Protein 6B7P (pdb70)

Foldseek 3Di:
DFDDQDPVLLVLLQVLQVPFQQDFFDCDDDLADADPVCQPPHPHNADWQHPCQWDAFPHRTQGPLVLHSLLLQQLLSLLVLVLLLLCPDPDADQFQVRDGSVNDDPLLSNLLSSLSSLLQRQQRTRGDDDVRNLNSLLRSLVVQLVCCVPPPVVRDPPVSNVVSSCLSNVDVPDDCRNDNSSVSSSLSSLLLCQLPDDCCQQQQYVHHSLLVLCVRRNQVSSVLSSVLSLQSCVLQQGKRAWDFLVCVVVPPDDDVSSVVSCVRHNGDTDDIDHGDSVSNCQLRPGSVSVVVSSRVGDHPPSD/DFDDDDPVLLVLLQVLQVPFQQDFFDCEDPQADADPPDGDRHPHPDDFFHPCQWDAFPNRTQGPLLPHQLLLQQLLRLLLLVLLLQLPDPDADQFQVRDGSVNDDPLLSNLLSSLSSLLQRQQRTRDDDDVRVLNSLLSSLVVQLVCCVVPPCVSAPPVRNVVSSCLSNVDVPDDCRNDNSSVSSSLSSLLLCQLPDDPCQQQQDDDVDGHSLLVLCVRRNQVSSVLSNVLSLQSCVLQFGKRDWDFLVCVVPPPDDVVRSVVSCVRHNGDTGDIGHGDSVSNCQLRPDSVSVVVSSRPGDHDPSRD

Sequence (610 aa):
MPIILDSDVLEVAEYVYKTRLSQPYTEVGSEWEYNYKNPTATFAKGDGHNLQRYITIDGKQLHRPIHGLAHTMRTLMYSQLMYCSSKKQPSPHVCQDGRTIADLSELDLKKINIAQLFFVAGRESEASYGDAYHRYHLYGAKQFEEYARKHLTHLFSEEEIRLYSRCIEDRVGDSFDGTPEGYIIHLSHMMIDLMRCKSPVEVFLGVSGIVPTLIHLFGKQDGLDIMHYARGLFAATGEAVPYIDSSEWPHLGVDLSRVQRALSIVGDINVPGQEADSKKTAQAGFSVDGCYSALTSVPTPSWYMPIILDSDVLEVAEYVYKTRLSQPYTEVGSEWEYNYKNPTATFAKGDGHNLQRYITIDGKQLHRPIHGLAHTMRTLMYSQLMYCSSKKQPSPHVCQDGRTIADLSELDLKKINIAQLFFVAGRESEASYGDAYHRYHLYGAKQFEEYARKHLTHLFSEEEIRLYSRCIEDRVGDSFDGTPEGYIIHLSHMIDLMRCKSPVEVFLGHSGVSGIVPTLIHLFGKQDGLDIMHYARGLFAATGEAVPYIDSSEWPHLGVDLSRVQRALSIVGDINVPGQEADSKKTAQAGFSVDGCYSSALTSVPTPSWYE

Organism: Legionella pneumophila (NCBI:txid446)

InterPro domains:
  IPR021014 SidE, PDE domain [PF12252] (34-259)

Solvent-accessible surface area: 26730 Å² total; per-residue (Å²): 165,79,4,101,6,54,98,45,2,35,112,2,1,89,41,0,38,130,46,33,4,31,63,20,6,90,15,25,3,64,101,29,82,68,82,158,147,77,72,121,69,46,58,1,122,8,94,16,1,20,78,100,30,46,81,50,15,146,73,116,30,13,25,0,30,39,21,6,4,16,5,2,0,1,8,0,2,0,0,29,0,0,22,21,0,4,110,104,35,135,100,31,73,91,5,136,64,52,78,16,7,38,88,7,50,140,88,29,7,40,14,0,2,0,0,4,0,0,11,4,0,0,17,18,0,25,1,90,39,44,44,0,54,54,15,1,1,11,16,0,0,31,41,0,38,76,11,0,102,131,72,7,89,145,31,4,57,76,138,38,2,155,48,2,5,98,14,0,17,26,95,115,78,50,43,91,37,20,30,0,7,7,15,0,3,23,4,0,30,46,1,0,36,9,21,71,95,50,49,31,75,9,7,13,15,172,66,1,16,0,10,29,3,17,156,27,10,30,106,128,10,0,28,39,0,1,84,8,0,17,23,0,0,28,19,2,1,32,51,6,46,125,11,37,7,81,61,3,66,151,63,82,22,72,109,62,75,0,100,138,3,53,92,58,3,15,128,18,106,31,108,33,102,165,66,57,71,148,93,23,17,114,0,6,43,49,5,96,23,0,44,76,19,1,76,79,18,116,25,16,119,52,50,148,84,4,112,5,58,91,67,3,34,114,2,1,82,56,0,36,136,49,33,3,34,69,64,8,94,19,29,29,83,98,40,44,62,48,49,150,76,135,79,107,44,129,6,139,3,24,14,3,31,34,70,85,85,71,78,17,153,72,115,86,14,33,0,21,47,18,6,4,12,6,2,0,0,8,0,3,0,0,18,0,0,19,5,0,4,105,95,34,134,100,31,63,91,4,137,64,53,76,16,7,34,89,7,51,124,90,27,2,42,14,0,2,0,0,4,1,1,11,5,0,0,10,22,0,18,0,68,27,44,63,0,47,54,59,2,2,61,72,0,2,117,35,0,54,105,13,0,111,159,99,18,77,192,45,3,60,78,138,39,3,158,47,2,8,98,13,0,24,24,116,114,78,51,47,99,39,22,29,0,8,7,14,0,2,24,0,0,35,21,0,0,43,9,24,60,76,41,27,10,58,9,7,9,4,43,91,111,107,68,1,8,0,9,31,0,16,154,22,9,31,105,122,9,0,28,34,0,0,81,9,0,17,23,0,0,27,17,1,2,30,50,5,47,46,7,18,8,88,5,1,51,95,2,33,19,86,116,86,67,4,112,161,4,31,87,42,2,18,134,21,112,29,103,16,102,73,66,59,72,157,94,25,17,113,0,5,42,48,1,97,24,0,40,74,18,0,72,82,20,113,23,16,122,39,25,140

Secondary structure (DSSP, 8-state):
------HHHHHHHHHHIIIIITSPPSS-SGGG---TTSTTSSS-SSS-TTTT-EEEETTEEEESGGGSHHHHHHHHHHHHHHHHHHTT-SSPPP-TTS--GGG--HHHHHHHHHHHHTTTTT--S---SHHHHHHHHHHHHHHHHHHHHHH-TTT--HHHHHHHHHHHH--TT--TTSSHHHHHHHHHHHHHGGGTS-HIIIII----HHHHHHHHH-HHHHHHHHHHHHHHHHHTT--B--EEGGGGGGSS--HHHHHHHHHHH-S-EE--B---HHHHHHHHH-HHHHHHHHHTSPPPTT-/------HHHHHHHHHHIIIIITSPP-S-SGGG---SSS--S-S-SSS-TTSS-EEEETTEEEESTTSSHHHHHHHHHHHHHHHHHHHTSSSPPP-TTS--GGG--HHHHHHHHHHHHTTTTT-SSS--SHHHHHHHHHHHHHHHHHHHHHH-TTTS-HHHHHHHHHHHH--TT--TTSSHHHHHHHHHHHHHGGGTS-HIIIII-------HHHHHHHHHHHHHHHHHHHHHHHHHHHTT--B--EEGGGGGGSS--HHHHHHHHHHH-S-EE--B---HHHHHHHHH-HHHHHHHHHTSPPPTT--

Nearest PDB structures (foldseek):
  6b7p-assembly1_A  TM=1.003E+00  e=1.526E-54  Legionella pneumophila
  6b7o-assembly1_A  TM=9.926E-01  e=8.004E-51  Legionella pneumophila
  6b7m-assembly1_A  TM=9.924E-01  e=2.159E-50  Legionella pneumophila
  6b7p-assembly1_B  TM=9.985E-01  e=8.844E-50  Legionella pneumophila
  9emk-assembly3_E  TM=9.948E-01  e=9.061E-44  Legionella pneumophila subsp. pneumophila

Radius of gyration: 27.16 Å; Cα contacts (8 Å, |Δi|>4): 1025; chains: 2; bounding box: 49×86×66 Å

Structure (mmCIF, N/CA/C/O backbone):
data_6B7P
#
_entry.id   6B7P
#
_cell.length_a   154.349
_cell.length_b   154.349
_cell.length_c   89.568
_cell.angle_alpha   90.00
_cell.angle_beta   90.00
_cell.angle_gamma   120.00
#
_symmetry.space_group_name_H-M   'H 3'
#
loop_
_entity.id
_entity.type
_entity.pdbx_description
1 polymer SdeD
2 water water
#
loop_
_atom_site.group_PDB
_atom_site.id
_atom_site.type_symbol
_atom_site.label_atom_id
_atom_site.label_alt_id
_atom_site.label_comp_id
_atom_site.label_asym_id
_atom_site.label_entity_id
_atom_site.label_seq_id
_atom_site.pdbx_PDB_ins_code
_atom_site.Cartn_x
_atom_site.Cartn_y
_atom_site.Cartn_z
_atom_site.occupancy
_atom_site.B_iso_or_equiv
_atom_site.auth_seq_id
_atom_site.auth_comp_id
_atom_site.auth_asym_id
_atom_site.auth_atom_id
_atom_site.pdbx_PDB_model_num
ATOM 1 N N . MET A 1 2 ? 48.631 34.655 63.777 1.00 36.35 1 MET A N 1
ATOM 2 C CA . MET A 1 2 ? 48.712 34.234 65.188 1.00 32.44 1 MET A CA 1
ATOM 3 C C . MET A 1 2 ? 48.054 32.835 65.222 1.00 31.05 1 MET A C 1
ATOM 4 O O . MET A 1 2 ? 46.985 32.633 64.598 1.00 26.52 1 MET A O 1
ATOM 9 N N . PRO A 1 3 ? 48.659 31.910 65.904 1.00 24.14 2 PRO A N 1
ATOM 10 C CA . PRO A 1 3 ? 48.056 30.549 65.959 1.00 24.69 2 PRO A CA 1
ATOM 11 C C . PRO A 1 3 ? 46.845 30.471 66.826 1.00 21.93 2 PRO A C 1
ATOM 12 O O . PRO A 1 3 ? 46.635 31.236 67.761 1.00 22.34 2 PRO A O 1
ATOM 16 N N . ILE A 1 4 ? 45.958 29.517 66.445 1.00 20.54 3 ILE A N 1
ATOM 17 C CA . ILE A 1 4 ? 44.878 29.074 67.314 1.00 19.14 3 ILE A CA 1
ATOM 18 C C . ILE A 1 4 ? 45.423 28.016 68.190 1.00 21.00 3 ILE A C 1
ATOM 19 O O . ILE A 1 4 ? 45.890 26.933 67.677 1.00 24.03 3 ILE A O 1
ATOM 24 N N . ILE A 1 5 ? 45.408 28.249 69.503 1.00 19.59 4 ILE A N 1
ATOM 25 C CA . ILE A 1 5 ? 46.079 27.384 70.471 1.00 21.97 4 ILE A CA 1
ATOM 26 C C . IL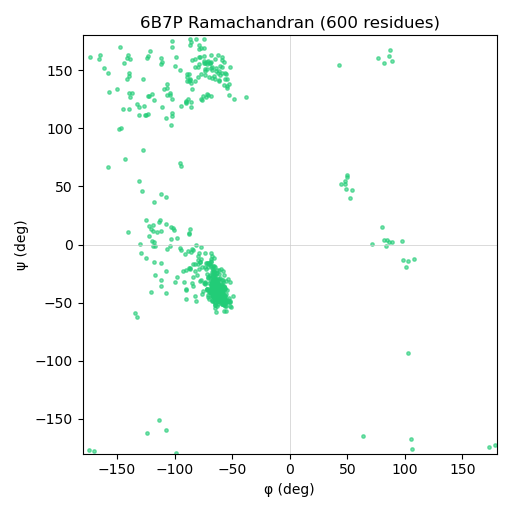E A 1 5 ? 45.018 26.527 71.194 1.00 21.68 4 ILE A C 1
ATOM 27 O O . ILE A 1 5 ? 43.952 27.028 71.678 1.00 21.93 4 ILE A O 1
ATOM 32 N N . LEU A 1 6 ? 45.247 25.225 71.251 1.00 19.77 5 LEU A N 1
ATOM 33 C CA . LEU A 1 6 ? 44.508 24.374 72.174 1.00 18.89 5 LEU A CA 1
ATOM 34 C C . LEU A 1 6 ? 45.284 24.175 73.476 1.00 20.03 5 LEU A C 1
ATOM 35 O O . LEU A 1 6 ? 46.410 23.678 73.437 1.00 22.71 5 LEU A O 1
ATOM 40 N N . ASP A 1 7 ? 44.657 24.608 74.548 1.00 23.31 6 ASP A N 1
ATOM 41 C CA . ASP A 1 7 ? 45.305 24.630 75.833 1.00 27.67 6 ASP A CA 1
ATOM 42 C C . ASP A 1 7 ? 45.641 23.234 76.334 1.00 21.77 6 ASP A C 1
ATOM 43 O O . ASP A 1 7 ? 45.029 22.210 75.942 1.00 19.39 6 ASP A O 1
ATOM 48 N N . SER A 1 8 ? 46.562 23.078 77.253 1.00 22.03 7 SER A N 1
ATOM 49 C CA . SER A 1 8 ? 46.942 21.805 77.796 1.00 20.75 7 SER A CA 1
ATOM 50 C C . SER A 1 8 ? 45.791 21.030 78.412 1.00 19.58 7 SER A C 1
ATOM 51 O O . SER A 1 8 ? 45.761 19.802 78.350 1.00 18.19 7 SER A O 1
ATOM 54 N N . ASP A 1 9 ? 44.858 21.727 79.037 1.00 17.13 8 ASP A N 1
ATOM 55 C CA . ASP A 1 9 ? 43.727 21.017 79.581 1.00 18.99 8 ASP A CA 1
ATOM 56 C C . ASP A 1 9 ? 42.725 20.536 78.518 1.00 17.38 8 ASP A C 1
ATOM 57 O O . ASP A 1 9 ? 42.144 19.499 78.679 1.00 16.94 8 ASP A O 1
ATOM 62 N N . VAL A 1 10 ? 42.598 21.303 77.428 1.00 18.14 9 VAL A N 1
ATOM 63 C CA . VAL A 1 10 ? 41.782 20.860 76.299 1.00 16.80 9 VAL A CA 1
ATOM 64 C C . VAL A 1 10 ? 42.379 19.560 75.733 1.00 17.50 9 VAL A C 1
ATOM 65 O O . VAL A 1 10 ? 41.703 18.553 75.435 1.00 16.40 9 VAL A O 1
ATOM 69 N N . LEU A 1 11 ? 43.700 19.539 75.600 1.00 16.05 10 LEU A N 1
ATOM 70 C CA . LEU A 1 11 ? 44.386 18.376 75.066 1.00 16.32 10 LEU A CA 1
ATOM 71 C C . LEU A 1 11 ? 44.265 17.185 75.953 1.00 15.54 10 LEU A C 1
ATOM 72 O O . LEU A 1 11 ? 44.171 16.036 75.568 1.00 16.05 10 LEU A O 1
ATOM 77 N N . GLU A 1 12 ? 44.318 17.387 77.298 1.00 14.27 11 GLU A N 1
ATOM 78 C CA . GLU A 1 12 ? 44.058 16.318 78.238 1.00 15.67 11 GLU A CA 1
ATOM 79 C C . GLU A 1 12 ? 42.723 15.618 78.034 1.00 15.28 11 GLU A C 1
ATOM 80 O O . GLU A 1 12 ? 42.552 14.385 78.013 1.00 16.54 11 GLU A O 1
ATOM 86 N N . VAL A 1 13 ? 41.670 16.455 77.915 1.00 14.76 12 VAL A N 1
ATOM 87 C CA . VAL A 1 13 ? 40.331 15.934 77.643 1.00 15.74 12 VAL A CA 1
ATOM 88 C C . VAL A 1 13 ? 40.339 15.242 76.243 1.00 14.34 12 VAL A C 1
ATOM 89 O O . VAL A 1 13 ? 39.745 14.141 76.176 1.00 15.42 12 VAL A O 1
ATOM 93 N N . ALA A 1 14 ? 40.995 15.790 75.276 1.00 14.17 13 ALA A N 1
ATOM 94 C CA . ALA A 1 14 ? 41.064 15.191 73.921 1.00 14.03 13 ALA A CA 1
ATOM 95 C C . ALA A 1 14 ? 41.606 13.737 74.066 1.00 16.74 13 ALA A C 1
ATOM 96 O O . ALA A 1 14 ? 41.136 12.805 73.409 1.00 15.98 13 ALA A O 1
ATOM 98 N N . GLU A 1 15 ? 42.684 13.596 74.798 1.00 15.81 14 GLU A N 1
ATOM 99 C CA . GLU A 1 15 ? 43.253 12.246 75.004 1.00 18.00 14 GLU A CA 1
ATOM 100 C C . GLU A 1 15 ? 42.252 11.320 75.583 1.00 16.45 14 GLU A C 1
ATOM 101 O O . GLU A 1 15 ? 42.197 10.102 75.189 1.00 17.76 14 GLU A O 1
ATOM 107 N N . TYR A 1 16 ? 41.493 11.731 76.579 1.00 15.33 15 TYR A N 1
ATOM 108 C CA . TYR A 1 16 ? 40.484 10.872 77.170 1.00 16.67 15 TYR A CA 1
ATOM 109 C C . TYR A 1 16 ? 39.383 10.503 76.177 1.00 16.75 15 TYR A C 1
ATOM 110 O O . TYR A 1 16 ? 38.998 9.375 76.118 1.00 17.16 15 TYR A O 1
ATOM 119 N N . VAL A 1 17 ? 38.887 11.480 75.421 1.00 15.49 16 VAL A N 1
ATOM 120 C CA . VAL A 1 17 ? 37.789 11.168 74.542 1.00 16.16 16 VAL A CA 1
ATOM 121 C C . VAL A 1 17 ? 38.338 10.235 73.447 1.00 15.72 16 VAL A C 1
ATOM 122 O O . VAL A 1 17 ? 37.548 9.396 72.969 1.00 15.45 16 VAL A O 1
ATOM 126 N N . TYR A 1 18 ? 39.553 10.446 73.003 1.00 15.59 17 TYR A N 1
ATOM 127 C CA . TYR A 1 18 ? 40.114 9.615 71.946 1.00 14.90 17 TYR A CA 1
ATOM 128 C C . TYR A 1 18 ? 40.200 8.188 72.502 1.00 16.61 17 TYR A C 1
ATOM 129 O O . TYR A 1 18 ? 39.772 7.181 71.846 1.00 17.65 17 TYR A O 1
ATOM 138 N N . LYS A 1 19 ? 40.844 8.021 73.674 1.00 16.51 18 LYS A N 1
ATOM 139 C CA . LYS A 1 19 ? 41.002 6.653 74.194 1.00 17.54 18 LYS A CA 1
ATOM 140 C C . LYS A 1 19 ? 39.683 5.981 74.422 1.00 18.96 18 LYS A C 1
ATOM 141 O O . LYS A 1 19 ? 39.555 4.768 74.054 1.00 21.13 18 LYS A O 1
ATOM 147 N N . THR A 1 20 ? 38.694 6.635 75.034 1.00 16.84 19 THR A N 1
ATOM 148 C CA . THR A 1 20 ? 37.479 5.988 75.475 1.00 16.85 19 THR A CA 1
ATOM 149 C C . THR A 1 20 ? 36.411 5.835 74.419 1.00 16.92 19 THR A C 1
ATOM 150 O O . THR A 1 20 ? 35.518 4.960 74.540 1.00 19.60 19 THR A O 1
ATOM 154 N N . ARG A 1 21 ? 36.400 6.746 73.419 1.00 16.01 20 ARG A N 1
ATOM 155 C CA . ARG A 1 21 ? 35.263 6.839 72.504 1.00 15.66 20 ARG A CA 1
ATOM 156 C C . ARG A 1 21 ? 35.768 6.900 71.062 1.00 15.49 20 ARG A C 1
ATOM 157 O O . ARG A 1 21 ? 35.408 6.040 70.236 1.00 15.91 20 ARG A O 1
ATOM 165 N N . LEU A 1 22 ? 36.528 7.916 70.666 1.00 14.19 21 LEU A N 1
ATOM 166 C CA . LEU A 1 22 ? 36.751 8.184 69.239 1.00 15.33 21 LEU A CA 1
ATOM 167 C C . LEU A 1 22 ? 37.616 7.111 68.548 1.00 17.89 21 LEU A C 1
ATOM 168 O O . LEU A 1 22 ? 37.510 6.913 67.351 1.00 19.52 21 LEU A O 1
ATOM 173 N N . SER A 1 23 ? 38.468 6.448 69.323 1.00 17.36 22 SER A N 1
ATOM 174 C CA . SER A 1 23 ? 39.280 5.308 68.823 1.00 17.29 22 SER A CA 1
ATOM 175 C C . SER A 1 23 ? 38.467 4.061 68.728 1.00 17.01 22 SER A C 1
ATOM 176 O O . SER A 1 23 ? 39.061 3.023 68.183 1.00 21.04 22 SER A O 1
ATOM 179 N N . GLN A 1 24 ? 37.313 3.945 69.301 1.00 17.26 23 GLN A N 1
ATOM 180 C CA . GLN A 1 24 ? 36.599 2.697 69.476 1.00 18.65 23 GLN A CA 1
ATOM 181 C C . GLN A 1 24 ? 35.725 2.407 68.312 1.00 16.69 23 GLN A C 1
ATOM 182 O O . GLN A 1 24 ? 35.133 3.237 67.629 1.00 16.38 23 GLN A O 1
ATOM 188 N N . PRO A 1 25 ? 35.578 1.095 67.990 1.00 16.37 24 PRO A N 1
ATOM 189 C CA . PRO A 1 25 ? 34.699 0.742 66.936 1.00 15.57 24 PRO A CA 1
ATOM 190 C C . PRO A 1 25 ? 33.251 1.075 67.207 1.00 16.48 24 PRO A C 1
ATOM 191 O O . PRO A 1 25 ? 32.751 1.059 68.321 1.00 17.42 24 PRO A O 1
ATOM 195 N N . TYR A 1 26 ? 32.552 1.372 66.140 1.00 15.57 25 TYR A N 1
ATOM 196 C CA . TYR A 1 26 ? 31.141 1.587 66.167 1.00 15.48 25 TYR A CA 1
ATOM 197 C C . TYR A 1 26 ? 30.462 0.245 66.539 1.00 17.05 25 TYR A C 1
ATOM 198 O O . TYR A 1 26 ? 30.934 -0.766 66.145 1.00 18.29 25 TYR A O 1
ATOM 207 N N . THR A 1 27 ? 29.371 0.296 67.286 1.00 16.40 26 THR A N 1
ATOM 208 C CA . THR A 1 27 ? 28.608 -0.921 67.719 1.00 15.72 26 THR A CA 1
ATOM 209 C C . THR A 1 27 ? 27.344 -1.109 67.069 1.00 17.83 26 THR A C 1
ATOM 210 O O . THR A 1 27 ? 26.896 -2.340 67.139 1.00 18.81 26 THR A O 1
ATOM 214 N N . GLU A 1 28 ? 26.617 -0.172 66.498 1.00 16.74 27 GLU A N 1
ATOM 215 C CA . GLU A 1 28 ? 25.347 -0.396 65.915 1.00 16.13 27 GLU A CA 1
ATOM 216 C C . GLU A 1 28 ? 25.606 -0.643 64.406 1.00 16.66 27 GLU A C 1
ATOM 217 O O . GLU A 1 28 ? 25.232 0.102 63.526 1.00 18.53 27 GLU A O 1
ATOM 223 N N . VAL A 1 29 ? 26.265 -1.811 64.232 1.00 18.11 28 VAL A N 1
ATOM 224 C CA . VAL A 1 29 ? 26.814 -2.287 62.890 1.00 18.39 28 VAL A CA 1
ATOM 225 C C . VAL A 1 29 ? 26.579 -3.791 62.825 1.00 16.64 28 VAL A C 1
ATOM 226 O O . VAL A 1 29 ? 26.385 -4.457 63.821 1.00 19.90 28 VAL A O 1
ATOM 230 N N . GLY A 1 30 ? 26.638 -4.204 61.590 1.00 20.60 29 GLY A N 1
ATOM 231 C CA . GLY A 1 30 ? 26.569 -5.664 61.252 1.00 20.70 29 GLY A CA 1
ATOM 232 C C . GLY A 1 30 ? 25.256 -6.036 60.682 1.00 22.67 29 GLY A C 1
ATOM 233 O O . GLY A 1 30 ? 24.446 -5.220 60.246 1.00 20.93 29 GLY A O 1
ATOM 234 N N . SER A 1 31 ? 25.037 -7.395 60.618 1.00 24.48 30 SER A N 1
ATOM 235 C CA . SER A 1 31 ? 23.844 -7.786 59.882 1.00 27.72 30 SER A CA 1
ATOM 236 C C . SER A 1 31 ? 22.507 -7.382 60.564 1.00 25.51 30 SER A C 1
ATOM 237 O O . SER A 1 31 ? 21.540 -7.205 59.846 1.00 30.02 30 SER A O 1
ATOM 240 N N . GLU A 1 32 ? 22.542 -7.189 61.872 1.00 26.54 31 GLU A N 1
ATOM 241 C CA . GLU A 1 32 ? 21.316 -6.758 62.566 1.00 28.14 31 GLU A CA 1
ATOM 242 C C . GLU A 1 32 ? 20.999 -5.278 62.386 1.00 25.06 31 GLU A C 1
ATOM 243 O O . GLU A 1 32 ? 20.051 -4.768 62.918 1.00 25.11 31 GLU A O 1
ATOM 249 N N . TRP A 1 33 ? 21.872 -4.575 61.690 1.00 22.82 32 TRP A N 1
ATOM 250 C CA . TRP A 1 33 ? 21.671 -3.171 61.406 1.00 20.18 32 TRP A CA 1
ATOM 251 C C . TRP A 1 33 ? 21.621 -2.829 59.940 1.00 22.32 32 TRP A C 1
ATOM 252 O O . TRP A 1 33 ? 21.637 -1.678 59.497 1.00 23.31 32 TRP A O 1
ATOM 263 N N . GLU A 1 34 ? 21.494 -3.827 59.015 1.00 25.07 33 GLU A N 1
ATOM 264 C CA . GLU A 1 34 ? 21.187 -3.520 57.646 1.00 26.41 33 GLU A CA 1
ATOM 265 C C . GLU A 1 34 ? 19.736 -3.041 57.524 1.00 26.13 33 GLU A C 1
ATOM 266 O O . GLU A 1 34 ? 18.878 -3.316 58.411 1.00 31.16 33 GLU A O 1
ATOM 272 N N . TYR A 1 35 ? 19.480 -2.328 56.452 1.00 27.29 34 TYR A N 1
ATOM 273 C CA . TYR A 1 35 ? 18.188 -1.712 56.248 1.00 31.04 34 TYR A CA 1
ATOM 274 C C . TYR A 1 35 ? 17.734 -1.823 54.778 1.00 34.87 34 TYR A C 1
ATOM 275 O O . TYR A 1 35 ? 18.464 -1.492 53.842 1.00 33.82 34 TYR A O 1
ATOM 284 N N . ASN A 1 36 ? 16.492 -2.291 54.634 1.00 41.10 35 ASN A N 1
ATOM 285 C CA . ASN A 1 36 ? 15.765 -2.422 53.333 1.00 43.02 35 ASN A CA 1
ATOM 286 C C . ASN A 1 36 ? 14.386 -1.787 53.557 1.00 39.39 35 ASN A C 1
ATOM 287 O O . ASN A 1 36 ? 13.593 -2.277 54.381 1.00 38.75 35 ASN A O 1
ATOM 292 N N . TYR A 1 37 ? 14.135 -0.652 52.913 1.00 44.04 36 TYR A N 1
ATOM 293 C CA . TYR A 1 37 ? 12.900 0.113 53.191 1.00 50.85 36 TYR A CA 1
ATOM 294 C C . TYR A 1 37 ? 11.631 -0.608 52.764 1.00 49.86 36 TYR A C 1
ATOM 295 O O . TYR A 1 37 ? 10.577 -0.284 53.264 1.00 53.20 36 TYR A O 1
ATOM 304 N N . LYS A 1 38 ? 11.772 -1.606 51.884 1.00 50.34 37 LYS A N 1
ATOM 305 C CA . LYS A 1 38 ? 10.672 -2.504 51.491 1.00 56.43 37 LYS A CA 1
ATOM 306 C C . LYS A 1 38 ? 10.289 -3.385 52.663 1.00 59.42 37 LYS A C 1
ATOM 307 O O . LYS A 1 38 ? 9.342 -4.150 52.604 1.00 60.77 37 LYS A O 1
ATOM 313 N N . ASN A 1 39 ? 11.051 -3.318 53.737 1.00 61.92 38 ASN A N 1
ATOM 314 C CA . ASN A 1 39 ? 10.880 -4.269 54.807 1.00 53.18 38 ASN A CA 1
ATOM 315 C C . ASN A 1 39 ? 11.472 -3.608 56.068 1.00 52.20 38 ASN A C 1
ATOM 316 O O . ASN A 1 39 ? 12.466 -4.107 56.608 1.00 49.64 38 ASN A O 1
ATOM 321 N N . PRO A 1 40 ? 10.828 -2.522 56.537 1.00 56.97 39 PRO A N 1
ATOM 322 C CA . PRO A 1 40 ? 11.441 -1.532 57.432 1.00 50.70 39 PRO A CA 1
ATOM 323 C C . PRO A 1 40 ? 11.802 -2.031 58.794 1.00 51.13 39 PRO A C 1
ATOM 324 O O . PRO A 1 40 ? 12.685 -1.437 59.445 1.00 45.34 39 PRO A O 1
ATOM 328 N N . THR A 1 41 ? 11.124 -3.076 59.257 1.00 39.61 40 THR A N 1
ATOM 329 C CA . THR A 1 41 ? 11.354 -3.610 60.596 1.00 45.13 40 THR A CA 1
ATOM 330 C C . THR A 1 41 ? 11.976 -5.000 60.596 1.00 37.85 40 THR A C 1
ATOM 331 O O . THR A 1 41 ? 11.974 -5.711 61.585 1.00 40.31 40 THR A O 1
ATOM 335 N N . ALA A 1 42 ? 12.624 -5.395 59.516 1.00 39.87 41 ALA A N 1
ATOM 336 C CA . ALA A 1 42 ? 13.295 -6.704 59.539 1.00 38.27 41 ALA A CA 1
ATOM 337 C C . ALA A 1 42 ? 14.448 -6.856 60.559 1.00 45.14 41 ALA A C 1
ATOM 338 O O . ALA A 1 42 ? 14.725 -7.957 61.043 1.00 34.66 41 ALA A O 1
ATOM 340 N N . THR A 1 43 ? 15.198 -5.752 60.800 1.00 38.67 42 THR A N 1
ATOM 341 C CA . THR A 1 43 ? 16.360 -5.810 61.685 1.00 35.08 42 THR A CA 1
ATOM 342 C C . THR A 1 43 ? 16.181 -4.772 62.793 1.00 32.37 42 THR A C 1
ATOM 343 O O . THR A 1 43 ? 15.145 -4.231 62.907 1.00 29.34 42 THR A O 1
ATOM 347 N N . PHE A 1 44 ? 17.272 -4.419 63.482 1.00 27.67 43 PHE A N 1
ATOM 348 C CA . PHE A 1 44 ? 17.211 -3.358 64.489 1.00 28.77 43 PHE A CA 1
ATOM 349 C C . PHE A 1 44 ? 17.258 -1.966 63.886 1.00 26.92 43 PHE A C 1
ATOM 350 O O . PHE A 1 44 ? 16.802 -0.995 64.534 1.00 27.39 43 PHE A O 1
ATOM 358 N N . ALA A 1 45 ? 17.684 -1.837 62.638 1.00 25.88 44 ALA A N 1
ATOM 359 C CA . ALA A 1 45 ? 17.903 -0.517 62.002 1.00 26.25 44 ALA A CA 1
ATOM 360 C C . ALA A 1 45 ? 16.527 0.044 61.719 1.00 27.06 44 ALA A C 1
ATOM 361 O O . ALA A 1 45 ? 15.584 -0.732 61.351 1.00 30.95 44 ALA A O 1
ATOM 363 N N . LYS A 1 46 ? 16.406 1.344 61.828 1.00 25.57 45 LYS A N 1
ATOM 364 C CA . LYS A 1 46 ? 15.211 2.103 61.364 1.00 28.14 45 LYS A CA 1
ATOM 365 C C . LYS A 1 46 ? 15.527 3.026 60.202 1.00 25.31 45 LYS A C 1
ATOM 366 O O . LYS A 1 46 ? 14.777 3.990 59.942 1.00 30.02 45 LYS A O 1
ATOM 372 N N . GLY A 1 47 ? 16.635 2.816 59.467 1.00 22.97 46 GLY A N 1
ATOM 373 C CA . GLY A 1 47 ? 17.074 3.631 58.394 1.00 24.19 46 GLY A CA 1
ATOM 374 C C . GLY A 1 47 ? 18.445 3.226 57.865 1.00 23.60 46 GLY A C 1
ATOM 375 O O . GLY A 1 47 ? 19.046 2.312 58.432 1.00 23.17 46 GLY A O 1
ATOM 376 N N . ASP A 1 48 ? 18.930 4.036 56.944 1.00 26.43 47 ASP A N 1
ATOM 377 C CA . ASP A 1 48 ? 20.142 3.756 56.215 1.00 28.38 47 ASP A CA 1
ATOM 378 C C . ASP A 1 48 ? 21.340 4.226 56.991 1.00 23.51 47 ASP A C 1
ATOM 379 O O . ASP A 1 48 ? 21.213 5.073 57.935 1.00 26.12 47 ASP A O 1
ATOM 384 N N . GLY A 1 49 ? 22.513 3.653 56.658 1.00 23.48 48 GLY A N 1
ATOM 385 C CA . GLY A 1 49 ? 23.765 4.184 57.049 1.00 23.17 48 GLY A CA 1
ATOM 386 C C . GLY A 1 49 ? 24.567 3.470 58.106 1.00 18.97 48 GLY A C 1
ATOM 387 O O . GLY A 1 49 ? 25.719 3.805 58.331 1.00 20.15 48 GLY A O 1
ATOM 388 N N . HIS A 1 50 ? 23.950 2.510 58.797 1.00 19.42 49 HIS A N 1
ATOM 389 C CA . HIS A 1 50 ? 24.628 1.841 59.883 1.00 17.95 49 HIS A CA 1
ATOM 390 C C . HIS A 1 50 ? 25.924 1.245 59.505 1.00 19.70 49 HIS A C 1
ATOM 391 O O . HIS A 1 50 ? 26.879 1.197 60.273 1.00 18.03 49 HIS A O 1
ATOM 398 N N . ASN A 1 51 ? 25.958 0.656 58.291 1.00 18.48 50 ASN A N 1
ATOM 399 C CA . ASN A 1 51 ? 27.186 -0.063 57.861 1.00 19.88 50 ASN A CA 1
ATOM 400 C C . ASN A 1 51 ? 28.087 0.662 56.905 1.00 19.60 50 ASN A C 1
ATOM 401 O O . ASN A 1 51 ? 29.055 0.059 56.383 1.00 21.86 50 ASN A O 1
ATOM 406 N N . LEU A 1 52 ? 27.862 1.972 56.759 1.00 20.13 51 LEU A N 1
ATOM 407 C CA . LEU A 1 52 ? 28.644 2.855 55.921 1.00 21.96 51 LEU A CA 1
ATOM 408 C C . LEU A 1 52 ? 29.891 3.387 56.642 1.00 19.55 51 LEU A C 1
ATOM 409 O O . LEU A 1 52 ? 29.809 3.784 57.822 1.00 18.69 51 LEU A O 1
ATOM 414 N N . GLN A 1 53 ? 31.050 3.355 55.976 1.00 21.13 52 GLN A N 1
ATOM 415 C CA . GLN A 1 53 ? 32.283 3.949 56.463 1.00 18.63 52 GLN A CA 1
ATOM 416 C C . GLN A 1 53 ? 32.542 3.638 57.966 1.00 17.81 52 GLN A C 1
ATOM 417 O O . GLN A 1 53 ? 32.861 4.503 58.783 1.00 19.86 52 GLN A O 1
ATOM 423 N N . ARG A 1 54 ? 32.471 2.341 58.285 1.00 18.55 53 ARG A N 1
ATOM 424 C CA . ARG A 1 54 ? 32.691 1.928 59.650 1.00 17.76 53 ARG A CA 1
ATOM 425 C C . ARG A 1 54 ? 34.062 2.135 60.063 1.00 16.52 53 ARG A C 1
ATOM 426 O O . ARG A 1 54 ? 34.375 2.500 61.222 1.00 17.71 53 ARG A O 1
ATOM 434 N N . TYR A 1 55 ? 34.998 1.945 59.156 1.00 16.34 54 TYR A N 1
ATOM 435 C CA . TYR A 1 55 ? 36.430 2.083 59.390 1.00 16.79 54 TYR A CA 1
ATOM 436 C C . TYR A 1 55 ? 37.137 2.155 58.050 1.00 16.54 54 TYR A C 1
ATOM 437 O O . TYR A 1 55 ? 36.565 1.800 57.077 1.00 19.32 54 TYR A O 1
ATOM 446 N N . ILE A 1 56 ? 38.375 2.625 58.045 1.00 17.40 55 ILE A N 1
ATOM 447 C CA . ILE A 1 56 ? 39.234 2.520 56.875 1.00 19.78 55 ILE A CA 1
ATOM 448 C C . ILE A 1 56 ? 40.507 1.892 57.379 1.00 20.96 55 ILE A C 1
ATOM 449 O O . ILE A 1 56 ? 41.022 2.174 58.414 1.00 22.46 55 ILE A O 1
ATOM 454 N N . THR A 1 57 ? 41.156 1.007 56.597 1.00 19.63 56 THR A N 1
ATOM 455 C CA . THR A 1 57 ? 42.393 0.426 56.980 1.00 22.12 56 THR A CA 1
ATOM 456 C C . THR A 1 57 ? 43.543 1.105 56.237 1.00 19.65 56 THR A C 1
ATOM 457 O O . THR A 1 57 ? 43.495 1.252 55.005 1.00 25.02 56 THR A O 1
ATOM 461 N N . ILE A 1 58 ? 44.488 1.579 57.015 1.00 20.44 57 ILE A N 1
ATOM 462 C CA . ILE A 1 58 ? 45.594 2.323 56.460 1.00 21.22 57 ILE A CA 1
ATOM 463 C C . ILE A 1 58 ? 46.860 1.703 56.917 1.00 23.77 57 ILE A C 1
ATOM 464 O O . ILE A 1 58 ? 47.128 1.607 58.127 1.00 24.77 57 ILE A O 1
ATOM 469 N N . ASP A 1 59 ? 47.664 1.235 55.912 1.00 27.44 58 ASP A N 1
ATOM 470 C CA . ASP A 1 59 ? 48.991 0.597 56.293 1.00 28.60 58 ASP A CA 1
ATOM 471 C C . ASP A 1 59 ? 48.797 -0.516 57.361 1.00 28.29 58 ASP A C 1
ATOM 472 O O . ASP A 1 59 ? 49.522 -0.637 58.341 1.00 31.96 58 ASP A O 1
ATOM 477 N N . GLY A 1 60 ? 47.726 -1.302 57.215 1.00 28.08 59 GLY A N 1
ATOM 478 C CA . GLY A 1 60 ? 47.455 -2.347 58.142 1.00 28.98 59 GLY A CA 1
ATOM 479 C C . GLY A 1 60 ? 46.739 -2.086 59.422 1.00 32.78 59 GLY A C 1
ATOM 480 O O . GLY A 1 60 ? 46.483 -2.971 60.196 1.00 34.44 59 GLY A O 1
ATOM 481 N N . LYS A 1 61 ? 46.378 -0.826 59.680 1.00 27.36 60 LYS A N 1
ATOM 482 C CA . LYS A 1 61 ? 45.774 -0.496 60.929 1.00 25.29 60 LYS A CA 1
ATOM 483 C C . LYS A 1 61 ? 44.352 0.088 60.682 1.00 20.36 60 LYS A C 1
ATOM 484 O O . LYS A 1 61 ? 44.240 0.915 59.758 1.00 24.85 60 LYS A O 1
ATOM 490 N N . GLN A 1 62 ? 43.363 -0.447 61.374 1.00 21.44 61 GLN A N 1
ATOM 491 C CA . GLN A 1 62 ? 41.965 0.006 61.208 1.00 21.39 61 GLN A CA 1
ATOM 492 C C . GLN A 1 62 ? 41.813 1.335 61.940 1.00 21.29 61 GLN A C 1
ATOM 493 O O . GLN A 1 62 ? 41.957 1.381 63.160 1.00 22.75 61 GLN A O 1
ATOM 499 N N . LEU A 1 63 ? 41.369 2.304 61.175 1.00 18.17 62 LEU A N 1
ATOM 500 C CA . LEU A 1 63 ? 41.018 3.645 61.706 1.00 18.26 62 LEU A CA 1
ATOM 501 C C . LEU A 1 63 ? 39.528 3.690 61.772 1.00 15.31 62 LEU A C 1
ATOM 502 O O . LEU A 1 63 ? 38.806 3.744 60.748 1.00 16.20 62 LEU A O 1
ATOM 507 N N . HIS A 1 64 ? 39.000 3.539 62.983 1.00 16.17 63 HIS A N 1
ATOM 508 C CA . HIS A 1 64 ? 37.582 3.439 63.212 1.00 15.88 63 HIS A CA 1
ATOM 509 C C . HIS A 1 64 ? 36.884 4.802 62.990 1.00 16.48 63 HIS A C 1
ATOM 510 O O . HIS A 1 64 ? 37.539 5.871 63.162 1.00 17.22 63 HIS A O 1
ATOM 517 N N . ARG A 1 65 ? 35.627 4.784 62.583 1.00 16.16 64 ARG A N 1
ATOM 518 C CA . ARG A 1 65 ? 34.748 5.986 62.503 1.00 15.60 64 ARG A CA 1
ATOM 519 C C . ARG A 1 65 ? 35.454 7.126 61.808 1.00 16.79 64 ARG A C 1
ATOM 520 O O . ARG A 1 65 ? 35.463 8.271 62.294 1.00 17.31 64 ARG A O 1
ATOM 528 N N . PRO A 1 66 ? 36.032 6.957 60.602 1.00 15.80 65 PRO A N 1
ATOM 529 C CA . PRO A 1 66 ? 36.844 7.997 59.979 1.00 17.01 65 PRO A CA 1
ATOM 530 C C . PRO A 1 66 ? 36.114 9.270 59.685 1.00 15.74 65 PRO A C 1
ATOM 531 O O . PRO A 1 66 ? 36.796 10.310 59.604 1.00 19.23 65 PRO A O 1
ATOM 535 N N . ILE A 1 67 ? 34.846 9.247 59.504 1.00 15.41 66 ILE A N 1
ATOM 536 C CA . ILE A 1 67 ? 34.037 10.440 59.166 1.00 17.78 66 ILE A CA 1
ATOM 537 C C . ILE A 1 67 ? 33.804 11.260 60.426 1.00 18.69 66 ILE A C 1
ATOM 538 O O . ILE A 1 67 ? 33.683 12.499 60.385 1.00 20.99 66 ILE A O 1
ATOM 543 N N . HIS A 1 68 ? 33.722 10.608 61.562 1.00 14.64 67 HIS A N 1
ATOM 544 C CA . HIS A 1 68 ? 33.373 11.222 62.889 1.00 14.75 67 HIS A CA 1
ATOM 545 C C . HIS A 1 68 ? 34.379 10.883 63.960 1.00 15.42 67 HIS A C 1
ATOM 546 O O . HIS A 1 68 ? 34.024 10.464 65.042 1.00 18.07 67 HIS A O 1
ATOM 553 N N . GLY A 1 69 ? 35.637 11.019 63.615 1.00 14.29 68 GLY A N 1
ATOM 554 C CA . GLY A 1 69 ? 36.740 10.639 64.464 1.00 14.58 68 GLY A CA 1
ATOM 555 C C . GLY A 1 69 ? 37.495 11.772 65.064 1.00 14.88 68 GLY A C 1
ATOM 556 O O . GLY A 1 69 ? 36.916 12.865 65.239 1.00 15.07 68 GLY A O 1
ATOM 557 N N . LEU A 1 70 ? 38.688 11.537 65.475 1.00 15.16 69 LEU A N 1
ATOM 558 C CA . LEU A 1 70 ? 39.499 12.542 66.128 1.00 13.91 69 LEU A CA 1
ATOM 559 C C . LEU A 1 70 ? 39.713 13.752 65.234 1.00 14.29 69 LEU A C 1
ATOM 560 O O . LEU A 1 70 ? 39.630 14.918 65.707 1.00 15.72 69 LEU A O 1
ATOM 565 N N . ALA A 1 71 ? 40.048 13.593 63.948 1.00 14.11 70 ALA A N 1
ATOM 566 C CA . ALA A 1 71 ? 40.365 14.783 63.109 1.00 14.12 70 ALA A CA 1
ATOM 567 C C . ALA A 1 71 ? 39.141 15.679 62.883 1.00 15.65 70 ALA A C 1
ATOM 568 O O . ALA A 1 71 ? 39.222 16.892 63.073 1.00 16.18 70 ALA A O 1
ATOM 570 N N . HIS A 1 72 ? 37.978 15.109 62.623 1.00 13.57 71 HIS A N 1
ATOM 571 C CA . HIS A 1 72 ? 36.701 15.856 62.490 1.00 14.77 71 HIS A CA 1
ATOM 572 C C . HIS A 1 72 ? 36.523 16.621 63.777 1.00 13.82 71 HIS A C 1
ATOM 573 O O . HIS A 1 72 ? 36.237 17.859 63.762 1.00 14.32 71 HIS A O 1
ATOM 580 N N . THR A 1 73 ? 36.650 15.961 64.948 1.00 13.00 72 THR A N 1
ATOM 581 C CA . THR A 1 73 ? 36.302 16.564 66.228 1.00 13.43 72 THR A CA 1
ATOM 582 C C . THR A 1 73 ? 37.263 17.702 66.446 1.00 13.79 72 THR A C 1
ATOM 583 O O . THR A 1 73 ? 36.849 18.828 66.814 1.00 13.79 72 THR A O 1
ATOM 587 N N . MET A 1 74 ? 38.581 17.484 66.348 1.00 14.45 73 MET A N 1
ATOM 588 C CA . MET A 1 74 ? 39.534 18.538 66.641 1.00 14.83 73 MET A CA 1
ATOM 589 C C . MET A 1 74 ? 39.452 19.677 65.703 1.00 14.32 73 MET A C 1
ATOM 590 O O . MET A 1 74 ? 39.635 20.840 66.103 1.00 14.61 73 MET A O 1
ATOM 595 N N . ARG A 1 75 ? 39.165 19.463 64.433 1.00 14.44 74 ARG A N 1
ATOM 596 C CA . ARG A 1 75 ? 38.958 20.621 63.555 1.00 15.01 74 ARG A CA 1
ATOM 597 C C . ARG A 1 75 ? 37.858 21.572 64.070 1.00 13.94 74 ARG A C 1
ATOM 598 O O . ARG A 1 75 ? 37.968 22.717 63.938 1.00 14.39 74 ARG A O 1
ATOM 606 N N . THR A 1 76 ? 36.802 21.037 64.622 1.00 13.23 75 THR A N 1
ATOM 607 C CA . THR A 1 76 ? 35.692 21.877 65.074 1.00 13.75 75 THR A CA 1
ATOM 608 C C . THR A 1 76 ? 36.163 22.788 66.188 1.00 14.39 75 THR A C 1
ATOM 609 O O . THR A 1 76 ? 35.601 23.929 66.325 1.00 13.96 75 THR A O 1
ATOM 613 N N . LEU A 1 77 ? 37.143 22.419 67.007 1.00 13.60 76 LEU A N 1
ATOM 614 C CA . LEU A 1 77 ? 37.577 23.303 68.025 1.00 14.62 76 LEU A CA 1
ATOM 615 C C . LEU A 1 77 ? 38.327 24.483 67.446 1.00 15.56 76 LEU A C 1
ATOM 616 O O . LEU A 1 77 ? 38.365 25.600 68.077 1.00 16.57 76 LEU A O 1
ATOM 621 N N . MET A 1 78 ? 38.986 24.334 66.324 1.00 14.88 77 MET A N 1
ATOM 622 C CA . MET A 1 78 ? 39.628 25.485 65.659 1.00 14.82 77 MET A CA 1
ATOM 623 C C . MET A 1 78 ? 38.621 26.429 65.182 1.00 16.88 77 MET A C 1
ATOM 624 O O . MET A 1 78 ? 38.782 27.639 65.281 1.00 17.14 77 MET A O 1
ATOM 629 N N . TYR A 1 79 ? 37.530 25.938 64.629 1.00 14.78 78 TYR A N 1
ATOM 630 C CA . TYR A 1 79 ? 36.553 26.825 64.051 1.00 15.31 78 TYR A CA 1
ATOM 631 C C . TYR A 1 79 ? 35.881 27.751 65.069 1.00 16.85 78 TYR A C 1
ATOM 632 O O . TYR A 1 79 ? 35.624 28.866 64.767 1.00 15.22 78 TYR A O 1
ATOM 641 N N . SER A 1 80 ? 35.573 27.214 66.242 1.00 14.52 79 SER A N 1
ATOM 642 C CA . SER A 1 80 ? 34.863 28.010 67.233 1.00 13.57 79 SER A CA 1
ATOM 643 C C . SER A 1 80 ? 35.809 29.129 67.669 1.00 16.93 79 SER A C 1
ATOM 644 O O . SER A 1 80 ? 35.295 30.225 67.818 1.00 15.56 79 SER A O 1
ATOM 647 N N . GLN A 1 81 ? 37.065 28.887 67.899 1.00 16.78 80 GLN A N 1
ATOM 648 C CA . GLN A 1 81 ? 37.967 29.966 68.292 1.00 17.26 80 GLN A CA 1
ATOM 649 C C . GLN A 1 81 ? 38.030 30.999 67.216 1.00 17.21 80 GLN A C 1
ATOM 650 O O . GLN A 1 81 ? 38.055 32.235 67.481 1.00 17.46 80 GLN A O 1
ATOM 656 N N . LEU A 1 82 ? 38.045 30.616 65.947 1.00 17.27 81 LEU A N 1
ATOM 657 C CA . LEU A 1 82 ? 38.121 31.540 64.840 1.00 15.88 81 LEU A CA 1
ATOM 658 C C . LEU A 1 82 ? 36.837 32.333 64.712 1.00 15.75 81 LEU A C 1
ATOM 659 O O . LEU A 1 82 ? 36.888 33.628 64.578 1.00 18.42 81 LEU A O 1
ATOM 664 N N . MET A 1 83 ? 35.650 31.768 64.882 1.00 16.04 82 MET A N 1
ATOM 665 C CA . MET A 1 83 ? 34.373 32.499 64.778 1.00 16.90 82 MET A CA 1
ATOM 666 C C . MET A 1 83 ? 34.232 33.443 65.970 1.00 18.55 82 MET A C 1
ATOM 667 O O . MET A 1 83 ? 33.594 34.494 65.822 1.00 20.46 82 MET A O 1
ATOM 672 N N . TYR A 1 84 ? 34.733 33.092 67.117 1.00 16.05 83 TYR A N 1
ATOM 673 C CA . TYR A 1 84 ? 34.661 33.971 68.272 1.00 16.74 83 TYR A CA 1
ATOM 674 C C . TYR A 1 84 ? 35.422 35.268 67.946 1.00 18.48 83 TYR A C 1
ATOM 675 O O . TYR A 1 84 ? 34.883 36.399 68.204 1.00 18.34 83 TYR A O 1
ATOM 684 N N . CYS A 1 85 ? 36.587 35.176 67.347 1.00 16.48 84 CYS A N 1
ATOM 685 C CA . CYS A 1 85 ? 37.374 36.372 66.953 1.00 16.60 84 CYS A CA 1
ATOM 686 C C . CYS A 1 85 ? 36.602 37.147 65.965 1.00 19.57 84 CYS A C 1
ATOM 687 O O . CYS A 1 85 ? 36.464 38.421 66.117 1.00 21.69 84 CYS A O 1
ATOM 690 N N . SER A 1 86 ? 36.004 36.572 64.936 1.00 18.98 85 SER A N 1
ATOM 691 C CA . SER A 1 86 ? 35.261 37.330 63.948 1.00 20.35 85 SER A CA 1
ATOM 692 C C . SER A 1 86 ? 34.027 37.974 64.506 1.00 20.84 85 SER A C 1
ATOM 693 O O . SER A 1 86 ? 33.674 39.142 64.114 1.00 21.99 85 SER A O 1
ATOM 696 N N . SER A 1 87 ? 33.320 37.302 65.435 1.00 19.79 86 SER A N 1
ATOM 697 C CA . SER A 1 87 ? 32.058 37.837 66.028 1.00 20.23 86 SER A CA 1
ATOM 698 C C . SER A 1 87 ? 32.314 39.199 66.680 1.00 20.54 86 SER A C 1
ATOM 699 O O . SER A 1 87 ? 31.459 40.115 66.578 1.00 22.11 86 SER A O 1
ATOM 702 N N . LYS A 1 88 ? 33.446 39.326 67.263 1.00 21.72 87 LYS A N 1
ATOM 703 C CA . LYS A 1 88 ? 33.789 40.589 68.018 1.00 24.96 87 LYS A CA 1
ATOM 704 C C . LYS A 1 88 ? 33.925 41.754 67.110 1.00 25.83 87 LYS A C 1
ATOM 705 O O . LYS A 1 88 ? 33.846 42.924 67.635 1.00 25.98 87 LYS A O 1
ATOM 711 N N . LYS A 1 89 ? 34.152 41.590 65.820 1.00 23.51 88 LYS A N 1
ATOM 712 C CA . LYS A 1 89 ? 34.215 42.683 64.854 1.00 27.34 88 LYS A CA 1
ATOM 713 C C . LYS A 1 89 ? 32.900 43.098 64.220 1.00 27.81 88 LYS A C 1
ATOM 714 O O . LYS A 1 89 ? 32.828 44.104 63.454 1.00 30.11 88 LYS A O 1
ATOM 720 N N . GLN A 1 90 ? 31.807 42.379 64.488 1.00 23.56 89 GLN A N 1
ATOM 721 C CA . GLN A 1 90 ? 30.604 42.621 63.808 1.00 23.59 89 GLN A CA 1
ATOM 722 C C . GLN A 1 90 ? 29.826 43.725 64.542 1.00 25.20 89 GLN A C 1
ATOM 723 O O . GLN A 1 90 ? 29.790 43.730 65.732 1.00 25.03 89 GLN A O 1
ATOM 729 N N . PRO A 1 91 ? 29.155 44.605 63.800 1.00 33.60 90 PRO A N 1
ATOM 730 C CA . PRO A 1 91 ? 28.331 45.619 64.474 1.00 33.61 90 PRO A CA 1
ATOM 731 C C . PRO A 1 91 ? 27.108 45.107 65.316 1.00 32.42 90 PRO A C 1
ATOM 732 O O . PRO A 1 91 ? 26.865 45.595 66.406 1.00 32.25 90 PRO A O 1
ATOM 736 N N . SER A 1 92 ? 26.478 44.006 64.892 1.00 29.70 91 SER A N 1
ATOM 737 C CA . SER A 1 92 ? 25.227 43.459 65.537 1.00 28.21 91 SER A CA 1
ATOM 738 C C . SER A 1 92 ? 25.323 41.899 65.483 1.00 22.82 91 SER A C 1
ATOM 739 O O . SER A 1 92 ? 24.659 41.262 64.630 1.00 27.55 91 SER A O 1
ATOM 742 N N . PRO A 1 93 ? 26.194 41.386 66.340 1.00 24.66 92 PRO A N 1
ATOM 743 C CA . PRO A 1 93 ? 26.233 39.905 66.371 1.00 23.35 92 PRO A CA 1
ATOM 744 C C . PRO A 1 93 ? 24.897 39.298 66.687 1.00 21.81 92 PRO A C 1
ATOM 745 O O . PRO A 1 93 ? 24.033 39.906 67.299 1.00 23.59 92 PRO A O 1
ATOM 749 N N . HIS A 1 94 ? 24.710 38.049 66.286 1.00 20.88 93 HIS A N 1
ATOM 750 C CA . HIS A 1 94 ? 23.380 37.425 66.399 1.00 18.67 93 HIS A CA 1
ATOM 751 C C . HIS A 1 94 ? 23.011 37.211 67.851 1.00 19.36 93 HIS A C 1
ATOM 752 O O . HIS A 1 94 ? 23.740 36.566 68.626 1.00 19.80 93 HIS A O 1
ATOM 759 N N . VAL A 1 95 ? 21.827 37.690 68.258 1.00 18.80 94 VAL A N 1
ATOM 760 C CA . VAL A 1 95 ? 21.333 37.505 69.610 1.00 16.34 94 VAL A CA 1
ATOM 761 C C . VAL A 1 95 ? 20.625 36.158 69.645 1.00 16.22 94 VAL A C 1
ATOM 762 O O . VAL A 1 95 ? 19.613 35.851 68.945 1.00 17.39 94 VAL A O 1
ATOM 766 N N . CYS A 1 96 ? 21.094 35.291 70.554 1.00 16.27 95 CYS A N 1
ATOM 767 C CA . CYS A 1 96 ? 20.543 33.984 70.760 1.00 17.58 95 CYS A CA 1
ATOM 768 C C . CYS A 1 96 ? 19.315 33.999 71.636 1.00 17.01 95 CYS A C 1
ATOM 769 O O . CYS A 1 96 ? 18.902 35.079 72.187 1.00 18.02 95 CYS A O 1
ATOM 772 N N . GLN A 1 97 ? 18.701 32.875 71.832 1.00 17.08 96 GLN A N 1
ATOM 773 C CA . GLN A 1 97 ? 17.385 32.850 72.506 1.00 17.50 96 GLN A CA 1
ATOM 774 C C . GLN A 1 97 ? 17.521 33.324 73.933 1.00 17.85 96 GLN A C 1
ATOM 775 O O . GLN A 1 97 ? 16.517 33.833 74.546 1.00 20.58 96 GLN A O 1
ATOM 781 N N . ASP A 1 98 ? 18.692 33.169 74.532 1.00 16.48 97 ASP A N 1
ATOM 782 C CA . ASP A 1 98 ? 18.897 33.615 75.895 1.00 16.85 97 ASP A CA 1
ATOM 783 C C . ASP A 1 98 ? 19.328 35.068 76.036 1.00 17.15 97 ASP A C 1
ATOM 784 O O . ASP A 1 98 ? 19.627 35.489 77.091 1.00 19.38 97 ASP A O 1
ATOM 789 N N . GLY A 1 99 ? 19.296 35.805 74.951 1.00 16.80 98 GLY A N 1
ATOM 790 C CA . GLY A 1 99 ? 19.638 37.228 74.945 1.00 17.89 98 GLY A CA 1
ATOM 791 C C . GLY A 1 99 ? 21.089 37.618 74.789 1.00 18.74 98 GLY A C 1
ATOM 792 O O . GLY A 1 99 ? 21.515 38.777 74.793 1.00 20.05 98 GLY A O 1
ATOM 793 N N . ARG A 1 100 ? 21.908 36.587 74.620 1.00 17.81 99 ARG A N 1
ATOM 794 C CA . ARG A 1 100 ? 23.365 36.703 74.582 1.00 17.05 99 ARG A CA 1
ATOM 795 C C . ARG A 1 100 ? 23.914 36.396 73.196 1.00 16.79 99 ARG A C 1
ATOM 796 O O . ARG A 1 100 ? 23.277 35.752 72.451 1.00 17.69 99 ARG A O 1
ATOM 804 N N . THR A 1 101 ? 25.093 36.926 72.895 1.00 16.73 100 THR A N 1
ATOM 805 C CA . THR A 1 101 ? 25.743 36.738 71.609 1.00 17.30 100 THR A CA 1
ATOM 806 C C . THR A 1 101 ? 27.109 36.099 71.780 1.00 16.29 100 THR A C 1
ATOM 807 O O . THR A 1 101 ? 27.641 35.969 72.861 1.00 16.92 100 THR A O 1
ATOM 811 N N . ILE A 1 102 ? 27.675 35.613 70.632 1.00 17.29 101 ILE A N 1
ATOM 812 C CA . ILE A 1 102 ? 29.034 35.044 70.701 1.00 16.50 101 ILE A CA 1
ATOM 813 C C . ILE A 1 102 ? 30.021 36.039 71.248 1.00 16.74 101 ILE A C 1
ATOM 814 O O . ILE A 1 102 ? 30.978 35.692 71.925 1.00 18.62 101 ILE A O 1
ATOM 819 N N . ALA A 1 103 ? 29.823 37.331 70.888 1.00 18.76 102 ALA A N 1
ATOM 820 C CA . ALA A 1 103 ? 30.748 38.386 71.324 1.00 21.06 102 ALA A CA 1
ATOM 821 C C . ALA A 1 103 ? 30.594 38.547 72.830 1.00 20.40 102 ALA A C 1
ATOM 822 O O . ALA A 1 103 ? 31.545 39.109 73.490 1.00 27.71 102 ALA A O 1
ATOM 824 N N . ASP A 1 104 ? 29.597 38.047 73.496 1.00 21.57 103 ASP A N 1
ATOM 825 C CA . ASP A 1 104 ? 29.395 38.074 74.941 1.00 23.53 103 ASP A CA 1
ATOM 826 C C . ASP A 1 104 ? 30.261 36.999 75.697 1.00 23.13 103 ASP A C 1
ATOM 827 O O . ASP A 1 104 ? 30.365 36.956 76.943 1.00 26.03 103 ASP A O 1
ATOM 832 N N . LEU A 1 105 ? 30.795 36.033 74.923 1.00 19.03 104 LEU A N 1
ATOM 833 C CA . LEU A 1 105 ? 31.602 34.977 75.514 1.00 19.09 104 LEU A CA 1
ATOM 834 C C . LEU A 1 105 ? 32.956 35.494 75.898 1.00 18.75 104 LEU A C 1
ATOM 835 O O . LEU A 1 105 ? 33.444 36.454 75.325 1.00 20.99 104 LEU A O 1
ATOM 840 N N . SER A 1 106 ? 33.583 34.805 76.852 1.00 18.52 105 SER A N 1
ATOM 841 C CA . SER A 1 106 ? 34.981 35.092 77.180 1.00 18.60 105 SER A CA 1
ATOM 842 C C . SER A 1 106 ? 35.914 34.079 76.587 1.00 22.00 105 SER A C 1
ATOM 843 O O . SER A 1 106 ? 35.468 32.964 76.153 1.00 19.08 105 SER A O 1
ATOM 846 N N . GLU A 1 107 ? 37.230 34.272 76.731 1.00 21.31 106 GLU A N 1
ATOM 847 C CA . GLU A 1 107 ? 38.212 33.254 76.317 1.00 19.85 106 GLU A CA 1
ATOM 848 C C . GLU A 1 107 ? 38.055 32.021 77.178 1.00 19.12 106 GLU A C 1
ATOM 849 O O . GLU A 1 107 ? 38.251 30.897 76.640 1.00 19.62 106 GLU A O 1
ATOM 855 N N . LEU A 1 108 ? 37.707 32.102 78.432 1.00 19.39 107 LEU A N 1
ATOM 856 C CA . LEU A 1 108 ? 37.547 30.996 79.306 1.00 19.15 107 LEU A CA 1
ATOM 857 C C . LEU A 1 108 ? 36.299 30.217 78.820 1.00 18.89 107 LEU A C 1
ATOM 858 O O . LEU A 1 108 ? 36.287 28.961 78.807 1.00 19.51 107 LEU A O 1
ATOM 863 N N . ASP A 1 109 ? 35.233 30.903 78.439 1.00 18.51 108 ASP A N 1
ATOM 864 C CA . ASP A 1 109 ? 34.057 30.184 77.863 1.00 17.88 108 ASP A CA 1
ATOM 865 C C . ASP A 1 109 ? 34.476 29.471 76.582 1.00 15.71 108 ASP A C 1
ATOM 866 O O . ASP A 1 109 ? 34.006 28.329 76.374 1.00 15.80 108 ASP A O 1
ATOM 871 N N . LEU A 1 110 ? 35.357 29.994 75.773 1.00 17.32 109 LEU A N 1
ATOM 872 C CA . LEU A 1 110 ? 35.807 29.268 74.555 1.00 15.35 109 LEU A CA 1
ATOM 873 C C . LEU A 1 110 ? 36.555 27.972 74.942 1.00 15.36 109 LEU A C 1
ATOM 874 O O . LEU A 1 110 ? 36.428 26.963 74.210 1.00 16.87 109 LEU A O 1
ATOM 879 N N . LYS A 1 111 ? 37.361 27.994 75.990 1.00 15.87 110 LYS A N 1
ATOM 880 C CA . LYS A 1 111 ? 37.995 26.786 76.468 1.00 15.66 110 LYS A CA 1
ATOM 881 C C . LYS A 1 111 ? 36.985 25.753 76.844 1.00 14.97 110 LYS A C 1
ATOM 882 O O . LYS A 1 111 ? 37.082 24.523 76.461 1.00 16.30 110 LYS A O 1
ATOM 888 N N . LYS A 1 112 ? 35.933 26.103 77.544 1.00 15.73 111 LYS A N 1
ATOM 889 C CA . LYS A 1 112 ? 34.878 25.221 78.020 1.00 15.84 111 LYS A CA 1
ATOM 890 C C . LYS A 1 112 ? 34.087 24.700 76.792 1.00 15.39 111 LYS A C 1
ATOM 891 O O . LYS A 1 112 ? 33.776 23.498 76.702 1.00 15.38 111 LYS A O 1
ATOM 897 N N . ILE A 1 113 ? 33.790 25.600 75.873 1.00 14.68 112 ILE A N 1
ATOM 898 C CA . ILE A 1 113 ? 33.164 25.234 74.602 1.00 13.35 112 ILE A CA 1
ATOM 899 C C . ILE A 1 113 ? 34.037 24.183 73.873 1.00 14.32 112 ILE A C 1
ATOM 900 O O . ILE A 1 113 ? 33.529 23.146 73.409 1.00 14.28 112 ILE A O 1
ATOM 905 N N . ASN A 1 114 ? 35.344 24.400 73.753 1.00 14.14 113 ASN A N 1
ATOM 906 C CA . ASN A 1 114 ? 36.249 23.425 73.090 1.00 12.91 113 ASN A CA 1
ATOM 907 C C . ASN A 1 114 ? 36.143 22.119 73.789 1.00 13.52 113 ASN A C 1
ATOM 908 O O . ASN A 1 114 ? 36.141 21.046 73.110 1.00 14.27 113 ASN A O 1
ATOM 913 N N . ILE A 1 115 ? 36.149 22.034 75.129 1.00 13.86 114 ILE A N 1
ATOM 914 C CA . ILE A 1 115 ? 36.052 20.765 75.822 1.00 12.89 114 ILE A CA 1
ATOM 915 C C . ILE A 1 115 ? 34.733 20.098 75.513 1.00 14.24 114 ILE A C 1
ATOM 916 O O . ILE A 1 115 ? 34.672 18.868 75.221 1.00 15.70 114 ILE A O 1
ATOM 921 N N . ALA A 1 116 ? 33.578 20.817 75.523 1.00 13.81 115 ALA A N 1
ATOM 922 C CA . ALA A 1 116 ? 32.342 20.194 75.157 1.00 14.19 115 ALA A CA 1
ATOM 923 C C . ALA A 1 116 ? 32.340 19.720 73.737 1.00 14.17 115 ALA A C 1
ATOM 924 O O . ALA A 1 116 ? 31.762 18.657 73.381 1.00 14.25 115 ALA A O 1
ATOM 926 N N . GLN A 1 117 ? 32.974 20.443 72.819 1.00 13.49 116 GLN A N 1
ATOM 927 C CA . GLN A 1 117 ? 33.025 20.077 71.407 1.00 12.84 116 GLN A CA 1
ATOM 928 C C . GLN A 1 117 ? 33.720 18.722 71.245 1.00 14.14 116 GLN A C 1
ATOM 929 O O . GLN A 1 117 ? 33.382 17.970 70.295 1.00 13.92 116 GLN A O 1
ATOM 935 N N . LEU A 1 118 ? 34.649 18.397 72.144 1.00 12.97 117 LEU A N 1
ATOM 936 C CA . LEU A 1 118 ? 35.292 17.126 71.973 1.00 13.21 117 LEU A CA 1
ATOM 937 C C . LEU A 1 118 ? 34.348 15.977 72.186 1.00 13.96 117 LEU A C 1
ATOM 938 O O . LEU A 1 118 ? 34.633 14.864 71.630 1.00 14.10 117 LEU A O 1
ATOM 943 N N . PHE A 1 119 ? 33.230 16.122 72.866 1.00 13.03 118 PHE A N 1
ATOM 944 C CA . PHE A 1 119 ? 32.223 15.080 73.050 1.00 13.64 118 PHE A CA 1
ATOM 945 C C . PHE A 1 119 ? 31.092 15.142 72.050 1.00 13.44 118 PHE A C 1
ATOM 946 O O . PHE A 1 119 ? 30.215 14.270 72.086 1.00 14.38 118 PHE A O 1
ATOM 954 N N . PHE A 1 120 ? 31.080 16.137 71.156 1.00 13.70 119 PHE A N 1
ATOM 955 C CA . PHE A 1 120 ? 29.842 16.361 70.386 1.00 14.47 119 PHE A CA 1
ATOM 956 C C . PHE A 1 120 ? 29.404 15.165 69.553 1.00 14.88 119 PHE A C 1
ATOM 957 O O . PHE A 1 120 ? 28.191 14.911 69.515 1.00 15.15 119 PHE A O 1
ATOM 965 N N . VAL A 1 121 ? 30.316 14.447 68.939 1.00 15.55 120 VAL A N 1
ATOM 966 C CA . VAL A 1 121 ? 29.977 13.213 68.201 1.00 14.69 120 VAL A CA 1
ATOM 967 C C . VAL A 1 121 ? 30.503 11.924 68.830 1.00 14.42 120 VAL A C 1
ATOM 968 O O . VAL A 1 121 ? 30.456 10.881 68.228 1.00 15.49 120 VAL A O 1
ATOM 972 N N . ALA A 1 122 ? 30.972 12.032 70.055 1.00 14.29 121 ALA A N 1
ATOM 973 C CA . ALA A 1 122 ? 31.601 10.934 70.736 1.00 16.48 121 ALA A CA 1
ATOM 974 C C . ALA A 1 122 ? 30.645 9.776 71.052 1.00 15.40 121 ALA A C 1
ATOM 975 O O . ALA A 1 122 ? 31.047 8.695 71.171 1.00 15.94 121 ALA A O 1
ATOM 977 N N . GLY A 1 123 ? 29.375 10.095 71.146 1.00 30.00 122 GLY A N 1
ATOM 978 C CA . GLY A 1 123 ? 28.367 9.100 71.419 1.00 30.00 122 GLY A CA 1
ATOM 979 C C . GLY A 1 123 ? 27.837 8.311 70.216 1.00 30.00 122 GLY A C 1
ATOM 980 O O . GLY A 1 123 ? 27.090 7.437 70.378 1.00 30.00 122 GLY A O 1
ATOM 981 N N . ARG A 1 124 ? 28.282 8.667 69.016 1.00 30.00 123 ARG A N 1
ATOM 982 C CA . ARG A 1 124 ? 27.848 7.975 67.807 1.00 30.00 123 ARG A CA 1
ATOM 983 C C . ARG A 1 124 ? 28.239 6.498 67.831 1.00 30.00 123 ARG A C 1
ATOM 984 O O . ARG A 1 124 ? 29.327 6.143 68.286 1.00 30.00 123 ARG A O 1
ATOM 992 N N . GLU A 1 125 ? 27.347 5.644 67.339 1.00 15.56 124 GLU A N 1
ATOM 993 C CA . GLU A 1 125 ? 27.600 4.224 67.289 1.00 16.17 124 GLU A CA 1
ATOM 994 C C . GLU 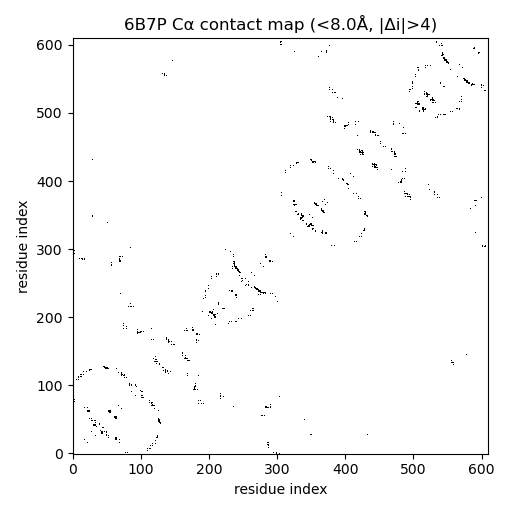A 1 125 ? 27.498 3.671 65.878 1.00 16.30 124 GLU A C 1
ATOM 995 O O . GLU A 1 125 ? 27.573 2.500 65.704 1.00 17.46 124 GLU A O 1
ATOM 1001 N N . SER A 1 126 ? 27.351 4.565 64.910 1.00 14.05 125 SER A N 1
ATOM 1002 C CA . SER A 1 126 ? 27.468 4.228 63.487 1.00 15.46 125 SER A CA 1
ATOM 1003 C C . SER A 1 126 ? 27.388 5.494 62.628 1.00 16.47 125 SER A C 1
ATOM 1004 O O . SER A 1 126 ? 27.180 6.572 63.263 1.00 16.88 125 SER A O 1
ATOM 1007 N N . GLU A 1 127 ? 27.418 5.370 61.319 1.00 16.70 126 GLU A N 1
ATOM 1008 C CA . GLU A 1 127 ? 27.166 6.495 60.414 1.00 19.09 126 GLU A CA 1
ATOM 1009 C C . GLU A 1 127 ? 25.650 6.663 60.139 1.00 19.90 126 GLU A C 1
ATOM 1010 O O . GLU A 1 127 ? 25.347 7.436 59.197 1.00 25.18 126 GLU A O 1
ATOM 1016 N N . ALA A 1 128 ? 24.782 6.040 60.867 1.00 18.25 127 ALA A N 1
ATOM 1017 C CA . ALA A 1 128 ? 23.336 6.183 60.625 1.00 20.77 127 ALA A CA 1
ATOM 1018 C C . ALA A 1 128 ? 22.970 7.670 60.648 1.00 24.95 127 ALA A C 1
ATOM 1019 O O . ALA A 1 128 ? 23.336 8.378 61.547 1.00 25.08 127 ALA A O 1
ATOM 1021 N N . SER A 1 129 ? 22.127 7.984 59.645 1.00 30.49 128 SER A N 1
ATOM 1022 C CA . SER A 1 129 ? 21.851 9.373 59.193 1.00 36.08 128 SER A CA 1
ATOM 1023 C C . SER A 1 129 ? 20.510 9.905 59.834 1.00 33.72 128 SER A C 1
ATOM 1024 O O . SER A 1 129 ? 20.335 11.091 60.213 1.00 45.34 128 SER A O 1
ATOM 1027 N N . TYR A 1 130 ? 19.619 9.000 60.133 1.00 22.31 129 TYR A N 1
ATOM 1028 C CA . TYR A 1 130 ? 18.273 9.352 60.476 1.00 21.16 129 TYR A CA 1
ATOM 1029 C C . TYR A 1 130 ? 18.047 9.846 61.887 1.00 22.64 129 TYR A C 1
ATOM 1030 O O . TYR A 1 130 ? 18.830 9.579 62.738 1.00 19.26 129 TYR A O 1
ATOM 1039 N N . GLY A 1 131 ? 16.927 10.530 62.098 1.00 20.08 130 GLY A N 1
ATOM 1040 C CA . GLY A 1 131 ? 16.735 11.259 63.339 1.00 22.50 130 GLY A CA 1
ATOM 1041 C C . GLY A 1 131 ? 16.845 10.472 64.610 1.00 21.88 130 GLY A C 1
ATOM 1042 O O . GLY A 1 131 ? 17.500 10.909 65.558 1.00 20.31 130 GLY A O 1
ATOM 1043 N N . ASP A 1 132 ? 16.203 9.343 64.654 1.00 20.42 131 ASP A N 1
ATOM 1044 C CA . ASP A 1 132 ? 16.189 8.548 65.810 1.00 20.98 131 ASP A CA 1
ATOM 1045 C C . ASP A 1 132 ? 17.614 8.179 66.253 1.00 18.91 131 ASP A C 1
ATOM 1046 O O . ASP A 1 132 ? 17.951 8.205 67.395 1.00 19.35 131 ASP A O 1
ATOM 1051 N N . ALA A 1 133 ? 18.413 7.810 65.286 1.00 18.28 132 ALA A N 1
ATOM 1052 C CA . ALA A 1 133 ? 19.827 7.425 65.574 1.00 16.76 132 ALA A CA 1
ATOM 1053 C C . ALA A 1 133 ? 20.627 8.683 65.981 1.00 16.68 132 ALA A C 1
ATOM 1054 O O . ALA A 1 133 ? 21.338 8.697 67.017 1.00 16.17 132 ALA A O 1
ATOM 1056 N N . TYR A 1 134 ? 20.499 9.768 65.253 1.00 16.16 133 TYR A N 1
ATOM 1057 C CA . TYR A 1 134 ? 21.172 11.050 65.578 1.00 16.55 133 TYR A CA 1
ATOM 1058 C C . TYR A 1 134 ? 20.901 11.404 67.020 1.00 16.51 133 TYR A C 1
ATOM 1059 O O . TYR A 1 134 ? 21.806 11.701 67.837 1.00 15.15 133 TYR A O 1
ATOM 1068 N N . HIS A 1 135 ? 19.657 11.442 67.409 1.00 15.64 134 HIS A N 1
ATOM 1069 C CA . HIS A 1 135 ? 19.274 11.898 68.730 1.00 16.59 134 HIS A CA 1
ATOM 1070 C C . HIS A 1 135 ? 19.744 10.958 69.842 1.00 16.17 134 HIS A C 1
ATOM 1071 O O . HIS A 1 135 ? 20.209 11.378 70.931 1.00 17.36 134 HIS A O 1
ATOM 1078 N N . ARG A 1 136 ? 19.678 9.635 69.633 1.00 15.23 135 ARG A N 1
ATOM 1079 C CA . ARG A 1 136 ? 20.247 8.690 70.571 1.00 16.16 135 ARG A CA 1
ATOM 1080 C C . ARG A 1 136 ? 21.748 8.917 70.728 1.00 15.90 135 ARG A C 1
ATOM 1081 O O . ARG A 1 136 ? 22.255 8.904 71.853 1.00 14.77 135 ARG A O 1
ATOM 1089 N N . TYR A 1 137 ? 22.457 9.089 69.635 1.00 14.34 136 TYR A N 1
ATOM 1090 C CA . TYR A 1 137 ? 23.910 9.286 69.667 1.00 14.48 136 TYR A CA 1
ATOM 1091 C C . TYR A 1 137 ? 24.315 10.571 70.406 1.00 15.69 136 TYR A C 1
ATOM 1092 O O . TYR A 1 137 ? 25.288 10.621 71.084 1.00 15.48 136 TYR A O 1
ATOM 1101 N N . HIS A 1 138 ? 23.524 11.605 70.226 1.00 14.40 137 HIS A N 1
ATOM 1102 C CA . HIS A 1 138 ? 23.803 12.903 70.935 1.00 13.63 137 HIS A CA 1
ATOM 1103 C C . HIS A 1 138 ? 23.447 12.787 72.418 1.00 15.79 137 HIS A C 1
ATOM 1104 O O . HIS A 1 138 ? 24.195 13.309 73.229 1.00 14.89 137 HIS A O 1
ATOM 1111 N N . LEU A 1 139 ? 22.413 12.032 72.802 1.00 14.22 138 LEU A N 1
ATOM 1112 C CA . LEU A 1 139 ? 22.122 11.777 74.174 1.00 15.56 138 LEU A CA 1
ATOM 1113 C C . LEU A 1 139 ? 23.267 10.978 74.761 1.00 16.28 138 LEU A C 1
ATOM 1114 O O . LEU A 1 139 ? 23.818 11.322 75.848 1.00 16.28 138 LEU A O 1
ATOM 1119 N N . TYR A 1 140 ? 23.740 9.963 74.079 1.00 15.29 139 TYR A N 1
ATOM 1120 C CA . TYR A 1 140 ? 24.852 9.222 74.600 1.00 15.71 139 TYR A CA 1
ATOM 1121 C C . TYR A 1 140 ? 26.109 10.085 74.805 1.00 15.05 139 TYR A C 1
ATOM 1122 O O . TYR A 1 140 ? 26.757 9.922 75.776 1.00 16.04 139 TYR A O 1
ATOM 1131 N N . GLY A 1 141 ? 26.443 10.960 73.863 1.00 14.64 140 GLY A N 1
ATOM 1132 C CA . GLY A 1 141 ? 27.648 11.807 74.015 1.00 14.48 140 GLY A CA 1
ATOM 1133 C C . GLY A 1 141 ? 27.438 12.775 75.163 1.00 15.57 140 GLY A C 1
ATOM 1134 O O . GLY A 1 141 ? 28.433 13.126 75.820 1.00 15.66 140 GLY A O 1
ATOM 1135 N N . ALA A 1 142 ? 26.268 13.324 75.314 1.00 15.27 141 ALA A N 1
ATOM 1136 C CA . ALA A 1 142 ? 25.973 14.283 76.423 1.00 14.84 141 ALA A CA 1
ATOM 1137 C C . ALA A 1 142 ? 26.196 13.587 77.752 1.00 16.21 141 ALA A C 1
ATOM 1138 O O . ALA A 1 142 ? 26.804 14.178 78.683 1.00 15.86 141 ALA A O 1
ATOM 1140 N N . LYS A 1 143 ? 25.807 12.318 77.888 1.00 15.38 142 LYS A N 1
ATOM 1141 C CA . LYS A 1 143 ? 25.995 11.601 79.142 1.00 17.38 142 LYS A CA 1
ATOM 1142 C C . LYS A 1 143 ? 27.417 11.160 79.322 1.00 16.01 142 LYS A C 1
ATOM 1143 O O . LYS A 1 143 ? 27.938 11.188 80.492 1.00 17.58 142 LYS A O 1
ATOM 1149 N N . GLN A 1 144 ? 28.142 10.880 78.280 1.00 15.50 143 GLN A N 1
ATOM 1150 C CA . GLN A 1 144 ? 29.589 10.625 78.358 1.00 14.79 143 GLN A CA 1
ATOM 1151 C C . GLN A 1 144 ? 30.330 11.874 78.811 1.00 16.77 143 GLN A C 1
ATOM 1152 O O . GLN A 1 144 ? 31.218 11.799 79.729 1.00 16.42 143 GLN A O 1
ATOM 1158 N N . PHE A 1 145 ? 29.945 13.058 78.329 1.00 15.37 144 PHE A N 1
ATOM 1159 C CA . PHE A 1 145 ? 30.505 14.291 78.843 1.00 15.40 144 PHE A CA 1
ATOM 1160 C C . PHE A 1 145 ? 30.109 14.506 80.306 1.00 14.86 144 PHE A C 1
ATOM 1161 O O . PHE A 1 145 ? 31.066 14.869 81.081 1.00 15.99 144 PHE A O 1
ATOM 1169 N N . GLU A 1 146 ? 28.890 14.329 80.723 1.00 15.28 145 GLU A N 1
ATOM 1170 C CA . GLU A 1 146 ? 28.503 14.609 82.116 1.00 17.00 145 GLU A CA 1
ATOM 1171 C C . GLU A 1 146 ? 29.272 13.680 83.020 1.00 18.45 145 GLU A C 1
ATOM 1172 O O . GLU A 1 146 ? 29.746 14.161 84.102 1.00 17.35 145 GLU A O 1
ATOM 1178 N N . GLU A 1 147 ? 29.354 12.407 82.724 1.00 16.47 146 GLU A N 1
ATOM 1179 C CA . GLU A 1 147 ? 30.048 11.499 83.608 1.00 17.25 146 GLU A CA 1
ATOM 1180 C C . GLU A 1 147 ? 31.518 11.909 83.787 1.00 17.42 146 GLU A C 1
ATOM 1181 O O . GLU A 1 147 ? 32.021 11.936 84.878 1.00 19.55 146 GLU A O 1
ATOM 1187 N N . TYR A 1 148 ? 32.162 12.193 82.685 1.00 15.18 147 TYR A N 1
ATOM 1188 C CA . TYR A 1 148 ? 33.555 12.586 82.716 1.00 14.76 147 TYR A CA 1
ATOM 1189 C C . TYR A 1 148 ? 33.676 13.889 83.514 1.00 17.66 147 TYR A C 1
ATOM 1190 O O . TYR A 1 148 ? 34.553 14.036 84.421 1.00 16.33 147 TYR A O 1
ATOM 1199 N N . ALA A 1 149 ? 32.856 14.858 83.224 1.00 15.79 148 ALA A N 1
ATOM 1200 C CA . ALA A 1 149 ? 32.983 16.269 83.780 1.00 15.16 148 ALA A CA 1
ATOM 1201 C C . ALA A 1 149 ? 32.766 16.198 85.277 1.00 16.50 148 ALA A C 1
ATOM 1202 O O . ALA A 1 149 ? 33.539 16.895 86.018 1.00 16.38 148 ALA A O 1
ATOM 1204 N N . ARG A 1 150 ? 31.842 15.408 85.769 1.00 17.59 149 ARG A N 1
ATOM 1205 C CA . ARG A 1 150 ? 31.577 15.435 87.213 1.00 18.45 149 ARG A CA 1
ATOM 1206 C C . ARG A 1 150 ? 32.721 14.796 87.969 1.00 19.04 149 ARG A C 1
ATOM 1207 O O . ARG A 1 150 ? 32.851 15.114 89.187 1.00 21.98 149 ARG A O 1
ATOM 1215 N N . LYS A 1 151 ? 33.463 13.908 87.338 1.00 16.81 150 LYS A N 1
ATOM 1216 C CA . LYS A 1 151 ? 34.604 13.217 87.987 1.00 18.33 150 LYS A CA 1
ATOM 1217 C C . LYS A 1 151 ? 35.870 14.006 87.792 1.00 20.81 150 LYS A C 1
ATOM 1218 O O . LYS A 1 151 ? 36.722 14.058 88.760 1.00 23.21 150 LYS A O 1
ATOM 1224 N N . HIS A 1 152 ? 36.117 14.616 86.619 1.00 15.69 151 HIS A N 1
ATOM 1225 C CA . HIS A 1 152 ? 37.431 15.123 86.291 1.00 15.12 151 HIS A CA 1
ATOM 1226 C C . HIS A 1 152 ? 37.536 16.629 86.072 1.00 17.09 151 HIS A C 1
ATOM 1227 O O . HIS A 1 152 ? 38.652 17.205 85.991 1.00 18.76 151 HIS A O 1
ATOM 1234 N N . LEU A 1 153 ? 36.398 17.352 85.886 1.00 16.59 152 LEU A N 1
ATOM 1235 C CA . LEU A 1 153 ? 36.403 18.713 85.447 1.00 15.63 152 LEU A CA 1
ATOM 1236 C C . LEU A 1 153 ? 35.771 19.724 86.444 1.00 14.69 152 LEU A C 1
ATOM 1237 O O . LEU A 1 153 ? 35.550 20.868 86.022 1.00 16.28 152 LEU A O 1
ATOM 1242 N N . THR A 1 154 ? 35.516 19.286 87.664 1.00 15.97 153 THR A N 1
ATOM 1243 C CA . THR A 1 154 ? 34.800 20.215 88.562 1.00 18.28 153 TH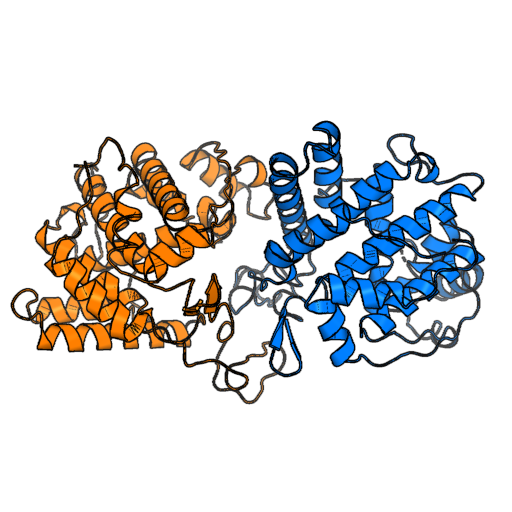R A CA 1
ATOM 1244 C C . THR A 1 154 ? 35.657 21.367 89.006 1.00 17.40 153 THR A C 1
ATOM 1245 O O . THR A 1 154 ? 35.150 22.426 89.418 1.00 20.97 153 THR A O 1
ATOM 1249 N N . HIS A 1 155 ? 36.973 21.283 88.853 1.00 17.14 154 HIS A N 1
ATOM 1250 C CA . HIS A 1 155 ? 37.802 22.484 89.005 1.00 20.25 154 HIS A CA 1
ATOM 1251 C C . HIS A 1 155 ? 37.694 23.566 88.006 1.00 20.46 154 HIS A C 1
ATOM 1252 O O . HIS A 1 155 ? 38.147 24.759 88.144 1.00 22.62 154 HIS A O 1
ATOM 1259 N N . LEU A 1 156 ? 37.012 23.247 86.880 1.00 16.85 155 LEU A N 1
ATOM 1260 C CA . LEU A 1 156 ? 36.907 24.115 85.746 1.00 18.21 155 LEU A CA 1
ATOM 1261 C C . LEU A 1 156 ? 35.418 24.455 85.430 1.00 18.50 155 LEU A C 1
ATOM 1262 O O . LEU A 1 156 ? 35.127 25.631 85.115 1.00 22.02 155 LEU A O 1
ATOM 1267 N N . PHE A 1 157 ? 34.536 23.485 85.531 1.00 16.96 156 PHE A N 1
ATOM 1268 C CA . PHE A 1 157 ? 33.141 23.677 85.205 1.00 17.09 156 PHE A CA 1
ATOM 1269 C C . PHE A 1 157 ? 32.306 23.650 86.471 1.00 18.67 156 PHE A C 1
ATOM 1270 O O . PHE A 1 157 ? 32.426 22.766 87.248 1.00 19.80 156 PHE A O 1
ATOM 1278 N N . SER A 1 158 ? 31.410 24.608 86.598 1.00 16.77 157 SER A N 1
ATOM 1279 C CA . SER A 1 158 ? 30.410 24.526 87.592 1.00 18.17 157 SER A CA 1
ATOM 1280 C C . SER A 1 158 ? 29.282 23.597 87.284 1.00 18.58 157 SER A C 1
ATOM 1281 O O . SER A 1 158 ? 29.200 23.153 86.141 1.00 18.04 157 SER A O 1
ATOM 1284 N N . GLU A 1 159 ? 28.418 23.275 88.210 1.00 19.30 158 GLU A N 1
ATOM 1285 C CA . GLU A 1 159 ? 27.304 22.388 87.918 1.00 20.73 158 GLU A CA 1
ATOM 1286 C C . GLU A 1 159 ? 26.398 22.958 86.829 1.00 18.27 158 GLU A C 1
ATOM 1287 O O . GLU A 1 159 ? 25.954 22.254 86.018 1.00 19.84 158 GLU A O 1
ATOM 1293 N N . GLU A 1 160 ? 26.174 24.255 86.852 1.00 18.11 159 GLU A N 1
ATOM 1294 C CA . GLU A 1 160 ? 25.310 24.907 85.832 1.00 20.30 159 GLU A CA 1
ATOM 1295 C C . GLU A 1 160 ? 25.973 24.746 84.488 1.00 18.66 159 GLU A C 1
ATOM 1296 O O . GLU A 1 160 ? 25.278 24.496 83.445 1.00 17.65 159 GLU A O 1
ATOM 1302 N N . GLU A 1 161 ? 27.269 24.947 84.407 1.00 18.29 160 GLU A N 1
ATOM 1303 C CA . GLU A 1 161 ? 27.998 24.767 83.179 1.00 17.66 160 GLU A CA 1
ATOM 1304 C C . GLU A 1 161 ? 27.964 23.311 82.729 1.00 15.45 160 GLU A C 1
ATOM 1305 O O . GLU A 1 161 ? 27.808 23.065 81.503 1.00 15.63 160 GLU A O 1
ATOM 1311 N N . ILE A 1 162 ? 28.100 22.354 83.610 1.00 16.65 161 ILE A N 1
ATOM 1312 C CA . ILE A 1 162 ? 28.034 20.956 83.141 1.00 14.73 161 ILE A CA 1
ATOM 1313 C C . ILE A 1 162 ? 26.648 20.729 82.492 1.00 16.45 161 ILE A C 1
ATOM 1314 O O . ILE A 1 162 ? 26.528 20.075 81.437 1.00 15.90 161 ILE A O 1
ATOM 1319 N N . ARG A 1 163 ? 25.612 21.263 83.128 1.00 16.46 162 ARG A N 1
ATOM 1320 C CA . ARG A 1 163 ? 24.221 21.081 82.615 1.00 15.49 162 ARG A CA 1
ATOM 1321 C C . ARG A 1 163 ? 24.101 21.766 81.223 1.00 16.06 162 ARG A C 1
ATOM 1322 O O . ARG A 1 163 ? 23.486 21.234 80.286 1.00 16.64 162 ARG A O 1
ATOM 1330 N N . LEU A 1 164 ? 24.582 22.994 81.088 1.00 14.87 163 LEU A N 1
ATOM 1331 C CA . LEU A 1 164 ? 24.538 23.721 79.823 1.00 14.36 163 LEU A CA 1
ATOM 1332 C C . LEU A 1 164 ? 25.204 22.916 78.709 1.00 14.58 163 LEU A C 1
ATOM 1333 O O . LEU A 1 164 ? 24.671 22.720 77.622 1.00 15.44 163 LEU A O 1
ATOM 1338 N N . TYR A 1 165 ? 26.491 22.564 78.948 1.00 15.00 164 TYR A N 1
ATOM 1339 C CA . TYR A 1 165 ? 27.275 21.944 77.866 1.00 14.09 164 TYR A CA 1
ATOM 1340 C C . TYR A 1 165 ? 26.736 20.529 77.558 1.00 15.16 164 TYR A C 1
ATOM 1341 O O . TYR A 1 165 ? 26.763 20.160 76.406 1.00 15.74 164 TYR A O 1
ATOM 1350 N N . SER A 1 166 ? 26.272 19.804 78.546 1.00 16.38 165 SER A N 1
ATOM 1351 C CA . SER A 1 166 ? 25.608 18.555 78.308 1.00 15.42 165 SER A CA 1
ATOM 1352 C C . SER A 1 166 ? 24.428 18.755 77.377 1.00 17.66 165 SER A C 1
ATOM 1353 O O . SER A 1 166 ? 24.224 18.047 76.436 1.00 17.63 165 SER A O 1
ATOM 1356 N N . ARG A 1 167 ? 23.619 19.756 77.639 1.00 17.09 166 ARG A N 1
ATOM 1357 C CA . ARG A 1 167 ? 22.459 20.013 76.790 1.00 15.67 166 ARG A CA 1
ATOM 1358 C C . ARG A 1 167 ? 22.830 20.473 75.368 1.00 15.24 166 ARG A C 1
ATOM 1359 O O . ARG A 1 167 ? 22.185 20.157 74.441 1.00 17.44 166 ARG A O 1
ATOM 1367 N N . CYS A 1 168 ? 23.906 21.208 75.260 1.00 14.46 167 CYS A N 1
ATOM 1368 C CA . CYS A 1 168 ? 24.454 21.585 73.948 1.00 14.57 167 CYS A CA 1
ATOM 1369 C C . CYS A 1 168 ? 24.783 20.310 73.148 1.00 15.70 167 CYS A C 1
ATOM 1370 O O . CYS A 1 168 ? 24.505 20.256 71.935 1.00 17.22 167 CYS A O 1
ATOM 1373 N N . ILE A 1 169 ? 25.434 19.347 73.767 1.00 14.84 168 ILE A N 1
ATOM 1374 C CA . ILE A 1 169 ? 25.794 18.127 73.040 1.00 16.05 168 ILE A CA 1
ATOM 1375 C C . ILE A 1 169 ? 24.515 17.305 72.780 1.00 15.32 168 ILE A C 1
ATOM 1376 O O . ILE A 1 169 ? 24.406 16.756 71.684 1.00 16.52 168 ILE A O 1
ATOM 1381 N N . GLU A 1 170 ? 23.595 17.270 73.730 1.00 14.29 169 GLU A N 1
ATOM 1382 C CA . GLU A 1 170 ? 22.393 16.377 73.576 1.00 14.90 169 GLU A CA 1
ATOM 1383 C C . GLU A 1 170 ? 21.579 16.779 72.375 1.00 16.01 169 GLU A C 1
ATOM 1384 O O . GLU A 1 170 ? 21.094 15.906 71.644 1.00 18.05 169 GLU A O 1
ATOM 1390 N N . ASP A 1 171 ? 21.409 18.077 72.089 1.00 16.14 170 ASP A N 1
ATOM 1391 C CA . ASP A 1 171 ? 20.652 18.511 70.896 1.00 16.76 170 ASP A CA 1
ATOM 1392 C C . ASP A 1 171 ? 19.299 17.753 70.869 1.00 18.87 170 ASP A C 1
ATOM 1393 O O . ASP A 1 171 ? 18.955 17.100 69.896 1.00 18.33 170 ASP A O 1
ATOM 1398 N N . ARG A 1 172 ? 18.554 17.936 71.934 1.00 18.30 171 ARG A N 1
ATOM 1399 C CA . ARG A 1 172 ? 17.252 17.328 72.110 1.00 18.84 171 ARG A CA 1
ATOM 1400 C C . ARG A 1 172 ? 16.279 17.761 71.028 1.00 19.44 171 ARG A C 1
ATOM 1401 O O . ARG A 1 172 ? 16.312 18.841 70.563 1.00 18.00 171 ARG A O 1
ATOM 1409 N N . VAL A 1 173 ? 15.395 16.859 70.651 1.00 20.28 172 VAL A N 1
ATOM 1410 C CA . VAL A 1 173 ? 14.306 17.219 69.763 1.00 21.53 172 VAL A CA 1
ATOM 1411 C C . VAL A 1 173 ? 13.589 18.432 70.359 1.00 20.63 172 VAL A C 1
ATOM 1412 O O . VAL A 1 173 ? 13.220 18.423 71.486 1.00 22.69 172 VAL A O 1
ATOM 1416 N N . GLY A 1 174 ? 13.420 19.449 69.551 1.00 21.94 173 GLY A N 1
ATOM 1417 C CA . GLY A 1 174 ? 12.789 20.659 70.010 1.00 22.46 173 GLY A CA 1
ATOM 1418 C C . GLY A 1 174 ? 13.721 21.816 70.345 1.00 26.10 173 GLY A C 1
ATOM 1419 O O . GLY A 1 174 ? 13.320 22.936 70.401 1.00 24.36 173 GLY A O 1
ATOM 1420 N N . ASP A 1 175 ? 14.980 21.507 70.573 1.00 21.43 174 ASP A N 1
ATOM 1421 C CA . ASP A 1 175 ? 15.931 22.535 70.946 1.00 19.07 174 ASP A CA 1
ATOM 1422 C C . ASP A 1 175 ? 16.151 23.477 69.797 1.00 21.27 174 ASP A C 1
ATOM 1423 O O . ASP A 1 175 ? 16.071 23.093 68.683 1.00 24.17 174 ASP A O 1
ATOM 1428 N N . SER A 1 176 ? 16.453 24.725 70.119 1.00 30.00 175 SER A N 1
ATOM 1429 C CA . SER A 1 176 ? 16.789 25.785 69.170 1.00 30.00 175 SER A CA 1
ATOM 1430 C C . SER A 1 176 ? 18.256 25.751 68.736 1.00 30.00 175 SER A C 1
ATOM 1431 O O . SER A 1 176 ? 19.078 25.561 69.547 1.00 30.00 175 SER A O 1
ATOM 1434 N N . PHE A 1 177 ? 18.528 26.008 67.463 1.00 20.83 176 PHE A N 1
ATOM 1435 C CA . PHE A 1 177 ? 19.858 26.044 66.935 1.00 20.68 176 PHE A CA 1
ATOM 1436 C C . PHE A 1 177 ? 20.668 27.140 67.643 1.00 19.84 176 PHE A C 1
ATOM 1437 O O . PHE A 1 177 ? 21.804 26.992 67.928 1.00 20.47 176 PHE A O 1
ATOM 1445 N N . ASP A 1 178 ? 19.993 28.231 67.934 1.00 19.29 177 ASP A N 1
ATOM 1446 C CA . ASP A 1 178 ? 20.617 29.383 68.561 1.00 18.60 177 ASP A CA 1
ATOM 1447 C C . ASP A 1 178 ? 20.113 29.606 69.991 1.00 18.41 177 ASP A C 1
ATOM 1448 O O . ASP A 1 178 ? 19.862 30.694 70.353 1.00 19.76 177 ASP A O 1
ATOM 1453 N N . GLY A 1 179 ? 19.983 28.555 70.770 1.00 17.26 178 GLY A N 1
ATOM 1454 C CA . GLY A 1 179 ? 19.418 28.709 72.081 1.00 18.46 178 GLY A CA 1
ATOM 1455 C C . GLY A 1 179 ? 20.330 29.547 72.977 1.00 18.40 178 GLY A C 1
ATOM 1456 O O . GLY A 1 179 ? 19.851 30.311 73.810 1.00 18.18 178 GLY A O 1
ATOM 1457 N N . THR A 1 180 ? 21.644 29.377 72.873 1.00 15.95 179 THR A N 1
ATOM 1458 C CA . THR A 1 180 ? 22.660 30.038 73.627 1.00 16.09 179 THR A CA 1
ATOM 1459 C C . THR A 1 180 ? 23.833 30.259 72.678 1.00 16.20 179 THR A C 1
ATOM 1460 O O . THR A 1 180 ? 23.974 29.508 71.689 1.00 16.18 179 THR A O 1
ATOM 1464 N N . PRO A 1 181 ? 24.715 31.245 72.931 1.00 15.45 180 PRO A N 1
ATOM 1465 C CA . PRO A 1 181 ? 25.869 31.395 72.080 1.00 14.92 180 PRO A CA 1
ATOM 1466 C C . PRO A 1 181 ? 26.837 30.181 72.094 1.00 14.72 180 PRO A C 1
ATOM 1467 O O . PRO A 1 181 ? 27.445 29.873 71.075 1.00 16.11 180 PRO A O 1
ATOM 1471 N N . GLU A 1 182 ? 26.885 29.594 73.264 1.00 15.18 181 GLU A N 1
ATOM 1472 C CA . GLU A 1 182 ? 27.655 28.316 73.381 1.00 16.14 181 GLU A CA 1
ATOM 1473 C C . GLU A 1 182 ? 27.178 27.282 72.445 1.00 16.66 181 GLU A C 1
ATOM 1474 O O . GLU A 1 182 ? 27.920 26.663 71.631 1.00 16.86 181 GLU A O 1
ATOM 1480 N N . GLY A 1 183 ? 25.846 27.016 72.444 1.00 15.29 182 GLY A N 1
ATOM 1481 C CA . GLY A 1 183 ? 25.411 25.975 71.612 1.00 15.35 182 GLY A CA 1
ATOM 1482 C C . GLY A 1 183 ? 25.408 26.383 70.149 1.00 14.84 182 GLY A C 1
ATOM 1483 O O . GLY A 1 183 ? 25.669 25.608 69.249 1.00 15.83 182 GLY A O 1
ATOM 1484 N N . TYR A 1 184 ? 25.126 27.644 69.824 1.00 15.08 183 TYR A N 1
ATOM 1485 C CA . TYR A 1 184 ? 25.171 28.155 68.482 1.00 15.86 183 TYR A CA 1
ATOM 1486 C C . TYR A 1 184 ? 26.536 27.932 67.841 1.00 15.31 183 TYR A C 1
ATOM 1487 O O . TYR A 1 184 ? 26.629 27.468 66.738 1.00 15.51 183 TYR A O 1
ATOM 1496 N N . ILE A 1 185 ? 27.580 28.306 68.579 1.00 14.94 184 ILE A N 1
ATOM 1497 C CA . ILE A 1 185 ? 28.908 28.191 68.029 1.00 15.54 184 ILE A CA 1
ATOM 1498 C C . ILE A 1 185 ? 29.363 26.741 67.869 1.00 15.47 184 ILE A C 1
ATOM 1499 O O . ILE A 1 185 ? 30.045 26.391 66.916 1.00 14.22 184 ILE A O 1
ATOM 1504 N N . ILE A 1 186 ? 28.821 25.899 68.744 1.00 13.87 185 ILE A N 1
ATOM 1505 C CA . ILE A 1 186 ? 29.055 24.438 68.584 1.00 14.30 185 ILE A CA 1
ATOM 1506 C C . ILE A 1 186 ? 28.435 23.915 67.314 1.00 13.48 185 ILE A C 1
ATOM 1507 O O . ILE A 1 186 ? 29.048 23.170 66.520 1.00 14.53 185 ILE A O 1
ATOM 1512 N N . HIS A 1 187 ? 27.196 24.338 67.095 1.00 13.22 186 HIS A N 1
ATOM 1513 C CA . HIS A 1 187 ? 26.504 23.885 65.901 1.00 13.79 186 HIS A CA 1
ATOM 1514 C C . HIS A 1 187 ? 27.125 24.439 64.634 1.00 14.06 186 HIS A C 1
ATOM 1515 O O . HIS A 1 187 ? 27.326 23.782 63.618 1.00 15.64 186 HIS A O 1
ATOM 1522 N N . LEU A 1 188 ? 27.532 25.752 64.644 1.00 13.88 187 LEU A N 1
ATOM 1523 C CA . LEU A 1 188 ? 28.134 26.353 63.501 1.00 13.73 187 LEU A CA 1
ATOM 1524 C C . LEU A 1 188 ? 29.461 25.672 63.139 1.00 13.81 187 LEU A C 1
ATOM 1525 O O . LEU A 1 188 ? 29.816 25.509 61.969 1.00 14.91 187 LEU A O 1
ATOM 1530 N N . SER A 1 189 ? 30.238 25.282 64.165 1.00 13.55 188 SER A N 1
ATOM 1531 C CA . SER A 1 189 ? 31.504 24.669 63.938 1.00 13.28 188 SER A CA 1
ATOM 1532 C C . SER A 1 189 ? 31.305 23.286 63.305 1.00 14.17 188 SER A C 1
ATOM 1533 O O . SER A 1 189 ? 32.051 22.901 62.387 1.00 14.78 188 SER A O 1
ATOM 1536 N N . HIS A 1 190 ? 30.317 22.553 63.773 1.00 13.93 189 HIS A N 1
ATOM 1537 C CA . HIS A 1 190 ? 30.005 21.247 63.162 1.00 15.22 189 HIS A CA 1
ATOM 1538 C C . HIS A 1 190 ? 29.574 21.486 61.705 1.00 15.57 189 HIS A C 1
ATOM 1539 O O . HIS A 1 190 ? 30.013 20.702 60.847 1.00 17.57 189 HIS A O 1
ATOM 1546 N N A MET A 1 191 ? 28.813 22.497 61.439 0.50 16.51 190 MET A N 1
ATOM 1547 N N B MET A 1 191 ? 28.713 22.494 61.496 0.50 15.37 190 MET A N 1
ATOM 1548 C CA A MET A 1 191 ? 28.410 22.647 60.044 0.50 18.41 190 MET A CA 1
ATOM 1549 C CA B MET A 1 191 ? 28.259 22.886 60.118 0.50 17.16 190 MET A CA 1
ATOM 1550 C C A MET A 1 191 ? 29.517 23.027 59.120 0.50 16.90 190 MET A C 1
ATOM 1551 C C B MET A 1 191 ? 29.434 23.084 59.162 0.50 16.09 190 MET A C 1
ATOM 1552 O O A MET A 1 191 ? 29.514 22.600 57.963 0.50 17.30 190 MET A O 1
ATOM 1553 O O B MET A 1 191 ? 29.377 22.600 58.022 0.50 16.90 190 MET A O 1
ATOM 1562 N N . ILE A 1 192 ? 30.447 23.831 59.590 1.00 15.02 191 ILE A N 1
ATOM 1563 C CA . ILE A 1 192 ? 31.612 24.142 58.779 1.00 15.73 191 ILE A CA 1
ATOM 1564 C C . ILE A 1 192 ? 32.239 22.837 58.298 1.00 15.71 191 ILE A C 1
ATOM 1565 O O . ILE A 1 192 ? 32.658 22.670 57.086 1.00 16.58 191 ILE A O 1
ATOM 1570 N N . ASP A 1 193 ? 32.428 21.888 59.197 1.00 14.92 192 ASP A N 1
ATOM 1571 C CA . ASP A 1 193 ? 33.170 20.693 58.834 1.00 14.75 192 ASP A CA 1
ATOM 1572 C C . ASP A 1 193 ? 32.431 19.844 57.807 1.00 18.17 192 ASP A C 1
ATOM 1573 O O . ASP A 1 193 ? 33.045 19.090 57.122 1.00 20.30 192 ASP A O 1
ATOM 1578 N N . LEU A 1 194 ? 31.127 20.004 57.739 1.00 18.80 193 LEU A N 1
ATOM 1579 C CA . LEU A 1 194 ? 30.276 19.317 56.720 1.00 22.34 193 LEU A CA 1
ATOM 1580 C C . LEU A 1 194 ? 30.674 19.617 55.342 1.00 23.15 193 LEU A C 1
ATOM 1581 O O . LEU A 1 194 ? 30.269 18.880 54.385 1.00 25.48 193 LEU A O 1
ATOM 1586 N N . MET A 1 195 ? 31.356 20.710 55.079 1.00 20.01 194 MET A N 1
ATOM 1587 C CA . MET A 1 195 ? 31.802 21.063 53.728 1.00 21.86 194 MET A CA 1
ATOM 1588 C C . MET A 1 195 ? 32.581 19.975 53.072 1.00 25.60 194 MET A C 1
ATOM 1589 O O . MET A 1 195 ? 32.725 19.917 51.821 1.00 31.15 194 MET A O 1
ATOM 1594 N N . ARG A 1 196 ? 33.241 19.204 53.833 1.00 24.32 195 ARG A N 1
ATOM 1595 C CA . ARG A 1 196 ? 34.102 18.226 53.184 1.00 27.74 195 ARG A CA 1
ATOM 1596 C C . ARG A 1 196 ? 33.303 17.111 52.528 1.00 33.03 195 ARG A C 1
ATOM 1597 O O . ARG A 1 196 ? 33.904 16.391 51.736 1.00 31.78 195 ARG A O 1
ATOM 1605 N N . CYS A 1 197 ? 32.026 16.941 52.861 1.00 25.99 196 CYS A N 1
ATOM 1606 C CA . CYS A 1 197 ? 31.230 15.757 52.422 1.00 31.40 196 CYS A CA 1
ATOM 1607 C C . CYS A 1 197 ? 29.882 16.073 51.786 1.00 35.24 196 CYS A C 1
ATOM 1608 O O . CYS A 1 197 ? 29.127 15.135 51.419 1.00 37.57 196 CYS A O 1
ATOM 1611 N N . LYS A 1 198 ? 29.527 17.351 51.660 1.00 28.30 197 LYS A N 1
ATOM 1612 C CA . LYS A 1 198 ? 28.216 17.684 51.225 1.00 25.64 197 LYS A CA 1
ATOM 1613 C C . LYS A 1 198 ? 28.300 18.310 49.854 1.00 25.72 197 LYS A C 1
ATOM 1614 O O . LYS A 1 198 ? 29.309 18.744 49.435 1.00 29.74 197 LYS A O 1
ATOM 1620 N N . SER A 1 199 ? 27.174 18.303 49.148 1.00 25.93 198 SER A N 1
ATOM 1621 C CA . SER A 1 199 ? 27.129 18.773 47.768 1.00 27.08 198 SER A CA 1
ATOM 1622 C C . SER A 1 199 ? 27.200 20.292 47.670 1.00 28.88 198 SER A C 1
ATOM 1623 O O . SER A 1 199 ? 26.974 20.996 48.662 1.00 25.79 198 SER A O 1
ATOM 1626 N N . PRO A 1 200 ? 27.520 20.851 46.537 1.00 26.90 199 PRO A N 1
ATOM 1627 C CA . PRO A 1 200 ? 27.524 22.302 46.445 1.00 25.85 199 PRO A CA 1
ATOM 1628 C C . PRO A 1 200 ? 26.137 22.861 46.668 1.00 24.51 199 PRO A C 1
ATOM 1629 O O . PRO A 1 200 ? 25.967 23.968 47.017 1.00 25.67 199 PRO A O 1
ATOM 1633 N N . VAL A 1 201 ? 25.138 22.042 46.452 1.00 24.92 200 VAL A N 1
ATOM 1634 C CA . VAL A 1 201 ? 23.775 22.460 46.755 1.00 27.60 200 VAL A CA 1
ATOM 1635 C C . VAL A 1 201 ? 23.669 22.872 48.217 1.00 26.54 200 VAL A C 1
ATOM 1636 O O . VAL A 1 201 ? 23.286 24.000 48.528 1.00 29.40 200 VAL A O 1
ATOM 1640 N N . GLU A 1 202 ? 24.016 21.953 49.113 1.00 24.96 201 GLU A N 1
ATOM 1641 C CA . GLU A 1 202 ? 24.015 22.246 50.539 1.00 27.49 201 GLU A CA 1
ATOM 1642 C C . GLU A 1 202 ? 25.031 23.285 50.981 1.00 24.65 201 GLU A C 1
ATOM 1643 O O . GLU A 1 202 ? 24.765 24.050 51.848 1.00 27.80 201 GLU A O 1
ATOM 1649 N N . VAL A 1 203 ? 26.187 23.309 50.379 1.00 20.85 202 VAL A N 1
ATOM 1650 C CA . VAL A 1 203 ? 27.247 24.204 50.817 1.00 21.70 202 VAL A CA 1
ATOM 1651 C C . VAL A 1 203 ? 26.982 25.658 50.374 1.00 22.09 202 VAL A C 1
ATOM 1652 O O . VAL A 1 203 ? 27.313 26.638 51.119 1.00 22.26 202 VAL A O 1
ATOM 1656 N N . PHE A 1 204 ? 26.525 25.823 49.130 1.00 22.12 203 PHE A N 1
ATOM 1657 C CA . PHE A 1 204 ? 26.421 27.189 48.551 1.00 21.65 203 PHE A CA 1
ATOM 1658 C C . PHE A 1 204 ? 24.999 27.666 48.327 1.00 22.98 203 PHE A C 1
ATOM 1659 O O . PHE A 1 204 ? 24.752 28.901 48.389 1.00 25.20 203 PHE A O 1
ATOM 1667 N N . LEU A 1 205 ? 24.112 26.767 47.951 1.00 22.24 204 LEU A N 1
ATOM 1668 C CA . LEU A 1 205 ? 22.799 27.150 47.321 1.00 23.93 204 LEU A CA 1
ATOM 1669 C C . LEU A 1 205 ? 21.683 27.120 48.327 1.00 28.76 204 LEU A C 1
ATOM 1670 O O . LEU A 1 205 ? 20.748 27.879 48.213 1.00 32.77 204 LEU A O 1
ATOM 1675 N N . GLY A 1 206 ? 21.774 26.223 49.283 1.00 30.41 205 GLY A N 1
ATOM 1676 C CA . GLY A 1 206 ? 20.749 26.048 50.275 1.00 35.51 205 GLY A CA 1
ATOM 1677 C C . GLY A 1 206 ? 19.456 25.587 49.666 1.00 46.77 205 GLY A C 1
ATOM 1678 O O . GLY A 1 206 ? 19.458 24.959 48.640 1.00 36.24 205 GLY A O 1
ATOM 1679 N N . VAL A 1 211 ? 16.203 26.666 53.858 1.00 75.97 210 VAL A N 1
ATOM 1680 C CA . VAL A 1 211 ? 17.465 26.811 54.573 1.00 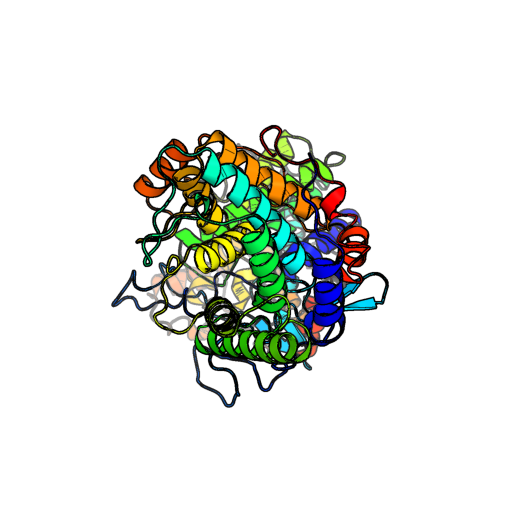76.62 210 VAL A CA 1
ATOM 1681 C C . VAL A 1 211 ? 18.530 27.570 53.795 1.00 64.26 210 VAL A C 1
ATOM 1682 O O . VAL A 1 211 ? 18.575 27.596 52.595 1.00 59.94 210 VAL A O 1
ATOM 1686 N N . SER A 1 212 ? 19.419 28.153 54.542 1.00 51.95 211 SER A N 1
ATOM 1687 C CA . SER A 1 212 ? 20.595 28.835 53.987 1.00 48.32 211 SER A CA 1
ATOM 1688 C C . SER A 1 212 ? 21.816 27.868 53.808 1.00 41.94 211 SER A C 1
ATOM 1689 O O . SER A 1 212 ? 22.061 27.016 54.625 1.00 47.48 211 SER A O 1
ATOM 1692 N N . GLY A 1 213 ? 22.554 28.017 52.737 1.00 33.90 212 GLY A N 1
ATOM 1693 C CA . GLY A 1 213 ? 23.785 27.200 52.541 1.00 35.57 212 GLY A CA 1
ATOM 1694 C C . GLY A 1 213 ? 24.778 27.503 53.636 1.00 29.41 212 GLY A C 1
ATOM 1695 O O . GLY A 1 213 ? 24.828 28.603 54.283 1.00 25.07 212 GLY A O 1
ATOM 1696 N N . ILE A 1 214 ? 25.711 26.614 53.763 1.00 26.39 213 ILE A N 1
ATOM 1697 C CA . ILE A 1 214 ? 26.667 26.763 54.809 1.00 21.73 213 ILE A CA 1
ATOM 1698 C C . ILE A 1 214 ? 27.571 28.075 54.673 1.00 19.63 213 ILE A C 1
ATOM 1699 O O . ILE A 1 214 ? 27.789 28.909 55.572 1.00 20.98 213 ILE A O 1
ATOM 1704 N N . VAL A 1 215 ? 28.060 28.270 53.459 1.00 22.85 214 VAL A N 1
ATOM 1705 C CA . VAL A 1 215 ? 28.928 29.383 53.170 1.00 20.28 214 VAL A CA 1
ATOM 1706 C C . VAL A 1 215 ? 28.118 30.684 53.208 1.00 21.76 214 VAL A C 1
ATOM 1707 O O . VAL A 1 215 ? 28.558 31.644 53.854 1.00 19.63 214 VAL A O 1
ATOM 1711 N N . PRO A 1 216 ? 26.930 30.732 52.595 1.00 20.82 215 PRO A N 1
ATOM 1712 C CA . PRO A 1 216 ? 26.143 31.961 52.816 1.00 22.77 215 PRO A CA 1
ATOM 1713 C C . PRO A 1 216 ? 25.802 32.292 54.269 1.00 23.48 215 PRO A C 1
ATOM 1714 O O . PRO A 1 216 ? 25.820 33.455 54.635 1.00 23.07 215 PRO A O 1
ATOM 1718 N N . THR A 1 217 ? 25.580 31.300 55.119 1.00 22.22 216 THR A N 1
ATOM 1719 C CA . THR A 1 217 ? 25.422 31.548 56.534 1.00 21.65 216 THR A CA 1
ATOM 1720 C C . THR A 1 217 ? 26.621 32.215 57.139 1.00 21.95 216 THR A C 1
ATOM 1721 O O . THR A 1 217 ? 26.516 33.187 57.901 1.00 22.53 216 THR A O 1
ATOM 1725 N N . LEU A 1 218 ? 27.851 31.720 56.853 1.00 20.44 217 LEU A N 1
ATOM 1726 C CA . LEU A 1 218 ? 29.099 32.312 57.330 1.00 19.68 217 LEU A CA 1
ATOM 1727 C C . LEU A 1 218 ? 29.209 33.792 56.883 1.00 20.50 217 LEU A C 1
ATOM 1728 O O . LEU A 1 218 ? 29.673 34.646 57.598 1.00 21.46 217 LEU A O 1
ATOM 1733 N N . ILE A 1 219 ? 28.849 33.987 55.613 1.00 20.28 218 ILE A N 1
ATOM 1734 C CA . ILE A 1 219 ? 28.969 35.373 55.058 1.00 21.59 218 ILE A CA 1
ATOM 1735 C C . ILE A 1 219 ? 27.904 36.283 55.729 1.00 20.62 218 ILE A C 1
ATOM 1736 O O . ILE A 1 219 ? 28.272 37.493 55.990 1.00 21.89 218 ILE A O 1
ATOM 1741 N N . HIS A 1 220 ? 26.698 35.773 55.959 1.00 20.16 219 HIS A N 1
ATOM 1742 C CA . HIS A 1 220 ? 25.624 36.583 56.666 1.00 21.67 219 HIS A CA 1
ATOM 1743 C C . HIS A 1 220 ? 26.124 36.981 58.058 1.00 25.37 219 HIS A C 1
ATOM 1744 O O . HIS A 1 220 ? 26.059 38.135 58.489 1.00 27.11 219 HIS A O 1
ATOM 1751 N N . LEU A 1 221 ? 26.807 36.059 58.770 1.00 21.25 220 LEU A N 1
ATOM 1752 C CA . LEU A 1 221 ? 27.220 36.325 60.142 1.00 21.16 220 LEU A CA 1
ATOM 1753 C C . LEU A 1 221 ? 28.490 37.071 60.263 1.00 23.57 220 LEU A C 1
ATOM 1754 O O . LEU A 1 221 ? 28.605 37.918 61.227 1.00 23.51 220 LEU A O 1
ATOM 1759 N N . PHE A 1 222 ? 29.492 36.856 59.400 1.00 20.84 221 PHE A N 1
ATOM 1760 C CA . PHE A 1 222 ? 30.791 37.356 59.598 1.00 20.65 221 PHE A CA 1
ATOM 1761 C C . PHE A 1 222 ? 31.321 38.327 58.526 1.00 18.89 221 PHE A C 1
ATOM 1762 O O . PHE A 1 222 ? 32.393 38.838 58.631 1.00 22.32 221 PHE A O 1
ATOM 1770 N N . GLY A 1 223 ? 30.441 38.522 57.542 1.00 21.61 222 GLY A N 1
ATOM 1771 C CA . GLY A 1 223 ? 30.824 39.338 56.370 1.00 22.21 222 GLY A CA 1
ATOM 1772 C C . GLY A 1 223 ? 31.460 38.484 55.314 1.00 23.40 222 GLY A C 1
ATOM 1773 O O . GLY A 1 223 ? 31.999 37.349 55.580 1.00 22.18 222 GLY A O 1
ATOM 1774 N N . LYS A 1 224 ? 31.450 38.953 54.083 1.00 23.62 223 LYS A N 1
ATOM 1775 C CA . LYS A 1 224 ? 31.973 38.138 53.016 1.00 21.99 223 LYS A CA 1
ATOM 1776 C C . LYS A 1 224 ? 33.437 37.871 53.173 1.00 21.33 223 LYS A C 1
ATOM 1777 O O . LYS A 1 224 ? 33.867 36.658 52.957 1.00 23.01 223 LYS A O 1
ATOM 1783 N N . GLN A 1 225 ? 34.294 38.769 53.584 1.00 22.28 224 GLN A N 1
ATOM 1784 C CA . GLN A 1 225 ? 35.712 38.519 53.688 1.00 26.26 224 GLN A CA 1
ATOM 1785 C C . GLN A 1 225 ? 35.993 37.450 54.742 1.00 23.98 224 GLN A C 1
ATOM 1786 O O . GLN A 1 225 ? 36.716 36.438 54.447 1.00 22.42 224 GLN A O 1
ATOM 1792 N N . ASP A 1 226 ? 35.497 37.660 55.950 1.00 23.30 225 ASP A N 1
ATOM 1793 C CA . ASP A 1 226 ? 35.783 36.710 57.038 1.00 21.55 225 ASP A CA 1
ATOM 1794 C C . ASP A 1 226 ? 35.116 35.385 56.713 1.00 20.17 225 ASP A C 1
ATOM 1795 O O . ASP A 1 226 ? 35.731 34.324 57.034 1.00 20.66 225 ASP A O 1
ATOM 1800 N N . GLY A 1 227 ? 33.909 35.414 56.217 1.00 21.98 226 GLY A N 1
ATOM 1801 C CA . GLY A 1 227 ? 33.196 34.148 55.886 1.00 19.95 226 GLY A CA 1
ATOM 1802 C C . GLY A 1 227 ? 33.987 33.310 54.910 1.00 20.76 226 GLY A C 1
ATOM 1803 O O . GLY A 1 227 ? 34.188 32.072 55.113 1.00 20.22 226 GLY A O 1
ATOM 1804 N N . LEU A 1 228 ? 34.399 33.890 53.798 1.00 19.93 227 LEU A N 1
ATOM 1805 C CA . LEU A 1 228 ? 35.217 33.136 52.850 1.00 19.13 227 LEU A CA 1
ATOM 1806 C C . LEU A 1 228 ? 36.541 32.779 53.443 1.00 18.26 227 LEU A C 1
ATOM 1807 O O . LEU A 1 228 ? 37.108 31.680 53.088 1.00 19.73 227 LEU A O 1
ATOM 1812 N N . ASP A 1 229 ? 37.122 33.541 54.332 1.00 18.91 228 ASP A N 1
ATOM 1813 C CA . ASP A 1 229 ? 38.420 33.191 54.933 1.00 19.13 228 ASP A CA 1
ATOM 1814 C C . ASP A 1 229 ? 38.203 31.912 55.857 1.00 18.57 228 ASP A C 1
ATOM 1815 O O . ASP A 1 229 ? 39.084 31.063 55.912 1.00 19.24 228 ASP A O 1
ATOM 1820 N N . ILE A 1 230 ? 37.080 31.897 56.598 1.00 17.69 229 ILE A N 1
ATOM 1821 C CA . ILE A 1 230 ? 36.789 30.748 57.434 1.00 16.81 229 ILE A CA 1
ATOM 1822 C C . ILE A 1 230 ? 36.625 29.521 56.536 1.00 17.82 229 ILE A C 1
ATOM 1823 O O . ILE A 1 230 ? 37.154 28.423 56.871 1.00 17.62 229 ILE A O 1
ATOM 1828 N N . MET A 1 231 ? 35.920 29.635 55.415 1.00 16.53 230 MET A N 1
ATOM 1829 C CA . MET A 1 231 ? 35.753 28.510 54.462 1.00 17.61 230 MET A CA 1
ATOM 1830 C C . MET A 1 231 ? 37.129 28.041 54.012 1.00 18.04 230 MET A C 1
ATOM 1831 O O . MET A 1 231 ? 37.458 26.807 53.986 1.00 18.59 230 MET A O 1
ATOM 1836 N N . HIS A 1 232 ? 38.001 28.946 53.567 1.00 17.72 231 HIS A N 1
ATOM 1837 C CA . HIS A 1 232 ? 39.316 28.564 53.104 1.00 18.46 231 HIS A CA 1
ATOM 1838 C C . HIS A 1 232 ? 40.183 27.903 54.167 1.00 18.22 231 HIS A C 1
ATOM 1839 O O . HIS A 1 232 ? 40.958 27.007 53.905 1.00 19.51 231 HIS A O 1
ATOM 1846 N N . TYR A 1 233 ? 40.076 28.405 55.424 1.00 16.44 232 TYR A N 1
ATOM 1847 C CA . TYR A 1 233 ? 40.870 27.868 56.512 1.00 17.17 232 TYR A CA 1
ATOM 1848 C C . TYR A 1 233 ? 40.388 26.398 56.734 1.00 17.24 232 TYR A C 1
ATOM 1849 O O . TYR A 1 233 ? 41.227 25.510 56.968 1.00 17.40 232 TYR A O 1
ATOM 1858 N N . ALA A 1 234 ? 39.111 26.163 56.775 1.00 15.84 233 ALA A N 1
ATOM 1859 C CA . ALA A 1 234 ? 38.556 24.834 56.934 1.00 14.81 233 ALA A CA 1
ATOM 1860 C C . ALA A 1 234 ? 39.130 23.932 55.877 1.00 17.22 233 ALA A C 1
ATOM 1861 O O . ALA A 1 234 ? 39.522 22.797 56.123 1.00 17.01 233 ALA A O 1
ATOM 1863 N N . ARG A 1 235 ? 39.117 24.401 54.650 1.00 16.89 234 ARG A N 1
ATOM 1864 C CA . ARG A 1 235 ? 39.601 23.599 53.539 1.00 17.23 234 ARG A CA 1
ATOM 1865 C C . ARG A 1 235 ? 41.090 23.290 53.687 1.00 17.62 234 ARG A C 1
ATOM 1866 O O . ARG A 1 235 ? 41.534 22.245 53.307 1.00 19.51 234 ARG A O 1
ATOM 1874 N N . GLY A 1 236 ? 41.830 24.230 54.226 1.00 17.12 235 GLY A N 1
ATOM 1875 C CA . GLY A 1 236 ? 43.236 24.001 54.663 1.00 17.66 235 GLY A CA 1
ATOM 1876 C C . GLY A 1 236 ? 43.353 22.895 55.719 1.00 19.37 235 GLY A C 1
ATOM 1877 O O . GLY A 1 236 ? 44.260 22.062 55.639 1.00 19.37 235 GLY A O 1
ATOM 1878 N N . LEU A 1 237 ? 42.488 22.935 56.706 1.00 17.30 236 LEU A N 1
ATOM 1879 C CA . LEU A 1 237 ? 42.553 21.875 57.706 1.00 17.11 236 LEU A CA 1
ATOM 1880 C C . LEU A 1 237 ? 42.136 20.537 57.129 1.00 18.46 236 LEU A C 1
ATOM 1881 O O . LEU A 1 237 ? 42.728 19.568 57.572 1.00 18.29 236 LEU A O 1
ATOM 1886 N N . PHE A 1 238 ? 41.197 20.454 56.200 1.00 17.00 237 PHE A N 1
ATOM 1887 C CA . PHE A 1 238 ? 40.864 19.191 55.517 1.00 17.12 237 PHE A CA 1
ATOM 1888 C C . PHE A 1 238 ? 42.162 18.677 54.888 1.00 19.24 237 PHE A C 1
ATOM 1889 O O . PHE A 1 238 ? 42.487 17.460 55.056 1.00 20.08 237 PHE A O 1
ATOM 1897 N N . ALA A 1 239 ? 42.856 19.512 54.098 1.00 17.22 238 ALA A N 1
ATOM 1898 C CA . ALA A 1 239 ? 44.083 18.996 53.416 1.00 20.26 238 ALA A CA 1
ATOM 1899 C C . ALA A 1 239 ? 45.124 18.575 54.417 1.00 19.46 238 ALA A C 1
ATOM 1900 O O . ALA A 1 239 ? 45.765 17.513 54.268 1.00 21.89 238 ALA A O 1
ATOM 1902 N N . ALA A 1 240 ? 45.323 19.297 55.524 1.00 17.83 239 ALA A N 1
ATOM 1903 C CA . ALA A 1 240 ? 46.371 18.997 56.451 1.00 18.96 239 ALA A CA 1
ATOM 1904 C C . ALA A 1 240 ? 46.079 17.696 57.163 1.00 19.19 239 ALA A C 1
ATOM 1905 O O . ALA A 1 240 ? 47.049 17.018 57.613 1.00 21.08 239 ALA A O 1
ATOM 1907 N N . THR A 1 241 ? 44.838 17.316 57.290 1.00 18.14 240 THR A N 1
ATOM 1908 C CA . THR A 1 241 ? 44.442 16.143 58.011 1.00 18.62 240 THR A CA 1
ATOM 1909 C C . THR A 1 241 ? 44.225 14.993 57.025 1.00 18.56 240 THR A C 1
ATOM 1910 O O . THR A 1 241 ? 43.630 13.958 57.367 1.00 19.64 240 THR A O 1
ATOM 1914 N N . GLY A 1 242 ? 44.522 15.185 55.757 1.00 18.45 241 GLY A N 1
ATOM 1915 C CA . GLY A 1 242 ? 44.423 14.086 54.793 1.00 20.32 241 GLY A CA 1
ATOM 1916 C C . GLY A 1 242 ? 43.134 13.868 54.127 1.00 20.98 241 GLY A C 1
ATOM 1917 O O . GLY A 1 242 ? 42.964 12.938 53.364 1.00 21.76 241 GLY A O 1
ATOM 1918 N N . GLU A 1 243 ? 42.105 14.686 54.362 1.00 19.28 242 GLU A N 1
ATOM 1919 C CA . GLU A 1 243 ? 40.825 14.529 53.807 1.00 19.60 242 GLU A CA 1
ATOM 1920 C C . GLU A 1 243 ? 40.817 15.000 52.329 1.00 21.14 242 GLU A C 1
ATOM 1921 O O . GLU A 1 243 ? 41.481 16.000 52.020 1.00 22.73 242 GLU A O 1
ATOM 1927 N N . ALA A 1 244 ? 40.021 14.341 51.540 1.00 23.56 243 ALA A N 1
ATOM 1928 C CA . ALA A 1 244 ? 39.697 14.851 50.176 1.00 22.44 243 ALA A CA 1
ATOM 1929 C C . ALA A 1 244 ? 39.094 16.271 50.327 1.00 23.55 243 ALA A C 1
ATOM 1930 O O . ALA A 1 244 ? 38.271 16.515 51.267 1.00 25.60 243 ALA A O 1
ATOM 1932 N N . VAL A 1 245 ? 39.520 17.189 49.459 1.00 23.28 244 VAL A N 1
ATOM 1933 C CA . VAL A 1 245 ? 39.041 18.640 49.483 1.00 20.76 244 VAL A CA 1
ATOM 1934 C C . VAL A 1 245 ? 38.212 18.779 48.249 1.00 25.11 244 VAL A C 1
ATOM 1935 O O . VAL A 1 245 ? 38.714 18.534 47.111 1.00 23.65 244 VAL A O 1
ATOM 1939 N N . PRO A 1 246 ? 36.930 19.087 48.354 1.00 24.30 245 PRO A N 1
ATOM 1940 C CA . PRO A 1 246 ? 36.104 19.128 47.165 1.00 26.64 245 PRO A CA 1
ATOM 1941 C C . PRO A 1 246 ? 36.483 20.313 46.312 1.00 23.06 245 PRO A C 1
ATOM 1942 O O . PRO A 1 246 ? 36.810 21.397 46.790 1.00 22.37 245 PRO A O 1
ATOM 1946 N N . TYR A 1 247 ? 36.422 20.138 44.982 1.00 21.53 246 TYR A N 1
ATOM 1947 C CA . TYR A 1 247 ? 36.521 21.328 44.179 1.00 21.69 246 TYR A CA 1
ATOM 1948 C C . TYR A 1 247 ? 35.315 22.225 44.335 1.00 20.94 246 TYR A C 1
ATOM 1949 O O . TYR A 1 247 ? 34.239 21.762 44.667 1.00 22.95 246 TYR A O 1
ATOM 1958 N N . ILE A 1 248 ? 35.507 23.490 44.034 1.00 19.06 247 ILE A N 1
ATOM 1959 C CA . ILE A 1 248 ? 34.397 24.467 43.972 1.00 19.55 247 ILE A CA 1
ATOM 1960 C C . ILE A 1 248 ? 34.469 25.051 42.493 1.00 19.11 247 ILE A C 1
ATOM 1961 O O . ILE A 1 248 ? 35.565 25.468 42.108 1.00 21.56 247 ILE A O 1
ATOM 1966 N N . ASP A 1 249 ? 33.342 25.006 41.829 1.00 21.98 248 ASP A N 1
ATOM 1967 C CA . ASP A 1 249 ? 33.238 25.655 40.432 1.00 20.49 248 ASP A CA 1
ATOM 1968 C C . ASP A 1 249 ? 31.807 26.192 40.279 1.00 18.08 248 ASP A C 1
ATOM 1969 O O . ASP A 1 249 ? 30.914 25.463 39.949 1.00 20.58 248 ASP A O 1
ATOM 1974 N N . SER A 1 250 ? 31.685 27.499 40.483 1.00 20.69 249 SER A N 1
ATOM 1975 C CA . SER A 1 250 ? 30.409 28.082 40.352 1.00 20.11 249 SER A CA 1
ATOM 1976 C C . SER A 1 250 ? 29.791 28.050 38.950 1.00 19.70 249 SER A C 1
ATOM 1977 O O . SER A 1 250 ? 28.593 28.305 38.811 1.00 23.34 249 SER A O 1
ATOM 1980 N N . SER A 1 251 ? 30.673 27.846 37.969 1.00 23.02 250 SER A N 1
ATOM 1981 C CA . SER A 1 251 ? 30.143 27.685 36.608 1.00 22.62 250 SER A CA 1
ATOM 1982 C C . SER A 1 251 ? 29.260 26.514 36.504 1.00 21.57 250 SER A C 1
ATOM 1983 O O . SER A 1 251 ? 28.374 26.397 35.583 1.00 24.31 250 SER A O 1
ATOM 1986 N N . GLU A 1 252 ? 29.375 25.498 37.419 1.00 21.15 251 GLU A N 1
ATOM 1987 C CA . GLU A 1 252 ? 28.506 24.365 37.408 1.00 22.53 251 GLU A CA 1
ATOM 1988 C C . GLU A 1 252 ? 27.135 24.577 38.100 1.00 24.21 251 GLU A C 1
ATOM 1989 O O . GLU A 1 252 ? 26.252 23.733 37.903 1.00 25.80 251 GLU A O 1
ATOM 1995 N N . TRP A 1 253 ? 27.044 25.627 38.905 1.00 23.26 252 TRP A N 1
ATOM 1996 C CA . TRP A 1 253 ? 25.830 25.806 39.770 1.00 21.40 252 TRP A CA 1
ATOM 1997 C C . TRP A 1 253 ? 24.543 25.857 39.014 1.00 27.47 252 TRP A C 1
ATOM 1998 O O . TRP A 1 253 ? 23.563 25.325 39.498 1.00 27.75 252 TRP A O 1
ATOM 2009 N N . PRO A 1 254 ? 24.512 26.502 37.814 1.00 28.62 253 PRO A N 1
ATOM 2010 C CA . PRO A 1 254 ? 23.262 26.448 37.019 1.00 29.33 253 PRO A CA 1
ATOM 2011 C C . PRO A 1 254 ? 22.883 25.109 36.471 1.00 33.73 253 PRO A C 1
ATOM 2012 O O . PRO A 1 254 ? 21.761 25.003 35.933 1.00 38.21 253 PRO A O 1
ATOM 2016 N N . HIS A 1 255 ? 23.763 24.113 36.555 1.00 33.37 254 HIS A N 1
ATOM 2017 C CA . HIS A 1 255 ? 23.572 22.807 35.966 1.00 31.07 254 HIS A CA 1
ATOM 2018 C C . HIS A 1 255 ? 23.276 21.719 36.965 1.00 38.30 254 HIS A C 1
ATOM 2019 O O . HIS A 1 255 ? 23.403 20.526 36.647 1.00 44.06 254 HIS A O 1
ATOM 2026 N N . LEU A 1 256 ? 22.864 22.091 38.165 1.00 32.67 255 LEU A N 1
ATOM 2027 C CA . LEU A 1 256 ? 22.665 21.107 39.182 1.00 32.96 255 LEU A CA 1
ATOM 2028 C C . LEU A 1 256 ? 21.197 20.751 39.450 1.00 39.14 255 LEU A C 1
ATOM 2029 O O . LEU A 1 256 ? 20.941 20.063 40.447 1.00 43.29 255 LEU A O 1
ATOM 2034 N N . GLY A 1 257 ? 20.281 21.291 38.675 1.00 41.79 256 GLY A N 1
ATOM 2035 C CA . GLY A 1 257 ? 18.845 21.034 38.867 1.00 44.18 256 GLY A CA 1
ATOM 2036 C C . GLY A 1 257 ? 18.193 21.846 39.969 1.00 44.46 256 GLY A C 1
ATOM 2037 O O . GLY A 1 257 ? 17.089 21.529 40.434 1.00 46.86 256 GLY A O 1
ATOM 2038 N N . VAL A 1 258 ? 18.864 22.894 40.417 1.00 39.58 257 VAL A N 1
ATOM 2039 C CA . VAL A 1 258 ? 18.313 23.821 41.371 1.00 36.75 257 VAL A CA 1
ATOM 2040 C C . VAL A 1 258 ? 17.736 24.965 40.561 1.00 38.65 257 VAL A C 1
ATOM 2041 O O . VAL A 1 258 ? 18.257 25.306 39.498 1.00 42.94 257 VAL A O 1
ATOM 2045 N N . ASP A 1 259 ? 16.698 25.589 41.076 1.00 38.30 258 ASP A N 1
ATOM 2046 C CA . ASP A 1 259 ? 16.089 26.662 40.317 1.00 41.55 258 ASP A CA 1
ATOM 2047 C C . ASP A 1 259 ? 17.025 27.846 40.268 1.00 39.61 258 ASP A C 1
ATOM 2048 O O . ASP A 1 259 ? 17.850 28.113 41.178 1.00 33.90 258 ASP A O 1
ATOM 2053 N N . LEU A 1 260 ? 16.797 28.621 39.251 1.00 35.62 259 LEU A N 1
ATOM 2054 C CA . LEU A 1 260 ? 17.723 29.684 38.882 1.00 36.20 259 LEU A CA 1
ATOM 2055 C C . LEU A 1 260 ? 17.777 30.806 39.881 1.00 31.21 259 LEU A C 1
ATOM 2056 O O . LEU A 1 260 ? 18.835 31.436 40.178 1.00 28.38 259 LEU A O 1
ATOM 2061 N N . SER A 1 261 ? 16.637 31.142 40.455 1.00 33.49 260 SER A N 1
ATOM 2062 C CA . SER A 1 261 ? 16.598 32.173 41.416 1.00 32.09 260 SER A CA 1
ATOM 2063 C C . SER A 1 261 ? 17.523 31.866 42.648 1.00 26.81 260 SER A C 1
ATOM 2064 O O . SER A 1 261 ? 18.111 32.793 43.205 1.00 28.50 260 SER A O 1
ATOM 2067 N N . ARG A 1 262 ? 17.589 30.578 43.033 1.00 32.18 261 ARG A N 1
ATOM 2068 C CA . ARG A 1 262 ? 18.489 30.176 44.147 1.00 36.68 261 ARG A CA 1
ATOM 2069 C C . ARG A 1 262 ? 19.964 30.299 43.768 1.00 27.68 261 ARG A C 1
ATOM 2070 O O . ARG A 1 262 ? 20.835 30.769 44.524 1.00 29.00 261 ARG A O 1
ATOM 2078 N N . VAL A 1 263 ? 20.211 29.916 42.539 1.00 25.69 262 VAL A N 1
ATOM 2079 C CA . VAL A 1 263 ? 21.606 30.068 41.973 1.00 25.58 262 VAL A CA 1
ATOM 2080 C C . VAL A 1 263 ? 22.014 31.542 41.939 1.00 25.79 262 VAL A C 1
ATOM 2081 O O . VAL A 1 263 ? 23.102 32.011 42.303 1.00 24.85 262 VAL A O 1
ATOM 2085 N N . GLN A 1 264 ? 21.107 32.442 41.418 1.00 24.38 263 GLN A N 1
ATOM 2086 C CA . GLN A 1 264 ? 21.398 33.815 41.441 1.00 23.99 263 GLN A CA 1
ATOM 2087 C C . GLN A 1 264 ? 21.670 34.427 42.786 1.00 20.83 263 GLN A C 1
ATOM 2088 O O . GLN A 1 264 ? 22.521 35.289 42.950 1.00 23.61 263 GLN A O 1
ATOM 2094 N N . ARG A 1 265 ? 20.886 34.012 43.762 1.00 26.12 264 ARG A N 1
ATOM 2095 C CA . ARG A 1 265 ? 21.031 34.488 45.113 1.00 26.87 264 ARG A CA 1
ATOM 2096 C C . ARG A 1 265 ? 22.414 34.066 45.600 1.00 24.93 264 ARG A C 1
ATOM 2097 O O . ARG A 1 265 ? 23.133 34.847 46.108 1.00 25.47 264 ARG A O 1
ATOM 2105 N N . ALA A 1 266 ? 22.774 32.809 45.364 1.00 26.83 265 ALA A N 1
ATOM 2106 C CA . ALA A 1 266 ? 24.058 32.338 45.866 1.00 23.61 265 ALA A CA 1
ATOM 2107 C C . ALA A 1 266 ? 25.249 33.087 45.243 1.00 22.10 265 ALA A C 1
ATOM 2108 O O . ALA A 1 266 ? 26.210 33.527 45.852 1.00 23.80 265 ALA A O 1
ATOM 2110 N N . LEU A 1 267 ? 25.162 33.325 43.928 1.00 22.67 266 LEU A N 1
ATOM 2111 C CA . LEU A 1 267 ? 26.165 34.105 43.294 1.00 23.42 266 LEU A CA 1
ATOM 2112 C C . LEU A 1 267 ? 26.268 35.562 43.711 1.00 23.24 266 LEU A C 1
ATOM 2113 O O . LEU A 1 267 ? 27.346 36.139 43.801 1.00 27.05 266 LEU A O 1
ATOM 2118 N N . SER A 1 268 ? 25.113 36.150 44.064 1.00 23.69 267 SER A N 1
ATOM 2119 C CA . SER A 1 268 ? 25.069 37.465 44.627 1.00 25.76 267 SER A CA 1
ATOM 2120 C C . SER A 1 268 ? 25.684 37.583 45.995 1.00 27.41 267 SER A C 1
ATOM 2121 O O . SER A 1 268 ? 26.221 38.586 46.332 1.00 31.69 267 SER A O 1
ATOM 2124 N N . ILE A 1 269 ? 25.661 36.485 46.765 1.00 24.77 268 ILE A N 1
ATOM 2125 C CA . ILE A 1 269 ? 26.221 36.472 48.162 1.00 22.14 268 ILE A CA 1
ATOM 2126 C C . ILE A 1 269 ? 27.709 36.072 48.176 1.00 20.30 268 ILE A C 1
ATOM 2127 O O . ILE A 1 269 ? 28.574 36.725 48.741 1.00 22.43 268 ILE A O 1
ATOM 2132 N N . VAL A 1 270 ? 27.996 34.997 47.433 1.00 22.17 269 VAL A N 1
ATOM 2133 C CA . VAL A 1 270 ? 29.339 34.388 47.464 1.00 22.77 269 VAL A CA 1
ATOM 2134 C C . VAL A 1 270 ? 30.244 34.921 46.436 1.00 22.63 269 VAL A C 1
ATOM 2135 O O . VAL A 1 270 ? 31.479 34.956 46.605 1.00 24.53 269 VAL A O 1
ATOM 2139 N N . GLY A 1 271 ? 29.655 35.297 45.288 1.00 24.64 270 GLY A N 1
ATOM 2140 C CA . GLY A 1 271 ? 30.480 35.630 44.144 1.00 24.49 270 GLY A CA 1
ATOM 2141 C C . GLY A 1 271 ? 30.835 34.423 43.302 1.00 25.81 270 GLY A C 1
ATOM 2142 O O . GLY A 1 271 ? 30.685 33.294 43.716 1.00 27.21 270 GLY A O 1
ATOM 2143 N N . ASP A 1 272 ? 31.366 34.695 42.107 1.00 25.84 271 ASP A N 1
ATOM 2144 C CA . ASP A 1 272 ? 31.927 33.608 41.334 1.00 28.30 271 ASP A CA 1
ATOM 2145 C C . ASP A 1 272 ? 33.064 33.029 42.096 1.00 27.28 271 ASP A C 1
ATOM 2146 O O . ASP A 1 272 ? 33.860 33.729 42.814 1.00 28.30 271 ASP A O 1
ATOM 2151 N N . ILE A 1 273 ? 33.253 31.712 41.928 1.00 26.53 272 ILE A N 1
ATOM 2152 C CA . ILE A 1 273 ? 34.261 31.061 42.754 1.00 25.14 272 ILE A CA 1
ATOM 2153 C C . ILE A 1 273 ? 34.744 29.763 42.065 1.00 23.03 272 ILE A C 1
ATOM 2154 O O . ILE A 1 273 ? 33.936 28.950 41.633 1.00 24.26 272 ILE A O 1
ATOM 2159 N N . ASN A 1 274 ? 36.083 29.658 42.006 1.00 23.94 273 ASN A N 1
ATOM 2160 C CA . ASN A 1 274 ? 36.781 28.471 41.473 1.00 23.74 273 ASN A CA 1
ATOM 2161 C C . ASN A 1 274 ? 37.970 28.129 42.283 1.00 24.42 273 ASN A C 1
ATOM 2162 O O . ASN A 1 274 ? 38.911 28.922 42.439 1.00 26.18 273 ASN A O 1
ATOM 2167 N N . VAL A 1 275 ? 37.929 26.961 42.883 1.00 22.45 274 VAL A N 1
ATOM 2168 C CA . VAL A 1 275 ? 38.974 26.450 43.761 1.00 25.11 274 VAL A CA 1
ATOM 2169 C C . VAL A 1 275 ? 39.158 25.020 43.448 1.00 25.51 274 VAL A C 1
ATOM 2170 O O . VAL A 1 275 ? 38.229 24.251 43.428 1.00 24.42 274 VAL A O 1
ATOM 2174 N N . PRO A 1 276 ? 40.402 24.565 43.161 1.00 25.80 275 PRO A N 1
ATOM 2175 C CA . PRO A 1 276 ? 40.555 23.192 42.887 1.00 26.00 275 PRO A CA 1
ATOM 2176 C C . PRO A 1 276 ? 40.412 22.260 44.110 1.00 25.66 275 PRO A C 1
ATOM 2177 O O . PRO A 1 276 ? 40.470 22.760 45.206 1.00 25.51 275 PRO A O 1
ATOM 2181 N N . GLY A 1 277 ? 40.049 21.043 43.783 1.00 26.56 276 GLY A N 1
ATOM 2182 C CA . GLY A 1 277 ? 40.004 19.918 44.739 1.00 28.90 276 GLY A CA 1
ATOM 2183 C C . GLY A 1 277 ? 41.375 19.350 45.001 1.00 31.35 276 GLY A C 1
ATOM 2184 O O . GLY A 1 277 ? 42.358 19.654 44.333 1.00 30.92 276 GLY A O 1
ATOM 2185 N N . GLN A 1 278 ? 41.418 18.456 45.990 1.00 27.26 277 GLN A N 1
ATOM 2186 C CA . GLN A 1 278 ? 42.617 17.655 46.318 1.00 32.18 277 GLN A CA 1
ATOM 2187 C C . GLN A 1 278 ? 42.099 16.260 46.638 1.00 30.74 277 GLN A C 1
ATOM 2188 O O . GLN A 1 278 ? 41.003 16.069 47.227 1.00 26.30 277 GLN A O 1
ATOM 2194 N N . GLU A 1 279 ? 42.886 15.230 46.269 1.00 27.12 278 GLU A N 1
ATOM 2195 C CA . GLU A 1 279 ? 42.585 13.872 46.666 1.00 29.00 278 GLU A CA 1
ATOM 2196 C C . GLU A 1 279 ? 42.946 13.673 48.193 1.00 21.42 278 GLU A C 1
ATOM 2197 O O . GLU A 1 279 ? 43.799 14.328 48.706 1.00 25.71 278 GLU A O 1
ATOM 2203 N N . ALA A 1 280 ? 42.324 12.680 48.762 1.00 26.17 279 ALA A N 1
ATOM 2204 C CA . ALA A 1 280 ? 42.735 12.215 50.141 1.00 24.46 279 ALA A CA 1
ATOM 2205 C C . ALA A 1 280 ? 44.167 11.735 50.166 1.00 25.88 279 ALA A C 1
ATOM 2206 O O . ALA A 1 280 ? 44.701 11.301 49.119 1.00 29.83 279 ALA A O 1
ATOM 2208 N N . ASP A 1 281 ? 44.792 11.823 51.316 1.00 22.67 280 ASP A N 1
ATOM 2209 C CA . ASP A 1 281 ? 46.143 11.362 51.560 1.00 24.18 280 ASP A CA 1
ATOM 2210 C C . ASP A 1 281 ? 46.070 10.401 52.735 1.00 26.88 280 ASP A C 1
ATOM 2211 O O . ASP A 1 281 ? 45.771 10.793 53.816 1.00 23.37 280 ASP A O 1
ATOM 2216 N N . SER A 1 282 ? 46.308 9.129 52.487 1.00 25.38 281 SER A N 1
ATOM 2217 C CA . SER A 1 282 ? 46.217 8.131 53.536 1.00 25.37 281 SER A CA 1
ATOM 2218 C C . SER A 1 282 ? 47.190 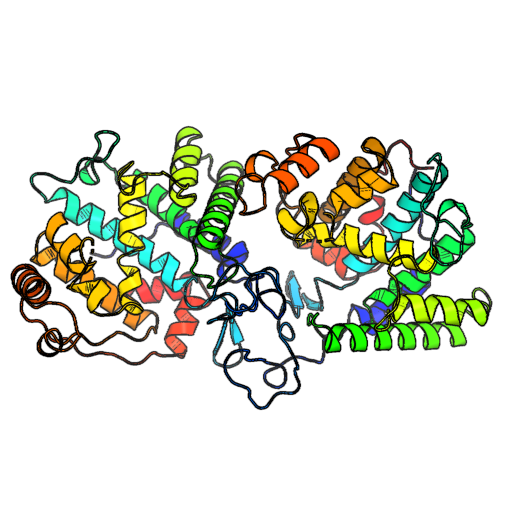8.390 54.681 1.00 22.95 281 SER A C 1
ATOM 2219 O O . SER A 1 282 ? 46.822 8.238 55.850 1.00 22.10 281 SER A O 1
ATOM 2222 N N . LYS A 1 283 ? 48.437 8.739 54.459 1.00 23.12 282 LYS A N 1
ATOM 2223 C CA . LYS A 1 283 ? 49.364 8.919 55.508 1.00 26.41 282 LYS A CA 1
ATOM 2224 C C . LYS A 1 283 ? 48.916 10.075 56.446 1.00 23.29 282 LYS A C 1
ATOM 2225 O O . LYS A 1 283 ? 49.045 9.953 57.668 1.00 24.15 282 LYS A O 1
ATOM 2231 N N . LYS A 1 284 ? 48.529 11.220 55.831 1.00 23.64 283 LYS A N 1
ATOM 2232 C CA . LYS A 1 284 ? 48.065 12.317 56.677 1.00 22.97 283 LYS A CA 1
ATOM 2233 C C . LYS A 1 284 ? 46.728 11.961 57.402 1.00 18.86 283 LYS A C 1
ATOM 2234 O O . LYS A 1 284 ? 46.556 12.394 58.553 1.00 20.11 283 LYS A O 1
ATOM 2240 N N . THR A 1 285 ? 45.887 11.150 56.806 1.00 19.45 284 THR A N 1
ATOM 2241 C CA . THR A 1 285 ? 44.664 10.708 57.464 1.00 17.51 284 THR A CA 1
ATOM 2242 C C . THR A 1 285 ? 44.970 9.931 58.714 1.00 18.66 284 THR A C 1
ATOM 2243 O O . THR A 1 285 ? 44.373 10.087 59.796 1.00 19.07 284 THR A O 1
ATOM 2247 N N . ALA A 1 286 ? 45.971 9.006 58.616 1.00 17.30 285 ALA A N 1
ATOM 2248 C CA . ALA A 1 286 ? 46.346 8.250 59.771 1.00 19.34 285 ALA A CA 1
ATOM 2249 C C . ALA A 1 286 ? 47.023 9.059 60.817 1.00 21.77 285 ALA A C 1
ATOM 2250 O O . ALA A 1 286 ? 46.788 8.894 61.996 1.00 21.56 285 ALA A O 1
ATOM 2252 N N . GLN A 1 287 ? 47.896 9.944 60.415 1.00 20.65 286 GLN A N 1
ATOM 2253 C CA . GLN A 1 287 ? 48.596 10.739 61.393 1.00 22.89 286 GLN A CA 1
ATOM 2254 C C . GLN A 1 287 ? 47.626 11.587 62.239 1.00 21.48 286 GLN A C 1
ATOM 2255 O O . GLN A 1 287 ? 47.777 11.695 63.410 1.00 23.54 286 GLN A O 1
ATOM 2261 N N . ALA A 1 288 ? 46.632 12.158 61.587 1.00 20.01 287 ALA A N 1
ATOM 2262 C CA . ALA A 1 288 ? 45.649 12.970 62.257 1.00 19.53 287 ALA A CA 1
ATOM 2263 C C . ALA A 1 288 ? 44.593 12.167 62.985 1.00 20.91 287 ALA A C 1
ATOM 2264 O O . ALA A 1 288 ? 43.963 12.679 63.839 1.00 21.46 287 ALA A O 1
ATOM 2266 N N . GLY A 1 289 ? 44.421 10.910 62.605 1.00 16.87 288 GLY A N 1
ATOM 2267 C CA . GLY A 1 289 ? 43.402 10.094 63.179 1.00 16.48 288 GLY A CA 1
ATOM 2268 C C . GLY A 1 289 ? 43.805 9.251 64.359 1.00 16.47 288 GLY A C 1
ATOM 2269 O O . GLY A 1 289 ? 42.965 8.911 65.109 1.00 17.95 288 GLY A O 1
ATOM 2270 N N . PHE A 1 290 ? 45.095 8.956 64.509 1.00 17.56 289 PHE A N 1
ATOM 2271 C CA . PHE A 1 290 ? 45.522 8.010 65.512 1.00 18.38 289 PHE A CA 1
ATOM 2272 C C . PHE A 1 290 ? 46.157 8.596 66.770 1.00 18.77 289 PHE A C 1
ATOM 2273 O O . PHE A 1 290 ? 46.418 7.846 67.691 1.00 20.06 289 PHE A O 1
ATOM 2281 N N . SER A 1 291 ? 46.312 9.932 66.885 1.00 18.49 290 SER A N 1
ATOM 2282 C CA . SER A 1 291 ? 46.742 10.509 68.127 1.00 19.11 290 SER A CA 1
ATOM 2283 C C . SER A 1 291 ? 46.399 12.004 68.175 1.00 19.68 290 SER A C 1
ATOM 2284 O O . SER A 1 291 ? 46.410 12.664 67.160 1.00 18.86 290 SER A O 1
ATOM 2287 N N . VAL A 1 292 ? 46.210 12.445 69.411 1.00 17.27 291 VAL A N 1
ATOM 2288 C CA . VAL A 1 292 ? 45.962 13.843 69.648 1.00 16.80 291 VAL A CA 1
ATOM 2289 C C . VAL A 1 292 ? 47.109 14.693 69.219 1.00 19.23 291 VAL A C 1
ATOM 2290 O O . VAL A 1 292 ? 46.976 15.715 68.569 1.00 19.14 291 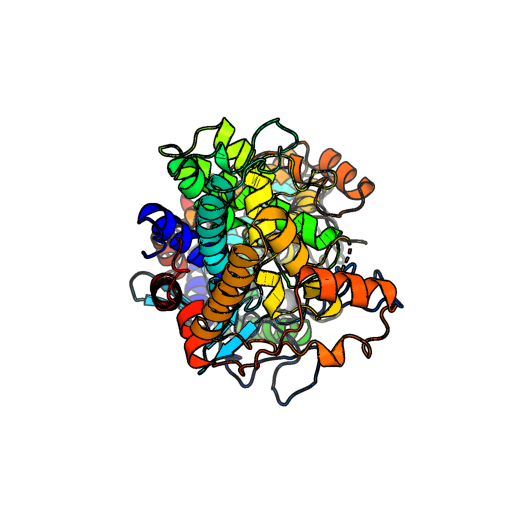VAL A O 1
ATOM 2294 N N . ASP A 1 293 ? 48.342 14.281 69.586 1.00 20.70 292 ASP A N 1
ATOM 2295 C CA . ASP A 1 293 ? 49.451 15.085 69.176 1.00 22.18 292 ASP A CA 1
ATOM 2296 C C . ASP A 1 293 ? 49.636 15.174 67.723 1.00 20.15 292 ASP A C 1
ATOM 2297 O O . ASP A 1 293 ? 49.994 16.178 67.146 1.00 20.37 292 ASP A O 1
ATOM 2302 N N . GLY A 1 294 ? 49.449 14.057 66.998 1.00 21.26 293 GLY A N 1
ATOM 2303 C CA . GLY A 1 294 ? 49.542 14.055 65.560 1.00 20.67 293 GLY A CA 1
ATOM 2304 C C . GLY A 1 294 ? 48.535 14.959 64.873 1.00 20.90 293 GLY A C 1
ATOM 2305 O O . GLY A 1 294 ? 48.819 15.645 63.963 1.00 20.89 293 GLY A O 1
ATOM 2306 N N . CYS A 1 295 ? 47.327 14.860 65.439 1.00 17.87 294 CYS A N 1
ATOM 2307 C CA . CYS A 1 295 ? 46.235 15.751 64.885 1.00 18.86 294 CYS A CA 1
ATOM 2308 C C . CYS A 1 295 ? 46.515 17.212 65.155 1.00 18.17 294 CYS A C 1
ATOM 2309 O O . CYS A 1 295 ? 46.473 18.012 64.217 1.00 18.84 294 CYS A O 1
ATOM 2312 N N . TYR A 1 296 ? 46.849 17.521 66.378 1.00 18.07 295 TYR A N 1
ATOM 2313 C CA . TYR A 1 296 ? 47.151 18.927 66.715 1.00 18.74 295 TYR A CA 1
ATOM 2314 C C . TYR A 1 296 ? 48.299 19.495 65.909 1.00 20.30 295 TYR A C 1
ATOM 2315 O O . TYR A 1 296 ? 48.222 20.633 65.415 1.00 20.51 295 TYR A O 1
ATOM 2324 N N . SER A 1 297 ? 49.351 18.705 65.696 1.00 19.81 296 SER A N 1
ATOM 2325 C CA . SER A 1 297 ? 50.454 19.182 64.815 1.00 22.48 296 SER A CA 1
ATOM 2326 C C . SER A 1 297 ? 49.994 19.509 63.425 1.00 21.02 296 SER A C 1
ATOM 2327 O O . SER A 1 297 ? 50.372 20.561 62.834 1.00 23.06 296 SER A O 1
ATOM 2330 N N . ALA A 1 298 ? 49.165 18.645 62.856 1.00 19.96 297 ALA A N 1
ATOM 2331 C CA . ALA A 1 298 ? 48.620 18.866 61.527 1.00 21.91 297 ALA A CA 1
ATOM 2332 C C . ALA A 1 298 ? 47.764 20.155 61.496 1.00 22.09 297 ALA A C 1
ATOM 2333 O O . ALA A 1 298 ? 47.935 20.969 60.606 1.00 21.09 297 ALA A O 1
ATOM 2335 N N . LEU A 1 299 ? 46.909 20.342 62.496 1.00 19.55 298 LEU A N 1
ATOM 2336 C CA . LEU A 1 299 ? 46.039 21.538 62.535 1.00 19.62 298 LEU A CA 1
ATOM 2337 C C . LEU A 1 299 ? 46.882 22.822 62.653 1.00 20.50 298 LEU A C 1
ATOM 2338 O O . LEU A 1 299 ? 46.590 23.795 61.975 1.00 20.40 298 LEU A O 1
ATOM 2343 N N . THR A 1 300 ? 47.945 22.739 63.477 1.00 19.37 299 THR A N 1
ATOM 2344 C CA . THR A 1 300 ? 48.840 23.926 63.667 1.00 21.25 299 THR A CA 1
ATOM 2345 C C . THR A 1 300 ? 49.579 24.305 62.450 1.00 23.18 299 THR A C 1
ATOM 2346 O O . THR A 1 300 ? 49.870 25.536 62.249 1.00 25.16 299 THR A O 1
ATOM 2350 N N . SER A 1 301 ? 49.782 23.382 61.508 1.00 22.56 300 SER A N 1
ATOM 2351 C CA . SER A 1 301 ? 50.536 23.671 60.305 1.00 23.46 300 SER A CA 1
ATOM 2352 C C . SER A 1 301 ? 49.817 24.603 59.336 1.00 27.09 300 SER A C 1
ATOM 2353 O O . SER A 1 301 ? 50.399 25.151 58.403 1.00 27.38 300 SER A O 1
ATOM 2356 N N . VAL A 1 302 ? 48.508 24.779 59.518 1.00 21.52 301 VAL A N 1
ATOM 2357 C CA . VAL A 1 302 ? 47.716 25.598 58.641 1.00 22.16 301 VAL A CA 1
ATOM 2358 C C . VAL A 1 302 ? 47.672 27.055 59.114 1.00 22.05 301 VAL A C 1
ATOM 2359 O O . VAL A 1 302 ? 47.300 27.334 60.209 1.00 20.60 301 VAL A O 1
ATOM 2363 N N . PRO A 1 303 ? 48.112 27.993 58.263 1.00 23.77 302 PRO A N 1
ATOM 2364 C CA . PRO A 1 303 ? 48.075 29.350 58.711 1.00 25.19 302 PRO A CA 1
ATOM 2365 C C . PRO A 1 303 ? 46.652 29.828 58.930 1.00 21.53 302 PRO A C 1
ATOM 2366 O O . PRO A 1 303 ? 45.737 29.545 58.190 1.00 21.66 302 PRO A O 1
ATOM 2370 N N . THR A 1 304 ? 46.514 30.629 59.990 1.00 24.21 303 THR A N 1
ATOM 2371 C CA . THR A 1 304 ? 45.225 31.182 60.350 1.00 22.01 303 THR A CA 1
ATOM 2372 C C . THR A 1 304 ? 44.968 32.439 59.473 1.00 25.05 303 THR A C 1
ATOM 2373 O O . THR A 1 304 ? 45.928 32.964 58.870 1.00 24.88 303 THR A O 1
ATOM 2377 N N . PRO A 1 305 ? 43.723 32.878 59.318 1.00 23.07 304 PRO A N 1
ATOM 2378 C CA . PRO A 1 305 ? 43.456 34.123 58.597 1.00 24.37 304 PRO A CA 1
ATOM 2379 C C . PRO A 1 305 ? 44.233 35.275 59.225 1.00 23.60 304 PRO A C 1
ATOM 2380 O O . PRO A 1 305 ? 44.523 35.300 60.420 1.00 23.98 304 PRO A O 1
ATOM 2384 N N . SER A 1 306 ? 44.631 36.216 58.340 1.00 26.76 305 SER A N 1
ATOM 2385 C CA . SER A 1 306 ? 45.430 37.393 58.762 1.00 28.56 305 SER A CA 1
ATOM 2386 C C . SER A 1 306 ? 44.820 38.136 59.904 1.00 26.92 305 SER A C 1
ATOM 2387 O O . SER A 1 306 ? 45.545 38.730 60.697 1.00 29.33 305 SER A O 1
ATOM 2390 N N . TRP A 1 307 ? 43.495 38.163 59.987 1.00 23.37 306 TRP A N 1
ATOM 2391 C CA . TRP A 1 307 ? 42.775 38.913 61.011 1.00 22.94 306 TRP A CA 1
ATOM 2392 C C . TRP A 1 307 ? 42.606 38.145 62.333 1.00 25.28 306 TRP A C 1
ATOM 2393 O O . TRP A 1 307 ? 42.078 38.708 63.358 1.00 24.42 306 TRP A O 1
ATOM 2404 N N . TYR A 1 308 ? 43.028 36.878 62.425 1.00 24.68 307 TYR A N 1
ATOM 2405 C CA . TYR A 1 308 ? 42.847 36.184 63.682 1.00 22.13 307 TYR A CA 1
ATOM 2406 C C . TYR A 1 308 ? 43.702 36.698 64.870 1.00 24.50 307 TYR A C 1
ATOM 2407 O O . TYR A 1 308 ? 44.926 36.842 64.550 1.00 26.29 307 TYR A O 1
ATOM 2416 N N . MET B 1 2 ? 27.786 -15.281 102.326 1.00 37.29 1 MET B N 1
ATOM 2417 C CA . MET B 1 2 ? 28.438 -16.576 102.098 1.00 35.38 1 MET B CA 1
ATOM 2418 C C . MET B 1 2 ? 29.130 -16.633 100.751 1.00 36.02 1 MET B C 1
ATOM 2419 O O . MET B 1 2 ? 28.589 -16.219 99.792 1.00 29.73 1 MET B O 1
ATOM 2424 N N . PRO B 1 3 ? 30.326 -17.150 100.694 1.00 33.78 2 PRO B N 1
ATOM 2425 C CA . PRO B 1 3 ? 31.019 -17.034 99.392 1.00 31.97 2 PRO B CA 1
ATOM 2426 C C . PRO B 1 3 ? 30.598 -18.140 98.386 1.00 27.54 2 PRO B C 1
ATOM 2427 O O . PRO B 1 3 ? 30.046 -19.159 98.733 1.00 29.31 2 PRO B O 1
ATOM 2431 N N . ILE B 1 4 ? 30.711 -17.785 97.096 1.00 24.79 3 ILE B N 1
ATOM 2432 C CA . ILE B 1 4 ? 30.499 -18.788 96.021 1.00 24.34 3 ILE B CA 1
ATOM 2433 C C . ILE B 1 4 ? 31.873 -19.387 95.781 1.00 23.67 3 ILE B C 1
ATOM 2434 O O . ILE B 1 4 ? 32.824 -18.681 95.403 1.00 26.29 3 ILE B O 1
ATOM 2439 N N . ILE B 1 5 ? 31.993 -20.707 95.921 1.00 22.60 4 ILE B N 1
ATOM 2440 C CA . ILE B 1 5 ? 33.242 -21.326 95.885 1.00 21.78 4 ILE B CA 1
ATOM 2441 C C . ILE B 1 5 ? 33.469 -22.100 94.552 1.00 19.44 4 ILE B C 1
ATOM 2442 O O . ILE B 1 5 ? 32.579 -22.859 94.223 1.00 24.48 4 ILE B O 1
ATOM 2447 N N . LEU B 1 6 ? 34.618 -21.932 93.974 1.00 19.20 5 LEU B N 1
ATOM 2448 C CA . LEU B 1 6 ? 35.129 -22.782 92.856 1.00 21.11 5 LEU B CA 1
ATOM 2449 C C . LEU B 1 6 ? 36.234 -23.671 93.403 1.00 22.65 5 LEU B C 1
ATOM 2450 O O . LEU B 1 6 ? 37.311 -23.176 93.815 1.00 22.52 5 LEU B O 1
ATOM 2455 N N . ASP B 1 7 ? 35.938 -24.952 93.505 1.00 20.51 6 ASP B N 1
ATOM 2456 C CA . ASP B 1 7 ? 36.863 -25.890 94.103 1.00 22.60 6 ASP B CA 1
ATOM 2457 C C . ASP B 1 7 ? 38.079 -26.280 93.280 1.00 22.38 6 ASP B C 1
ATOM 2458 O O . ASP B 1 7 ? 38.249 -25.834 92.190 1.00 20.85 6 ASP B O 1
ATOM 2463 N N . SER B 1 8 ? 38.945 -27.086 93.856 1.00 19.67 7 SER B N 1
ATOM 2464 C CA . SER B 1 8 ? 40.192 -27.359 93.211 1.00 21.82 7 SER B CA 1
ATOM 2465 C C . SER B 1 8 ? 40.019 -28.063 91.867 1.00 20.91 7 SER B C 1
ATOM 2466 O O . SER B 1 8 ? 40.862 -27.780 90.953 1.00 22.51 7 SER B O 1
ATOM 2469 N N . ASP B 1 9 ? 38.995 -28.868 91.721 1.00 21.53 8 ASP B N 1
ATOM 2470 C CA . ASP B 1 9 ? 38.742 -29.535 90.460 1.00 21.88 8 ASP B CA 1
ATOM 2471 C C . ASP B 1 9 ? 38.372 -28.502 89.384 1.00 21.56 8 ASP B C 1
ATOM 2472 O O . ASP B 1 9 ? 38.856 -28.560 88.300 1.00 24.15 8 ASP B O 1
ATOM 2477 N N . VAL B 1 10 ? 37.519 -27.566 89.738 1.00 19.84 9 VAL B N 1
ATOM 2478 C CA . VAL B 1 10 ? 37.080 -26.544 88.772 1.00 19.34 9 VAL B CA 1
ATOM 2479 C C . VAL B 1 10 ? 38.254 -25.697 88.387 1.00 18.92 9 VAL B C 1
ATOM 2480 O O . VAL B 1 10 ? 38.494 -25.353 87.195 1.00 19.41 9 VAL B O 1
ATOM 2484 N N . LEU B 1 11 ? 39.066 -25.231 89.361 1.00 19.12 10 LEU B N 1
ATOM 2485 C CA . LEU B 1 11 ? 40.163 -24.381 89.043 1.00 20.81 10 LEU B CA 1
ATOM 2486 C C . LEU B 1 11 ? 41.270 -25.095 88.205 1.00 18.25 10 LEU B C 1
ATOM 2487 O O . LEU B 1 11 ? 41.972 -24.464 87.422 1.00 20.43 10 LEU B O 1
ATOM 2492 N N . GLU B 1 12 ? 41.435 -26.408 88.380 1.00 18.37 11 GLU B N 1
ATOM 2493 C CA . GLU B 1 12 ? 42.331 -27.185 87.581 1.00 19.52 11 GLU B CA 1
ATOM 2494 C C . GLU B 1 12 ? 41.941 -27.132 86.037 1.00 18.09 11 GLU B C 1
ATOM 2495 O O . GLU B 1 12 ? 42.765 -26.890 85.179 1.00 20.03 11 GLU B O 1
ATOM 2501 N N . VAL B 1 13 ? 40.643 -27.257 85.853 1.00 17.68 12 VAL B N 1
ATOM 2502 C CA . VAL B 1 13 ? 40.149 -27.163 84.423 1.00 17.98 12 VAL B CA 1
ATOM 2503 C C . VAL B 1 13 ? 40.364 -25.744 83.951 1.00 18.14 12 VAL B C 1
ATOM 2504 O O . VAL B 1 13 ? 40.738 -25.476 82.808 1.00 17.73 12 VAL B O 1
ATOM 2508 N N . ALA B 1 14 ? 40.102 -24.763 84.838 1.00 16.88 13 ALA B N 1
ATOM 2509 C CA . ALA B 1 14 ? 40.303 -23.358 84.434 1.00 17.81 13 ALA B CA 1
ATOM 2510 C C . ALA B 1 14 ? 41.705 -23.105 83.941 1.00 18.18 13 ALA B C 1
ATOM 2511 O O . ALA B 1 14 ? 41.988 -22.394 82.965 1.00 18.07 13 ALA B O 1
ATOM 2513 N N . GLU B 1 15 ? 42.694 -23.684 84.680 1.00 19.00 14 GLU B N 1
ATOM 2514 C CA . GLU B 1 15 ? 44.080 -23.537 84.265 1.00 20.98 14 GLU B CA 1
ATOM 2515 C C . GLU B 1 15 ? 44.376 -24.089 82.859 1.00 17.36 14 GLU B C 1
ATOM 2516 O O . GLU B 1 15 ? 45.109 -23.510 82.068 1.00 18.93 14 GLU B O 1
ATOM 2522 N N . TYR B 1 16 ? 43.786 -25.280 82.611 1.00 19.22 15 TYR B N 1
ATOM 2523 C CA . TYR B 1 16 ? 43.896 -25.915 81.287 1.00 17.63 15 TYR B CA 1
ATOM 2524 C C . TYR B 1 16 ? 43.308 -25.046 80.173 1.00 16.88 15 TYR B C 1
ATOM 2525 O O . TYR B 1 16 ? 43.938 -24.810 79.171 1.00 17.70 15 TYR B O 1
ATOM 2534 N N . VAL B 1 17 ? 42.110 -24.521 80.415 1.00 17.27 16 VAL B N 1
ATOM 2535 C CA . VAL B 1 17 ? 41.450 -23.733 79.390 1.00 18.34 16 VAL B CA 1
ATOM 2536 C C . VAL B 1 17 ? 42.230 -22.434 79.154 1.00 17.74 16 VAL B C 1
ATOM 2537 O O . VAL B 1 17 ? 42.428 -21.907 78.024 1.00 17.20 16 VAL B O 1
ATOM 2541 N N . TYR B 1 18 ? 42.737 -21.858 80.270 1.00 16.77 17 TYR B N 1
ATOM 2542 C CA . TYR B 1 18 ? 43.449 -20.619 80.122 1.00 17.20 17 TYR B CA 1
ATOM 2543 C C . TYR B 1 18 ? 44.711 -20.894 79.288 1.00 17.75 17 TYR B C 1
ATOM 2544 O O . TYR B 1 18 ? 45.079 -20.178 78.328 1.00 19.17 17 TYR B O 1
ATOM 2553 N N . LYS B 1 19 ? 45.485 -21.913 79.684 1.00 19.04 18 LYS B N 1
ATOM 2554 C CA . LYS B 1 19 ? 46.754 -22.206 79.021 1.00 21.17 18 LYS B CA 1
ATOM 2555 C C . LYS B 1 19 ? 46.561 -22.526 77.531 1.00 21.90 18 LYS B C 1
ATOM 2556 O O . LYS B 1 19 ? 47.293 -21.981 76.673 1.00 22.00 18 LYS B O 1
ATOM 2562 N N . THR B 1 20 ? 45.567 -23.390 77.218 1.00 19.13 19 THR B N 1
ATOM 2563 C CA . THR B 1 20 ? 45.464 -23.861 75.871 1.00 19.39 19 THR B CA 1
ATOM 2564 C C . THR B 1 20 ? 44.644 -22.982 74.880 1.00 18.01 19 THR B C 1
ATOM 2565 O O . THR B 1 20 ? 44.830 -23.037 73.652 1.00 19.36 19 THR B O 1
ATOM 2569 N N . ARG B 1 21 ? 43.773 -22.130 75.451 1.00 17.57 20 ARG B N 1
ATOM 2570 C CA . ARG B 1 21 ? 42.799 -21.404 74.629 1.00 17.20 20 ARG B CA 1
ATOM 2571 C C . ARG B 1 21 ? 42.699 -19.912 74.982 1.00 15.04 20 ARG B C 1
ATOM 2572 O O . ARG B 1 21 ? 42.950 -19.036 74.182 1.00 17.76 20 ARG B O 1
ATOM 2580 N N . LEU B 1 22 ? 42.356 -19.627 76.250 1.00 16.45 21 LEU B N 1
ATOM 2581 C CA . LEU B 1 22 ? 41.986 -18.225 76.545 1.00 16.80 21 LEU B CA 1
ATOM 2582 C C . LEU B 1 22 ? 43.141 -17.248 76.562 1.00 20.06 21 LEU B C 1
ATOM 2583 O O . LEU B 1 22 ? 42.931 -16.028 76.352 1.00 21.92 21 LEU B O 1
ATOM 2588 N N . SER B 1 23 ? 44.313 -17.770 76.748 1.00 18.26 22 SER B N 1
ATOM 2589 C CA . SER B 1 23 ? 45.518 -16.924 76.644 1.00 20.60 22 SER B CA 1
ATOM 2590 C C . SER B 1 23 ? 45.988 -16.806 75.273 1.00 21.25 22 SER B C 1
ATOM 2591 O O . SER B 1 23 ? 46.994 -16.042 75.012 1.00 24.62 22 SER B O 1
ATOM 2594 N N . GLN B 1 24 ? 45.449 -17.514 74.296 1.00 19.13 23 GLN B N 1
ATOM 2595 C CA . GLN B 1 24 ? 46.018 -17.563 72.967 1.00 19.74 23 GLN B CA 1
ATOM 2596 C C . GLN B 1 24 ? 45.526 -16.454 72.079 1.00 20.58 23 GLN B C 1
ATOM 2597 O O . GLN B 1 24 ? 44.365 -16.077 72.121 1.00 20.37 23 GLN B O 1
ATOM 2603 N N . PRO B 1 25 ? 46.349 -15.939 71.148 1.00 17.15 24 PRO B N 1
ATOM 2604 C CA . PRO B 1 25 ? 45.889 -14.990 70.191 1.00 17.38 24 PRO B CA 1
ATOM 2605 C C . PRO B 1 25 ? 44.738 -15.552 69.331 1.00 17.06 24 PRO B C 1
ATOM 2606 O O . PRO B 1 25 ? 44.737 -16.715 68.957 1.00 18.39 24 PRO B O 1
ATOM 2610 N N . TYR B 1 26 ? 43.847 -14.650 68.939 1.00 16.89 25 TYR B N 1
ATOM 2611 C CA . TYR B 1 26 ? 42.857 -14.960 67.915 1.00 17.69 25 TYR B CA 1
ATOM 2612 C C . TYR B 1 26 ? 43.580 -15.148 66.574 1.00 18.07 25 TYR B C 1
ATOM 2613 O O . TYR B 1 26 ? 44.558 -14.473 66.305 1.00 19.91 25 TYR B O 1
ATOM 2622 N N . THR B 1 27 ? 43.086 -16.087 65.786 1.00 15.81 26 THR B N 1
ATOM 2623 C CA . THR B 1 27 ? 43.702 -16.426 64.503 1.00 15.22 26 THR B CA 1
ATOM 2624 C C . THR B 1 27 ? 42.898 -16.062 63.279 1.00 16.04 26 THR B C 1
ATOM 2625 O O . THR B 1 27 ? 43.543 -16.010 62.161 1.00 19.10 26 THR B O 1
ATOM 2629 N N . GLU B 1 28 ? 41.610 -15.771 63.370 1.00 15.62 27 GLU B N 1
ATOM 2630 C CA . GLU B 1 28 ? 40.836 -15.405 62.194 1.00 15.06 27 GLU B CA 1
ATOM 2631 C C . GLU B 1 28 ? 40.800 -13.893 62.101 1.00 15.87 27 GLU B C 1
ATOM 2632 O O . GLU B 1 28 ? 39.822 -13.266 62.252 1.00 15.67 27 GLU B O 1
ATOM 2638 N N . VAL B 1 29 ? 41.960 -13.370 61.789 1.00 16.73 28 VAL B N 1
ATOM 2639 C CA . VAL B 1 29 ? 42.257 -11.926 61.881 1.00 16.79 28 VAL B CA 1
ATOM 2640 C C . VAL B 1 29 ? 43.107 -11.539 60.667 1.00 19.04 28 VAL B C 1
ATOM 2641 O O . VAL B 1 29 ? 43.701 -12.426 60.013 1.00 19.50 28 VAL B O 1
ATOM 2645 N N . GLY B 1 30 ? 43.176 -10.255 60.411 1.00 18.04 29 GLY B N 1
ATOM 2646 C CA . GLY B 1 30 ? 43.988 -9.710 59.352 1.00 18.91 29 GLY B CA 1
ATOM 2647 C C . GLY B 1 30 ? 43.204 -9.249 58.175 1.00 17.78 29 GLY B C 1
ATOM 2648 O O . GLY B 1 30 ? 42.039 -9.295 58.184 1.00 17.75 29 GLY B O 1
ATOM 2649 N N . SER B 1 31 ? 43.896 -8.817 57.136 1.00 19.79 30 SER B N 1
ATOM 2650 C CA . SER B 1 31 ? 43.234 -8.303 55.972 1.00 19.77 30 SER B CA 1
ATOM 2651 C C . SER B 1 31 ? 42.412 -9.341 55.246 1.00 20.60 30 SER B C 1
ATOM 2652 O O . SER B 1 31 ? 41.425 -9.016 54.673 1.00 23.83 30 SER B O 1
ATOM 2655 N N . GLU B 1 32 ? 42.821 -10.596 55.349 1.00 19.22 31 GLU B N 1
ATOM 2656 C CA . GLU B 1 32 ? 42.102 -11.698 54.760 1.00 20.52 31 GLU B CA 1
ATOM 2657 C C . GLU B 1 32 ? 40.718 -11.942 55.372 1.00 18.87 31 GLU B C 1
ATOM 2658 O O . GLU B 1 32 ? 39.958 -12.674 54.840 1.00 19.27 31 GLU B O 1
ATOM 2664 N N . TRP B 1 33 ? 40.437 -11.303 56.492 1.00 16.80 32 TRP B N 1
ATOM 2665 C CA . TRP B 1 33 ? 39.165 -11.483 57.240 1.00 16.76 32 TRP B CA 1
ATOM 2666 C C . TRP B 1 33 ? 38.313 -10.193 57.374 1.00 16.80 32 TRP B C 1
ATOM 2667 O O . TRP B 1 33 ? 37.391 -10.169 58.152 1.00 18.32 32 TRP B O 1
ATOM 2678 N N . GLU B 1 34 ? 38.599 -9.191 56.562 1.00 19.45 33 GLU B N 1
ATOM 2679 C CA . GLU B 1 34 ? 37.774 -7.978 56.477 1.00 17.40 33 GLU B CA 1
ATOM 2680 C C . GLU B 1 34 ? 36.524 -8.208 55.635 1.00 19.75 33 GLU B C 1
ATOM 2681 O O . GLU B 1 34 ? 36.495 -9.057 54.816 1.00 24.26 33 GLU B O 1
ATOM 2687 N N . TYR B 1 35 ? 35.492 -7.436 55.860 1.00 17.41 34 TYR B N 1
ATOM 2688 C CA . TYR B 1 35 ? 34.231 -7.613 55.200 1.00 17.25 34 TYR B CA 1
ATOM 2689 C C . TYR B 1 35 ? 33.637 -6.272 54.813 1.00 22.78 34 TYR B C 1
ATOM 2690 O O . TYR B 1 35 ? 33.818 -5.343 55.486 1.00 24.79 34 TYR B O 1
ATOM 2699 N N . ASN B 1 36 ? 32.907 -6.246 53.716 1.00 29.08 35 ASN B N 1
ATOM 2700 C CA . ASN B 1 36 ? 32.305 -5.048 53.136 1.00 35.04 35 ASN B CA 1
ATOM 2701 C C . ASN B 1 36 ? 30.850 -5.376 52.802 1.00 26.67 35 ASN B C 1
ATOM 2702 O O . ASN B 1 36 ? 30.620 -6.256 52.093 1.00 32.20 35 ASN B O 1
ATOM 2707 N N . TYR B 1 37 ? 29.896 -4.660 53.352 1.00 26.37 36 TYR B N 1
ATOM 2708 C CA . TYR B 1 37 ? 28.444 -4.923 53.156 1.00 28.37 36 TYR B CA 1
ATOM 2709 C C . TYR B 1 37 ? 27.927 -4.356 51.816 1.00 37.89 36 TYR B C 1
ATOM 2710 O O . TYR B 1 37 ? 26.961 -4.900 51.325 1.00 39.00 36 TYR B O 1
ATOM 2719 N N . LYS B 1 38 ? 28.589 -3.314 51.297 1.00 37.14 37 LYS B N 1
ATOM 2720 C CA . LYS B 1 38 ? 28.153 -2.569 50.086 1.00 52.61 37 LYS B CA 1
ATOM 2721 C C . LYS B 1 38 ? 28.591 -3.303 48.821 1.00 55.44 37 LYS B C 1
ATOM 2722 O O . LYS B 1 38 ? 27.801 -3.443 47.867 1.00 52.63 37 LYS B O 1
ATOM 2728 N N . ASN B 1 39 ? 29.842 -3.776 48.818 1.00 58.69 38 ASN B N 1
ATOM 2729 C CA . ASN B 1 39 ? 30.453 -4.457 47.642 1.00 68.20 38 ASN B CA 1
ATOM 2730 C C . ASN B 1 39 ? 31.113 -5.766 48.079 1.00 60.71 38 ASN B C 1
ATOM 2731 O O . ASN B 1 39 ? 32.054 -5.713 48.857 1.00 60.65 38 ASN B O 1
ATOM 2736 N N . PRO B 1 40 ? 30.663 -6.934 47.558 1.00 64.86 39 PRO B N 1
ATOM 2737 C CA . PRO B 1 40 ? 31.467 -8.139 47.857 1.00 59.08 39 PRO B CA 1
ATOM 2738 C C . PRO B 1 40 ? 32.954 -7.946 47.504 1.00 57.24 39 PRO B C 1
ATOM 2739 O O . PRO B 1 40 ? 33.297 -7.168 46.632 1.00 45.17 39 PRO B O 1
ATOM 2743 N N . THR B 1 41 ? 33.831 -8.660 48.187 1.00 51.70 40 THR B N 1
ATOM 2744 C CA . THR B 1 41 ? 35.238 -8.571 47.926 1.00 42.35 40 THR B CA 1
ATOM 2745 C C . THR B 1 41 ? 35.789 -9.940 48.218 1.00 36.52 40 THR B C 1
ATOM 2746 O O . THR B 1 41 ? 35.110 -10.785 48.857 1.00 38.29 40 THR B O 1
ATOM 2750 N N . ALA B 1 42 ? 37.042 -10.108 47.832 1.00 26.94 41 ALA B N 1
ATOM 2751 C CA . ALA B 1 42 ? 37.780 -11.364 48.207 1.00 24.82 41 ALA B CA 1
ATOM 2752 C C . ALA B 1 42 ? 38.028 -11.257 49.734 1.00 23.81 41 ALA B C 1
ATOM 2753 O O . ALA B 1 42 ? 38.690 -10.335 50.218 1.00 25.71 41 ALA B O 1
ATOM 2755 N N . THR B 1 43 ? 37.659 -12.317 50.474 1.00 17.78 42 THR B N 1
ATOM 2756 C CA . THR B 1 43 ? 37.865 -12.424 51.898 1.00 16.88 42 THR B CA 1
ATOM 2757 C C . THR B 1 43 ? 37.434 -13.855 52.296 1.00 16.37 42 THR B C 1
ATOM 2758 O O . THR B 1 43 ? 36.585 -14.473 51.656 1.00 17.07 42 THR B O 1
ATOM 2762 N N . PHE B 1 44 ? 37.914 -14.226 53.462 1.00 16.38 43 PHE B N 1
ATOM 2763 C CA . PHE B 1 44 ? 37.452 -15.406 54.151 1.00 15.65 43 PHE B CA 1
ATOM 2764 C C . PHE B 1 44 ? 36.221 -15.156 55.018 1.00 16.03 43 PHE B C 1
ATOM 2765 O O . PHE B 1 44 ? 35.528 -16.069 55.324 1.00 19.10 43 PHE B O 1
ATOM 2773 N N . ALA B 1 45 ? 35.976 -13.906 55.367 1.00 16.08 44 ALA B N 1
ATOM 2774 C CA . ALA B 1 45 ? 34.902 -13.587 56.273 1.00 17.20 44 ALA B CA 1
ATOM 2775 C C . ALA B 1 45 ? 33.560 -13.708 55.620 1.00 18.61 44 ALA B C 1
ATOM 2776 O O . ALA B 1 45 ? 33.428 -13.573 54.373 1.00 22.04 44 ALA B O 1
ATOM 2778 N N . LYS B 1 46 ? 32.507 -13.916 56.431 1.00 17.81 45 LYS B N 1
ATOM 2779 C CA . LYS B 1 46 ? 31.142 -13.870 55.925 1.00 18.21 45 LYS B CA 1
ATOM 2780 C C . LYS B 1 46 ? 30.330 -12.796 56.719 1.00 18.14 45 LYS B C 1
ATOM 2781 O O . LYS B 1 46 ? 29.086 -12.778 56.696 1.00 21.11 45 LYS B O 1
ATOM 2787 N N . GLY B 1 47 ? 31.032 -11.942 57.406 1.00 17.10 46 GLY B N 1
ATOM 2788 C CA . GLY B 1 47 ? 30.432 -10.895 58.134 1.00 18.13 46 GLY B CA 1
ATOM 2789 C C . GLY B 1 47 ? 31.503 -10.102 58.869 1.00 17.26 46 GLY B C 1
ATOM 2790 O O . GLY B 1 47 ? 32.718 -10.305 58.649 1.00 17.25 46 GLY B O 1
ATOM 2791 N N . ASP B 1 48 ? 31.131 -9.156 59.730 1.00 18.38 47 ASP B N 1
ATOM 2792 C CA . ASP B 1 48 ? 32.021 -8.269 60.400 1.00 19.33 47 ASP B CA 1
ATOM 2793 C C . ASP B 1 48 ? 32.605 -8.785 61.685 1.00 17.32 47 ASP B C 1
ATOM 2794 O O . ASP B 1 48 ? 32.344 -9.904 62.142 1.00 19.38 47 ASP B O 1
ATOM 2799 N N . GLY B 1 49 ? 33.484 -8.017 62.288 1.00 15.53 48 GLY B N 1
ATOM 2800 C CA . GLY B 1 49 ? 33.947 -8.275 63.618 1.00 15.63 48 GLY B CA 1
ATOM 2801 C C . GLY B 1 49 ? 35.340 -8.910 63.847 1.00 16.66 48 GLY B C 1
ATOM 2802 O O . GLY B 1 49 ? 35.877 -8.990 64.926 1.00 17.32 48 GLY B O 1
ATOM 2803 N N . HIS B 1 50 ? 35.899 -9.454 62.731 1.00 15.63 49 HIS B N 1
ATOM 2804 C CA . HIS B 1 50 ? 37.062 -10.259 62.888 1.00 15.73 49 HIS B CA 1
ATOM 2805 C C . HIS B 1 50 ? 38.267 -9.586 63.452 1.00 15.74 49 HIS B C 1
ATOM 2806 O O . HIS B 1 50 ? 39.100 -10.126 64.111 1.00 15.52 49 HIS B O 1
ATOM 2813 N N . ASN B 1 51 ? 38.395 -8.293 63.126 1.00 17.41 50 ASN B N 1
ATOM 2814 C CA . ASN B 1 51 ? 39.596 -7.546 63.573 1.00 16.10 50 ASN B CA 1
ATOM 2815 C C . ASN B 1 51 ? 39.319 -6.596 64.789 1.00 18.25 50 ASN B C 1
ATOM 2816 O O . ASN B 1 51 ? 40.244 -5.789 65.103 1.00 20.48 50 ASN B O 1
ATOM 2821 N N . LEU B 1 52 ? 38.194 -6.815 65.437 1.00 17.30 51 LEU B N 1
ATOM 2822 C CA . LEU B 1 52 ? 37.863 -5.941 66.645 1.00 17.69 51 LEU B CA 1
ATOM 2823 C C . LEU B 1 52 ? 38.454 -6.521 67.873 1.00 19.36 51 LEU B C 1
ATOM 2824 O O . LEU B 1 52 ? 38.460 -7.710 68.123 1.00 18.96 51 LEU B O 1
ATOM 2829 N N . GLN B 1 53 ? 38.994 -5.663 68.776 1.00 18.02 52 GLN B N 1
ATOM 2830 C CA . GLN B 1 53 ? 39.388 -5.993 70.112 1.00 18.96 52 GLN B CA 1
ATOM 2831 C C . GLN B 1 53 ? 40.223 -7.227 70.175 1.00 17.57 52 GLN B C 1
ATOM 2832 O O . GLN B 1 53 ? 40.005 -8.129 70.973 1.00 19.08 52 GLN B O 1
ATOM 2838 N N . ARG B 1 54 ? 41.239 -7.318 69.323 1.00 17.25 53 ARG B N 1
ATOM 2839 C CA . ARG B 1 54 ? 42.083 -8.518 69.300 1.00 17.99 53 ARG B CA 1
ATOM 2840 C C . ARG B 1 54 ? 42.933 -8.702 70.571 1.00 19.15 53 ARG B C 1
ATOM 2841 O O . ARG B 1 54 ? 43.112 -9.789 71.061 1.00 18.65 53 ARG B O 1
ATOM 2849 N N . TYR B 1 55 ? 43.434 -7.590 71.088 1.00 18.83 54 TYR B N 1
ATOM 2850 C CA . TYR B 1 55 ? 44.259 -7.626 72.262 1.00 20.40 54 TYR B CA 1
ATOM 2851 C C . TYR B 1 55 ? 44.340 -6.145 72.761 1.00 20.43 54 TYR B C 1
ATOM 2852 O O . TYR B 1 55 ? 43.978 -5.235 72.018 1.00 21.10 54 TYR B O 1
ATOM 2861 N N . ILE B 1 56 ? 44.683 -6.050 74.020 1.00 20.52 55 ILE B N 1
ATOM 2862 C CA . ILE B 1 56 ? 45.095 -4.735 74.643 1.00 22.35 55 ILE B CA 1
ATOM 2863 C C . ILE B 1 56 ? 46.405 -4.882 75.236 1.00 25.17 55 ILE B C 1
ATOM 2864 O O . ILE B 1 56 ? 46.860 -5.949 75.490 1.00 23.38 55 ILE B O 1
ATOM 2869 N N . THR B 1 57 ? 47.107 -3.744 75.482 1.00 26.72 56 THR B N 1
ATOM 2870 C CA . THR B 1 57 ? 48.449 -3.853 76.066 1.00 28.35 56 THR B CA 1
ATOM 2871 C C . THR B 1 57 ? 48.418 -3.138 77.423 1.00 24.80 56 THR B C 1
ATOM 2872 O O . THR B 1 57 ? 47.929 -2.016 77.471 1.00 30.25 56 THR B O 1
ATOM 2876 N N . ILE B 1 58 ? 48.785 -3.838 78.446 1.00 25.58 57 ILE B N 1
ATOM 2877 C CA . ILE B 1 58 ? 48.752 -3.318 79.832 1.00 28.06 57 ILE B CA 1
ATOM 2878 C C . ILE B 1 58 ? 50.146 -3.433 80.423 1.00 33.19 57 ILE B C 1
ATOM 2879 O O . ILE B 1 58 ? 50.679 -4.506 80.602 1.00 31.15 57 ILE B O 1
ATOM 2884 N N . ASP B 1 59 ? 50.758 -2.262 80.656 1.00 32.07 58 ASP B N 1
ATOM 2885 C CA . ASP B 1 59 ? 52.161 -2.246 81.149 1.00 40.37 58 ASP B CA 1
ATOM 2886 C C . ASP B 1 59 ? 53.097 -3.065 80.219 1.00 26.29 58 ASP B C 1
ATOM 2887 O O . ASP B 1 59 ? 53.804 -3.915 80.734 1.00 38.55 58 ASP B O 1
ATOM 2892 N N . GLY B 1 60 ? 52.980 -2.842 78.919 1.00 36.74 59 GLY B N 1
ATOM 2893 C CA . GLY B 1 60 ? 53.758 -3.554 77.927 1.00 36.19 59 GLY B CA 1
ATOM 2894 C C . GLY B 1 60 ? 53.430 -5.029 77.686 1.00 41.42 59 GLY B C 1
ATOM 2895 O O . GLY B 1 60 ? 54.094 -5.656 76.885 1.00 37.77 59 GLY B O 1
ATOM 2896 N N . LYS B 1 61 ? 52.450 -5.602 78.388 1.00 34.58 60 LYS B N 1
ATOM 2897 C CA . LYS B 1 61 ? 52.148 -7.029 78.201 1.00 35.09 60 LYS B CA 1
ATOM 2898 C C . LYS B 1 61 ? 50.814 -7.114 77.405 1.00 26.89 60 LYS B C 1
ATOM 2899 O O . LYS B 1 61 ? 49.864 -6.461 77.765 1.00 26.13 60 LYS B O 1
ATOM 2905 N N . GLN B 1 62 ? 50.815 -7.888 76.312 1.00 27.47 61 GLN B N 1
ATOM 2906 C CA . GLN B 1 62 ? 49.564 -8.060 75.525 1.00 26.60 61 GLN B CA 1
ATOM 2907 C C . GLN B 1 62 ? 48.563 -9.033 76.183 1.00 21.80 61 GLN B C 1
ATOM 2908 O O . GLN B 1 62 ? 48.960 -10.154 76.571 1.00 24.67 61 GLN B O 1
ATOM 2914 N N . LEU B 1 63 ? 47.366 -8.527 76.376 1.00 21.74 62 LEU B N 1
ATOM 2915 C CA . LEU B 1 63 ? 46.248 -9.362 76.854 1.00 19.53 62 LEU B CA 1
ATOM 2916 C C . LEU B 1 63 ? 45.436 -9.639 75.624 1.00 17.67 62 LEU B C 1
ATOM 2917 O O . LEU B 1 63 ? 44.690 -8.772 75.180 1.00 18.79 62 LEU B O 1
ATOM 2922 N N . HIS B 1 64 ? 45.497 -10.940 75.212 1.00 19.72 63 HIS B N 1
ATOM 2923 C CA . HIS B 1 64 ? 44.709 -11.328 74.046 1.00 17.50 63 HIS B CA 1
ATOM 2924 C C . HIS B 1 64 ? 43.254 -11.539 74.447 1.00 17.46 63 HIS B C 1
ATOM 2925 O O . HIS B 1 64 ? 42.924 -11.804 75.618 1.00 18.42 63 HIS B O 1
ATOM 2932 N N . ARG B 1 65 ? 42.409 -11.318 73.437 1.00 17.70 64 ARG B N 1
ATOM 2933 C CA . ARG B 1 65 ? 40.955 -11.608 73.537 1.00 17.93 64 ARG B CA 1
ATOM 2934 C C . ARG B 1 65 ? 40.391 -11.042 74.815 1.00 18.64 64 ARG B C 1
ATOM 2935 O O . ARG B 1 65 ? 39.619 -11.689 75.534 1.00 19.92 64 ARG B O 1
ATOM 2943 N N . PRO B 1 66 ? 40.581 -9.722 75.073 1.00 17.09 65 PRO B N 1
ATOM 2944 C CA . PRO B 1 66 ? 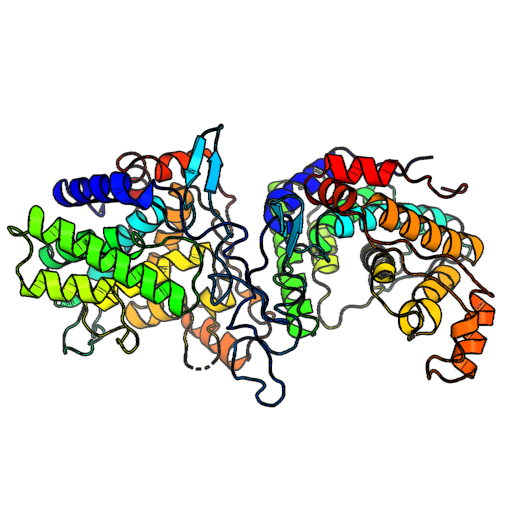40.155 -9.156 76.324 1.00 19.15 65 PRO B CA 1
ATOM 2945 C C . PRO B 1 66 ? 38.674 -9.191 76.568 1.00 20.26 65 PRO B C 1
ATOM 2946 O O . PRO B 1 66 ? 38.251 -9.161 77.771 1.00 21.37 65 PRO B O 1
ATOM 2950 N N . ILE B 1 67 ? 37.817 -9.251 75.554 1.00 17.13 66 ILE B N 1
ATOM 2951 C CA . ILE B 1 67 ? 36.397 -9.263 75.799 1.00 17.66 66 ILE B CA 1
ATOM 2952 C C . ILE B 1 67 ? 35.907 -10.676 76.005 1.00 18.91 66 ILE B C 1
ATOM 2953 O O . ILE B 1 67 ? 34.834 -10.837 76.605 1.00 21.16 66 ILE B O 1
ATOM 2958 N N . HIS B 1 68 ? 36.606 -11.677 75.570 1.00 18.00 67 HIS B N 1
ATOM 2959 C CA . HIS B 1 68 ? 36.199 -13.126 75.751 1.00 16.97 67 HIS B CA 1
ATOM 2960 C C . HIS B 1 68 ? 37.350 -13.883 76.271 1.00 17.17 67 HIS B C 1
ATOM 2961 O O . HIS B 1 68 ? 37.725 -14.979 75.808 1.00 18.26 67 HIS B O 1
ATOM 2968 N N . GLY B 1 69 ? 37.949 -13.436 77.399 1.00 16.25 68 GLY B N 1
ATOM 2969 C CA . GLY B 1 69 ? 39.099 -14.080 77.967 1.00 15.41 68 GLY B CA 1
ATOM 2970 C C . GLY B 1 69 ? 38.787 -14.705 79.302 1.00 16.68 68 GLY B C 1
ATOM 2971 O O . GLY B 1 69 ? 37.652 -15.171 79.584 1.00 16.79 68 GLY B O 1
ATOM 2972 N N . LEU B 1 70 ? 39.785 -14.786 80.164 1.00 16.73 69 LEU B N 1
ATOM 2973 C CA . LEU B 1 70 ? 39.620 -15.455 81.454 1.00 15.45 69 LEU B CA 1
ATOM 2974 C C . LEU B 1 70 ? 38.623 -14.829 82.411 1.00 15.90 69 LEU B C 1
ATOM 2975 O O . LEU B 1 70 ? 37.894 -15.511 83.040 1.00 17.41 69 LEU B O 1
ATOM 2980 N N . ALA B 1 71 ? 38.656 -13.512 82.526 1.00 17.38 70 ALA B N 1
ATOM 2981 C CA . ALA B 1 71 ? 37.748 -12.838 83.382 1.00 18.24 70 ALA B CA 1
ATOM 2982 C C . ALA B 1 71 ? 36.276 -12.987 83.037 1.00 15.83 70 ALA B C 1
ATOM 2983 O O . ALA B 1 71 ? 35.430 -13.291 83.902 1.00 17.50 70 ALA B O 1
ATOM 2985 N N . HIS B 1 72 ? 36.014 -12.779 81.736 1.00 16.42 71 HIS B N 1
ATOM 2986 C CA . HIS B 1 72 ? 34.622 -13.020 81.281 1.00 15.87 71 HIS B CA 1
ATOM 2987 C C . HIS B 1 72 ? 34.203 -14.454 81.641 1.00 15.32 71 HIS B C 1
ATOM 2988 O O . HIS B 1 72 ? 33.111 -14.687 82.172 1.00 15.50 71 HIS B O 1
ATOM 2995 N N . THR B 1 73 ? 35.075 -15.379 81.295 1.00 14.47 72 THR B N 1
ATOM 2996 C CA . THR B 1 73 ? 34.728 -16.822 81.506 1.00 15.64 72 THR B CA 1
ATOM 2997 C C . THR B 1 73 ? 34.420 -17.138 82.957 1.00 15.58 72 THR B C 1
ATOM 2998 O O . THR B 1 73 ? 33.431 -17.702 83.330 1.00 15.55 72 THR B O 1
ATOM 3002 N N . MET B 1 74 ? 35.343 -16.679 83.785 1.00 14.99 73 MET B N 1
ATOM 3003 C CA . MET B 1 74 ? 35.253 -16.972 85.186 1.00 16.49 73 MET B CA 1
ATOM 3004 C C . MET B 1 74 ? 34.081 -16.307 85.862 1.00 16.14 73 MET B C 1
ATOM 3005 O O . MET B 1 74 ? 33.452 -16.890 86.671 1.00 16.97 73 MET B O 1
ATOM 3010 N N . ARG B 1 75 ? 33.781 -15.092 85.483 1.00 15.77 74 ARG B N 1
ATOM 3011 C CA . ARG B 1 75 ? 32.596 -14.465 86.021 1.00 15.37 74 ARG B CA 1
ATOM 3012 C C . ARG B 1 75 ? 31.327 -15.301 85.769 1.00 15.74 74 ARG B C 1
ATOM 3013 O O . ARG B 1 75 ? 30.467 -15.337 86.581 1.00 16.74 74 ARG B O 1
ATOM 3021 N N . THR B 1 76 ? 31.235 -15.933 84.600 1.00 15.22 75 THR B N 1
ATOM 3022 C CA . THR B 1 76 ? 30.017 -16.662 84.353 1.00 14.83 75 THR B CA 1
ATOM 3023 C C . THR B 1 76 ? 29.789 -17.844 85.278 1.00 14.95 75 THR B C 1
ATOM 3024 O O . THR B 1 76 ? 28.690 -18.245 85.545 1.00 15.79 75 THR B O 1
ATOM 3028 N N . LEU B 1 77 ? 30.887 -18.415 85.790 1.00 15.70 76 LEU B N 1
ATOM 3029 C CA . LEU B 1 77 ? 30.791 -19.549 86.761 1.00 16.49 76 LEU B CA 1
ATOM 3030 C C . LEU B 1 77 ? 30.184 -19.081 88.092 1.00 16.97 76 LEU B C 1
ATOM 3031 O O . LEU B 1 77 ? 29.426 -19.807 88.773 1.00 17.96 76 LEU B O 1
ATOM 3036 N N . MET B 1 78 ? 30.475 -17.812 88.404 1.00 17.66 77 MET B N 1
ATOM 3037 C CA . MET B 1 78 ? 29.842 -17.243 89.624 1.00 17.42 77 MET B CA 1
ATOM 3038 C C . MET B 1 78 ? 28.384 -17.080 89.493 1.00 16.42 77 MET B C 1
ATOM 3039 O O . MET B 1 78 ? 27.538 -17.391 90.369 1.00 19.30 77 MET B O 1
ATOM 3044 N N . TYR B 1 79 ? 27.885 -16.541 88.318 1.00 15.74 78 TYR B N 1
ATOM 3045 C CA . TYR B 1 79 ? 26.518 -16.303 88.092 1.00 16.30 78 TYR B CA 1
ATOM 3046 C C . TYR B 1 79 ? 25.664 -17.572 88.198 1.00 15.63 78 TYR B C 1
ATOM 3047 O O . TYR B 1 79 ? 24.530 -17.534 88.595 1.00 17.72 78 TYR B O 1
ATOM 3056 N N . SER B 1 80 ? 26.173 -18.666 87.610 1.00 16.39 79 SER B N 1
ATOM 3057 C CA . SER B 1 80 ? 25.347 -19.913 87.611 1.00 16.53 79 SER B CA 1
ATOM 3058 C C . SER B 1 80 ? 25.085 -20.399 89.010 1.00 18.18 79 SER B C 1
ATOM 3059 O O . SER B 1 80 ? 23.980 -20.743 89.321 1.00 19.22 79 SER B O 1
ATOM 3062 N N . GLN B 1 81 ? 26.087 -20.299 89.823 1.00 19.50 80 GLN B N 1
ATOM 3063 C CA . GLN B 1 81 ? 25.897 -20.715 91.246 1.00 21.26 80 GLN B CA 1
ATOM 3064 C C . GLN B 1 81 ? 24.930 -19.802 91.922 1.00 21.29 80 GLN B C 1
ATOM 3065 O O . GLN B 1 81 ? 24.071 -20.234 92.741 1.00 21.29 80 GLN B O 1
ATOM 3071 N N . LEU B 1 82 ? 24.963 -18.512 91.659 1.00 19.10 81 LEU B N 1
ATOM 3072 C CA . LEU B 1 82 ? 24.010 -17.578 92.234 1.00 18.94 81 LEU B CA 1
ATOM 3073 C C . LEU B 1 82 ? 22.587 -17.836 91.801 1.00 21.09 81 LEU B C 1
ATOM 3074 O O . LEU B 1 82 ? 21.642 -17.842 92.556 1.00 21.23 81 LEU B O 1
ATOM 3079 N N . MET B 1 83 ? 22.337 -18.048 90.458 1.00 18.09 82 MET B N 1
ATOM 3080 C CA . MET B 1 83 ? 21.060 -18.297 89.967 1.00 19.66 82 MET B CA 1
ATOM 3081 C C . MET B 1 83 ? 20.528 -19.652 90.444 1.00 18.33 82 MET B C 1
ATOM 3082 O O . MET B 1 83 ? 19.315 -19.766 90.529 1.00 20.12 82 MET B O 1
ATOM 3087 N N . TYR B 1 84 ? 21.415 -20.633 90.639 1.00 18.64 83 TYR B N 1
ATOM 3088 C CA . TYR B 1 84 ? 20.950 -21.928 91.213 1.00 21.21 83 TYR B CA 1
ATOM 3089 C C . TYR B 1 84 ? 20.295 -21.684 92.590 1.00 21.42 83 TYR B C 1
ATOM 3090 O O . TYR B 1 84 ? 19.148 -22.112 92.813 1.00 21.42 83 TYR B O 1
ATOM 3099 N N . CYS B 1 85 ? 20.935 -20.848 93.379 1.00 22.06 84 CYS B N 1
ATOM 3100 C CA . CYS B 1 85 ? 20.330 -20.511 94.723 1.00 22.24 84 CYS B CA 1
ATOM 3101 C C . CYS B 1 85 ? 19.014 -19.834 94.572 1.00 24.25 84 CYS B C 1
ATOM 3102 O O . CYS B 1 85 ? 17.958 -20.249 95.165 1.00 24.86 84 CYS B O 1
ATOM 3105 N N . SER B 1 86 ? 18.930 -18.789 93.702 1.00 21.79 85 SER B N 1
ATOM 3106 C CA . SER B 1 86 ? 17.700 -18.079 93.539 1.00 23.75 85 SER B CA 1
ATOM 3107 C C . SER B 1 86 ? 16.544 -18.936 93.012 1.00 26.07 85 SER B C 1
ATOM 3108 O O . SER B 1 86 ? 15.425 -18.804 93.427 1.00 25.74 85 SER B O 1
ATOM 3111 N N . SER B 1 87 ? 16.810 -19.813 91.999 1.00 22.24 86 SER B N 1
ATOM 3112 C CA . SER B 1 87 ? 15.791 -20.640 91.434 1.00 22.42 86 SER B CA 1
ATOM 3113 C C . SER B 1 87 ? 15.104 -21.572 92.502 1.00 23.16 86 SER B C 1
ATOM 3114 O O . SER B 1 87 ? 13.867 -21.774 92.463 1.00 25.61 86 SER B O 1
ATOM 3117 N N . LYS B 1 88 ? 15.948 -22.073 93.331 1.00 24.32 87 LYS B N 1
ATOM 3118 C CA . LYS B 1 88 ? 15.452 -22.947 94.494 1.00 26.81 87 LYS B CA 1
ATOM 3119 C C . LYS B 1 88 ? 14.481 -22.227 95.462 1.00 31.13 87 LYS B C 1
ATOM 3120 O O . LYS B 1 88 ? 13.716 -22.947 96.142 1.00 34.05 87 LYS B O 1
ATOM 3126 N N . LYS B 1 89 ? 14.481 -20.908 95.490 1.00 32.02 88 LYS B N 1
ATOM 3127 C CA . LYS B 1 89 ? 13.540 -20.055 96.277 1.00 32.21 88 LYS B CA 1
ATOM 3128 C C . LYS B 1 89 ? 12.275 -19.650 95.555 1.00 37.48 88 LYS B C 1
ATOM 3129 O O . LYS B 1 89 ? 11.365 -19.055 96.143 1.00 40.96 88 LYS B O 1
ATOM 3135 N N . GLN B 1 90 ? 12.165 -19.923 94.255 1.00 30.33 89 GLN B N 1
ATOM 3136 C CA . GLN B 1 90 ? 11.077 -19.410 93.522 1.00 30.76 89 GLN B CA 1
ATOM 3137 C C . GLN B 1 90 ? 9.901 -20.372 93.652 1.00 33.29 89 GLN B C 1
ATOM 3138 O O . GLN B 1 90 ? 10.104 -21.554 93.648 1.00 32.91 89 GLN B O 1
ATOM 3144 N N . PRO B 1 91 ? 8.694 -19.824 93.764 1.00 43.28 90 PRO B N 1
ATOM 3145 C CA . PRO B 1 91 ? 7.508 -20.689 93.851 1.00 46.22 90 PRO B CA 1
ATOM 3146 C C . PRO B 1 91 ? 7.405 -21.594 92.596 1.00 47.94 90 PRO B C 1
ATOM 3147 O O . PRO B 1 91 ? 7.261 -22.823 92.775 1.00 45.37 90 PRO B O 1
ATOM 3151 N N . SER B 1 92 ? 7.524 -21.004 91.376 1.00 36.73 91 SER B N 1
ATOM 3152 C CA . SER B 1 92 ? 7.484 -21.798 90.137 1.00 32.95 91 SER B CA 1
ATOM 3153 C C . SER B 1 92 ? 8.655 -21.579 89.155 1.00 26.83 91 SER B C 1
ATOM 3154 O O . SER B 1 92 ? 8.510 -20.819 88.217 1.00 31.05 91 SER B O 1
ATOM 3157 N N . PRO B 1 93 ? 9.769 -22.248 89.443 1.00 26.87 92 PRO B N 1
ATOM 3158 C CA . PRO B 1 93 ? 10.911 -22.042 88.512 1.00 25.95 92 PRO B CA 1
ATOM 3159 C C . PRO B 1 93 ? 10.620 -22.418 87.103 1.00 23.96 92 PRO B C 1
ATOM 3160 O O . PRO B 1 93 ? 9.696 -23.206 86.819 1.00 25.46 92 PRO B O 1
ATOM 3164 N N . HIS B 1 94 ? 11.438 -21.923 86.146 1.00 22.17 93 HIS B N 1
ATOM 3165 C CA . HIS B 1 94 ? 11.145 -22.049 84.762 1.00 20.59 93 HIS B CA 1
ATOM 3166 C C . HIS B 1 94 ? 11.336 -23.469 84.281 1.00 20.37 93 HIS B C 1
ATOM 3167 O O . HIS B 1 94 ? 12.435 -24.065 84.472 1.00 21.10 93 HIS B O 1
ATOM 3174 N N . VAL B 1 95 ? 10.311 -24.007 83.651 1.00 18.89 94 VAL B N 1
ATOM 3175 C CA . VAL B 1 95 ? 10.416 -25.369 83.197 1.00 18.71 94 VAL B CA 1
ATOM 3176 C C . VAL B 1 95 ? 11.037 -25.347 81.789 1.00 17.46 94 VAL B C 1
ATOM 3177 O O . VAL B 1 95 ? 10.496 -24.716 80.854 1.00 18.35 94 VAL B O 1
ATOM 3181 N N . CYS B 1 96 ? 12.116 -26.085 81.606 1.00 17.08 95 CYS B N 1
ATOM 3182 C CA . CYS B 1 96 ? 12.827 -26.156 80.355 1.00 16.99 95 CYS B CA 1
ATOM 3183 C C . CYS B 1 96 ? 12.247 -27.184 79.422 1.00 18.97 95 CYS B C 1
ATOM 3184 O O . CYS B 1 96 ? 11.259 -27.884 79.773 1.00 18.58 95 CYS B O 1
ATOM 3187 N N . GLN B 1 97 ? 12.727 -27.272 78.193 1.00 17.84 96 GLN B N 1
ATOM 3188 C CA . GLN B 1 97 ? 12.042 -28.086 77.175 1.00 18.46 96 GLN B CA 1
ATOM 3189 C C . GLN B 1 97 ? 12.042 -29.553 77.583 1.00 19.07 96 GLN B C 1
ATOM 3190 O O . GLN B 1 97 ? 11.186 -30.338 77.152 1.00 20.58 96 GLN B O 1
ATOM 3196 N N . ASP B 1 98 ? 12.993 -29.969 78.402 1.00 16.28 97 ASP B N 1
ATOM 3197 C CA . ASP B 1 98 ? 13.061 -31.350 78.870 1.00 16.91 97 ASP B CA 1
ATOM 3198 C C . ASP B 1 98 ? 12.244 -31.644 80.131 1.00 18.02 97 ASP B C 1
ATOM 3199 O O . ASP B 1 98 ? 12.344 -32.670 80.689 1.00 19.01 97 ASP B O 1
ATOM 3204 N N . GLY B 1 99 ? 11.430 -30.699 80.527 1.00 17.39 98 GLY B N 1
ATOM 3205 C CA . GLY B 1 99 ? 10.575 -30.832 81.727 1.00 17.96 98 GLY B CA 1
ATOM 3206 C C . GLY B 1 99 ? 11.254 -30.545 83.078 1.00 19.03 98 GLY B C 1
ATOM 3207 O O . GLY B 1 99 ? 10.618 -30.688 84.157 1.00 20.66 98 GLY B O 1
ATOM 3208 N N . ARG B 1 100 ? 12.511 -30.138 83.053 1.00 18.39 99 ARG B N 1
ATOM 3209 C CA . ARG B 1 100 ? 13.293 -29.946 84.249 1.00 18.69 99 ARG B CA 1
ATOM 3210 C C . ARG B 1 100 ? 13.571 -28.463 84.472 1.00 20.14 99 ARG B C 1
ATOM 3211 O O . ARG B 1 100 ? 13.540 -27.705 83.575 1.00 18.54 99 ARG B O 1
ATOM 3219 N N . THR B 1 101 ? 13.846 -28.107 85.709 1.00 20.11 100 THR B N 1
ATOM 3220 C CA . THR B 1 101 ? 14.076 -26.733 86.087 1.00 20.74 100 THR B CA 1
ATOM 3221 C C . THR B 1 101 ? 15.481 -26.682 86.742 1.00 18.03 100 THR B C 1
ATOM 3222 O O . THR B 1 101 ? 16.130 -27.615 87.084 1.00 18.37 100 THR B O 1
ATOM 3226 N N . ILE B 1 102 ? 16.022 -25.413 86.819 1.00 20.43 101 ILE B N 1
ATOM 3227 C CA . ILE B 1 102 ? 17.263 -25.227 87.505 1.00 18.74 101 ILE B CA 1
ATOM 3228 C C . ILE B 1 102 ? 17.209 -25.702 88.988 1.00 20.40 101 ILE B C 1
ATOM 3229 O O . ILE B 1 102 ? 18.225 -26.204 89.435 1.00 19.70 101 ILE B O 1
ATOM 3234 N N . ALA B 1 103 ? 16.035 -25.568 89.572 1.00 21.72 102 ALA B N 1
ATOM 3235 C CA . ALA B 1 103 ? 15.931 -26.044 90.972 1.00 24.03 102 ALA B CA 1
ATOM 3236 C C . ALA B 1 103 ? 16.053 -27.565 91.024 1.00 24.01 102 ALA B C 1
ATOM 3237 O O . ALA B 1 103 ? 16.343 -28.124 92.109 1.00 30.02 102 ALA B O 1
ATOM 3239 N N . ASP B 1 104 ? 15.859 -28.298 89.929 1.00 21.75 103 ASP B N 1
ATOM 3240 C CA . ASP B 1 104 ? 16.073 -29.766 89.873 1.00 24.11 103 ASP B CA 1
ATOM 3241 C C . ASP B 1 104 ? 17.545 -30.182 89.881 1.00 25.30 103 ASP B C 1
ATOM 3242 O O . ASP B 1 104 ? 17.922 -31.359 89.974 1.00 27.86 103 ASP B O 1
ATOM 3247 N N . LEU B 1 105 ? 18.440 -29.225 89.610 1.00 22.02 104 LEU B N 1
ATOM 3248 C CA . LEU B 1 105 ? 19.855 -29.527 89.583 1.00 21.03 104 LEU B CA 1
ATOM 3249 C C . LEU B 1 105 ? 20.395 -29.841 90.971 1.00 19.90 104 LEU B C 1
ATOM 3250 O O . LEU B 1 105 ? 19.844 -29.361 91.927 1.00 22.26 104 LEU B O 1
ATOM 3255 N N . SER B 1 106 ? 21.472 -30.563 91.012 1.00 20.01 105 SER B N 1
ATOM 3256 C CA . SER B 1 106 ? 22.217 -30.818 92.274 1.00 21.80 105 SER B CA 1
ATOM 3257 C C . SER B 1 106 ? 23.419 -29.971 92.338 1.00 21.96 105 SER B C 1
ATOM 3258 O O . SER B 1 106 ? 23.866 -29.353 91.312 1.00 21.63 105 SER B O 1
ATOM 3261 N N . GLU B 1 107 ? 24.082 -29.937 93.499 1.00 23.93 106 GLU B N 1
ATOM 3262 C CA . GLU B 1 107 ? 25.355 -29.305 93.608 1.00 23.46 106 GLU B CA 1
ATOM 3263 C C . GLU B 1 107 ? 26.443 -29.858 92.723 1.00 20.87 106 GLU B C 1
ATOM 3264 O O . GLU B 1 107 ? 27.288 -29.110 92.094 1.00 21.76 106 GLU B O 1
ATOM 3270 N N . LEU B 1 108 ? 26.417 -31.152 92.500 1.00 21.32 107 LEU B N 1
ATOM 3271 C CA . LEU B 1 108 ? 27.309 -31.814 91.599 1.00 21.25 107 LEU B CA 1
ATOM 3272 C C . LEU B 1 108 ? 27.054 -31.401 90.081 1.00 19.30 107 LEU B C 1
ATOM 3273 O O . LEU B 1 108 ? 27.995 -31.221 89.331 1.00 21.09 107 LEU B O 1
ATOM 3278 N N . ASP B 1 109 ? 25.791 -31.281 89.731 1.00 19.85 108 ASP B N 1
ATOM 3279 C CA . ASP B 1 109 ? 25.424 -30.730 88.448 1.00 18.77 108 ASP B CA 1
ATOM 3280 C C . ASP B 1 109 ? 26.038 -29.323 88.282 1.00 18.90 108 ASP B C 1
ATOM 3281 O O . ASP B 1 109 ? 26.552 -29.025 87.249 1.00 19.26 108 ASP B O 1
ATOM 3286 N N . LEU B 1 110 ? 25.961 -28.477 89.305 1.00 18.04 109 LEU B N 1
ATOM 3287 C CA . LEU B 1 110 ? 26.558 -27.126 89.135 1.00 17.50 109 LEU B CA 1
ATOM 3288 C C . LEU B 1 110 ? 28.050 -27.211 88.940 1.00 17.96 109 LEU B C 1
ATOM 3289 O O . LEU B 1 110 ? 28.669 -26.398 88.225 1.00 18.15 109 LEU B O 1
ATOM 3294 N N . LYS B 1 111 ? 28.805 -28.155 89.510 1.00 17.57 110 LYS B N 1
ATOM 3295 C CA . LYS B 1 111 ? 30.197 -28.358 89.268 1.00 18.12 110 LYS B CA 1
ATOM 3296 C C . LYS B 1 111 ? 30.472 -28.734 87.783 1.00 18.27 110 LYS B C 1
ATOM 3297 O O . LYS B 1 111 ? 31.362 -28.203 87.131 1.00 18.03 110 LYS B O 1
ATOM 3303 N N . LYS B 1 112 ? 29.659 -29.668 87.308 1.00 17.98 111 LYS B N 1
ATOM 3304 C CA . LYS B 1 112 ? 29.736 -30.070 85.885 1.00 17.14 111 LYS B CA 1
ATOM 3305 C C . LYS B 1 112 ? 29.414 -28.856 84.947 1.00 15.69 111 LYS B C 1
ATOM 3306 O O . LYS B 1 112 ? 30.149 -28.643 83.980 1.00 16.36 111 LYS B O 1
ATOM 3312 N N . ILE B 1 113 ? 28.370 -28.148 85.292 1.00 15.41 112 ILE B N 1
ATOM 3313 C CA . ILE B 1 113 ? 28.019 -26.928 84.509 1.00 14.84 112 ILE B CA 1
ATOM 3314 C C . ILE B 1 113 ? 29.175 -25.931 84.583 1.00 15.86 112 ILE B C 1
ATOM 3315 O O . ILE B 1 113 ? 29.572 -25.407 83.545 1.00 15.99 112 ILE B O 1
ATOM 3320 N N . ASN B 1 114 ? 29.784 -25.678 85.766 1.00 16.02 113 ASN B N 1
ATOM 3321 C CA . ASN B 1 114 ? 30.914 -24.748 85.821 1.00 15.96 113 ASN B CA 1
ATOM 3322 C C . ASN B 1 114 ? 32.033 -25.169 84.948 1.00 14.83 113 ASN B C 1
ATOM 3323 O O . ASN B 1 114 ? 32.695 -24.303 84.252 1.00 15.86 113 ASN B O 1
ATOM 3328 N N . ILE B 1 115 ? 32.357 -26.491 84.922 1.00 15.57 114 ILE B N 1
ATOM 3329 C CA . ILE B 1 115 ? 33.400 -27.008 84.094 1.00 16.12 114 ILE B CA 1
ATOM 3330 C C . ILE B 1 115 ? 33.086 -26.725 82.570 1.00 16.69 114 ILE B C 1
ATOM 3331 O O . ILE B 1 115 ? 33.931 -26.251 81.791 1.00 16.76 114 ILE B O 1
ATOM 3336 N N . ALA B 1 116 ? 31.850 -27.027 82.183 1.00 15.22 115 ALA B N 1
ATOM 3337 C CA . ALA B 1 116 ? 31.447 -26.797 80.764 1.00 15.89 115 ALA B CA 1
ATOM 3338 C C . ALA B 1 116 ? 31.521 -25.288 80.465 1.00 16.24 115 ALA B C 1
ATOM 3339 O O . ALA B 1 116 ? 31.905 -24.863 79.359 1.00 16.57 115 ALA B O 1
ATOM 3341 N N . GLN B 1 117 ? 31.127 -24.425 81.395 1.00 13.85 116 GLN B N 1
ATOM 3342 C CA . GLN B 1 117 ? 31.155 -23.005 81.172 1.00 13.15 116 GLN B CA 1
ATOM 3343 C C . GLN B 1 117 ? 32.523 -22.500 80.887 1.00 15.26 116 GLN B C 1
ATOM 3344 O O . GLN B 1 117 ? 32.646 -21.518 80.155 1.00 14.58 116 GLN B O 1
ATOM 3350 N N . LEU B 1 118 ? 33.574 -23.132 81.392 1.00 14.77 117 LEU B N 1
ATOM 3351 C CA . LEU B 1 118 ? 34.928 -22.744 81.098 1.00 14.74 117 LEU B CA 1
ATOM 3352 C C . LEU B 1 118 ? 35.260 -22.778 79.627 1.00 14.70 117 LEU B C 1
ATOM 3353 O O . LEU B 1 118 ? 36.094 -22.015 79.125 1.00 16.32 117 LEU B O 1
ATOM 3358 N N . PHE B 1 119 ? 34.603 -23.677 78.908 1.00 14.61 118 PHE B N 1
ATOM 3359 C CA . PHE B 1 119 ? 34.844 -23.884 77.446 1.00 14.75 118 PHE B CA 1
ATOM 3360 C C . PHE B 1 119 ? 33.905 -23.102 76.622 1.00 14.21 118 PHE B C 1
ATOM 3361 O O . PHE B 1 119 ? 34.009 -23.136 75.370 1.00 14.80 118 PHE B O 1
ATOM 3369 N N . PHE B 1 120 ? 32.908 -22.393 77.158 1.00 14.03 119 PHE B N 1
ATOM 3370 C CA . PHE B 1 120 ? 31.798 -21.854 76.316 1.00 13.89 119 PHE B CA 1
ATOM 3371 C C . PHE B 1 120 ? 32.210 -20.957 75.222 1.00 15.32 119 PHE B C 1
ATOM 3372 O O . PHE B 1 120 ? 31.710 -21.017 74.117 1.00 15.84 119 PHE B O 1
ATOM 3380 N N . VAL B 1 121 ? 33.194 -20.078 75.474 1.00 14.43 120 VAL B N 1
ATOM 3381 C CA . VAL B 1 121 ? 33.689 -19.144 74.452 1.00 15.33 120 VAL B CA 1
ATOM 3382 C C . VAL B 1 121 ? 35.158 -19.453 74.098 1.00 15.39 120 VAL B C 1
ATOM 3383 O O . VAL B 1 121 ? 35.779 -18.721 73.275 1.00 16.06 120 VAL B O 1
ATOM 3387 N N . ALA B 1 122 ? 35.685 -20.586 74.554 1.00 14.08 121 ALA B N 1
ATOM 3388 C CA . ALA B 1 122 ? 37.096 -20.967 74.370 1.00 15.42 121 ALA B CA 1
ATOM 3389 C C . ALA B 1 122 ? 37.412 -21.214 72.905 1.00 14.53 121 ALA B C 1
ATOM 3390 O O . ALA B 1 122 ? 38.560 -21.094 72.486 1.00 15.46 121 ALA B O 1
ATOM 3392 N N . GLY B 1 123 ? 36.415 -21.605 72.137 1.00 14.56 122 GLY B N 1
ATOM 3393 C CA . GLY B 1 123 ? 36.652 -21.938 70.713 1.00 14.14 122 GLY B CA 1
ATOM 3394 C C . GLY B 1 123 ? 36.745 -20.755 69.859 1.00 15.49 122 GLY B C 1
ATOM 3395 O O . GLY B 1 123 ? 37.002 -20.892 68.618 1.00 15.10 122 GLY B O 1
ATOM 3396 N N . ARG B 1 124 ? 36.425 -19.539 70.361 1.00 12.60 123 ARG B N 1
ATOM 3397 C CA . ARG B 1 124 ? 36.545 -18.343 69.495 1.00 13.74 123 ARG B CA 1
ATOM 3398 C C . ARG B 1 124 ? 37.930 -18.186 68.876 1.00 13.65 123 ARG B C 1
ATOM 3399 O O . ARG B 1 124 ? 38.970 -18.365 69.475 1.00 14.46 123 ARG B O 1
ATOM 3407 N N . GLU B 1 125 ? 37.866 -17.724 67.638 1.00 13.54 124 GLU B N 1
ATOM 3408 C CA . GLU B 1 125 ? 39.036 -17.335 66.895 1.00 15.15 124 GLU B CA 1
ATOM 3409 C C . GLU B 1 125 ? 39.057 -15.872 66.454 1.00 14.66 124 GLU B C 1
ATOM 3410 O O . GLU B 1 125 ? 39.955 -15.480 65.791 1.00 15.89 124 GLU B O 1
ATOM 3416 N N . SER B 1 126 ? 38.045 -15.115 66.848 1.00 13.57 125 SER B N 1
ATOM 3417 C CA . SER B 1 126 ? 37.998 -13.695 66.728 1.00 14.62 125 SER B CA 1
ATOM 3418 C C . SER B 1 126 ? 36.806 -13.205 67.499 1.00 13.87 125 SER B C 1
ATOM 3419 O O . SER B 1 126 ? 36.034 -14.025 68.036 1.00 14.87 125 SER B O 1
ATOM 3422 N N . GLU B 1 127 ? 36.577 -11.895 67.465 1.00 15.80 126 GLU B N 1
ATOM 3423 C CA . GLU B 1 127 ? 35.345 -11.345 68.024 1.00 15.24 126 GLU B CA 1
ATOM 3424 C C . GLU B 1 127 ? 34.181 -11.455 67.101 1.00 17.35 126 GLU B C 1
ATOM 3425 O O . GLU B 1 127 ? 33.066 -10.926 67.457 1.00 20.05 126 GLU B O 1
ATOM 3431 N N . ALA B 1 128 ? 34.319 -12.009 65.869 1.00 15.23 127 ALA B N 1
ATOM 3432 C CA . ALA B 1 128 ? 33.212 -12.065 64.971 1.00 16.52 127 ALA B CA 1
ATOM 3433 C C . ALA B 1 128 ? 32.040 -12.817 65.710 1.00 16.65 127 ALA B C 1
ATOM 3434 O O . ALA B 1 128 ? 32.237 -13.847 66.265 1.00 19.07 127 ALA B O 1
ATOM 3436 N N . SER B 1 129 ? 30.847 -12.345 65.469 1.00 18.98 128 SER B N 1
ATOM 3437 C CA . SER B 1 129 ? 29.622 -12.863 66.109 1.00 19.53 128 SER B CA 1
ATOM 3438 C C . SER B 1 129 ? 28.392 -12.979 65.258 1.00 18.60 128 SER B C 1
ATOM 3439 O O . SER B 1 129 ? 27.329 -13.403 65.737 1.00 22.79 128 SER B O 1
ATOM 3442 N N . TYR B 1 130 ? 28.619 -12.809 63.938 1.00 16.99 129 TYR B N 1
ATOM 3443 C CA . TYR B 1 130 ? 27.582 -13.190 63.025 1.00 15.30 129 TYR B CA 1
ATOM 3444 C C . TYR B 1 130 ? 27.412 -14.684 63.009 1.00 17.42 129 TYR B C 1
ATOM 3445 O O . TYR B 1 130 ? 28.289 -15.403 63.448 1.00 16.94 129 TYR B O 1
ATOM 3454 N N . GLY B 1 131 ? 26.304 -15.174 62.507 1.00 19.12 130 GLY B N 1
ATOM 3455 C CA . GLY B 1 131 ? 25.935 -16.553 62.708 1.00 19.38 130 GLY B CA 1
ATOM 3456 C C . GLY B 1 131 ? 26.970 -17.588 62.338 1.00 17.48 130 GLY B C 1
ATOM 3457 O O . GLY B 1 131 ? 27.259 -18.426 63.081 1.00 18.00 130 GLY B O 1
ATOM 3458 N N . ASP B 1 132 ? 27.535 -17.483 61.165 1.00 16.13 131 ASP B N 1
ATOM 3459 C CA . ASP B 1 132 ? 28.448 -18.504 60.721 1.00 16.15 131 ASP B CA 1
ATOM 3460 C C . ASP B 1 132 ? 29.659 -18.616 61.663 1.00 16.19 131 ASP B C 1
ATOM 3461 O O . ASP B 1 132 ? 30.025 -19.684 62.042 1.00 17.05 131 ASP B O 1
ATOM 3466 N N . ALA B 1 133 ? 30.229 -17.471 62.019 1.00 14.68 132 ALA B N 1
ATOM 3467 C CA . ALA B 1 133 ? 31.378 -17.467 62.882 1.00 14.70 132 ALA B CA 1
ATOM 3468 C C . ALA B 1 133 ? 30.958 -17.934 64.254 1.00 14.63 132 ALA B C 1
ATOM 3469 O O . ALA B 1 133 ? 31.692 -18.725 64.848 1.00 15.63 132 ALA B O 1
ATOM 3471 N N . TYR B 1 134 ? 29.908 -17.402 64.807 1.00 14.33 133 TYR B N 1
ATOM 3472 C CA . TYR B 1 134 ? 29.472 -17.806 66.119 1.00 14.27 133 TYR B CA 1
ATOM 3473 C C . TYR B 1 134 ? 29.327 -19.304 66.222 1.00 13.73 133 TYR B C 1
ATOM 3474 O O . TYR B 1 134 ? 29.758 -19.929 67.201 1.00 14.39 133 TYR B O 1
ATOM 3483 N N . HIS B 1 135 ? 28.638 -19.889 65.261 1.00 14.98 134 HIS B N 1
ATOM 3484 C CA . HIS B 1 135 ? 28.402 -21.335 65.296 1.00 14.35 134 HIS B CA 1
ATOM 3485 C C . HIS B 1 135 ? 29.651 -22.151 65.141 1.00 13.76 134 HIS B C 1
ATOM 3486 O O . HIS B 1 135 ? 29.833 -23.183 65.770 1.00 15.32 134 HIS B O 1
ATOM 3493 N N . ARG B 1 136 ? 30.569 -21.706 64.291 1.00 14.09 135 ARG B N 1
ATOM 3494 C CA . ARG B 1 136 ? 31.823 -22.405 64.181 1.00 13.97 135 ARG B CA 1
ATOM 3495 C C . ARG B 1 136 ? 32.599 -22.337 65.474 1.00 13.66 135 ARG B C 1
ATOM 3496 O O . ARG B 1 136 ? 33.120 -23.299 65.907 1.00 14.73 135 ARG B O 1
ATOM 3504 N N . TYR B 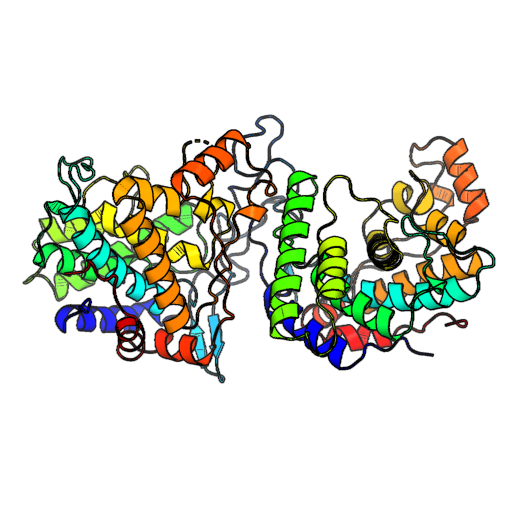1 137 ? 32.663 -21.150 66.042 1.00 13.21 136 TYR B N 1
ATOM 3505 C CA . TYR B 1 137 ? 33.414 -21.025 67.304 1.00 12.84 136 TYR B CA 1
ATOM 3506 C C . TYR B 1 137 ? 32.809 -21.842 68.459 1.00 13.23 136 TYR B C 1
ATOM 3507 O O . TYR B 1 137 ? 33.578 -22.366 69.259 1.00 14.05 136 TYR B O 1
ATOM 3516 N N . HIS B 1 138 ? 31.496 -21.914 68.562 1.00 13.24 137 HIS B N 1
ATOM 3517 C CA . HIS B 1 138 ? 30.877 -22.762 69.564 1.00 13.55 137 HIS B CA 1
ATOM 3518 C C . HIS B 1 138 ? 31.118 -24.218 69.256 1.00 14.88 137 HIS B C 1
ATOM 3519 O O . HIS B 1 138 ? 31.352 -25.008 70.216 1.00 14.92 137 HIS B O 1
ATOM 3526 N N . LEU B 1 139 ? 31.132 -24.655 67.993 1.00 14.33 138 LEU B N 1
ATOM 3527 C CA . LEU B 1 139 ? 31.472 -26.048 67.698 1.00 15.57 138 LEU B CA 1
ATOM 3528 C C . LEU B 1 139 ? 32.873 -26.309 68.090 1.00 15.15 138 LEU B C 1
ATOM 3529 O O . LEU B 1 139 ? 33.190 -27.334 68.702 1.00 15.97 138 LEU B O 1
ATOM 3534 N N . TYR B 1 140 ? 33.775 -25.373 67.824 1.00 13.53 139 TYR B N 1
ATOM 3535 C CA . TYR B 1 140 ? 35.167 -25.582 68.215 1.00 13.92 139 TYR B CA 1
ATOM 3536 C C . TYR B 1 140 ? 35.338 -25.734 69.731 1.00 13.40 139 TYR B C 1
ATOM 3537 O O . TYR B 1 140 ? 36.086 -26.501 70.176 1.00 15.71 139 TYR B O 1
ATOM 3546 N N . GLY B 1 141 ? 34.649 -24.913 70.490 1.00 13.16 140 GLY B N 1
ATOM 3547 C CA . GLY B 1 141 ? 34.726 -25.008 71.951 1.00 14.62 140 GLY B CA 1
ATOM 3548 C C . GLY B 1 141 ? 34.174 -26.299 72.452 1.00 15.11 140 GLY B C 1
ATOM 3549 O O . GLY B 1 141 ? 34.618 -26.863 73.426 1.00 14.60 140 GLY B O 1
ATOM 3550 N N . ALA B 1 142 ? 33.089 -26.769 71.869 1.00 14.16 141 ALA B N 1
ATOM 3551 C CA . ALA B 1 142 ? 32.520 -28.066 72.198 1.00 15.53 141 ALA B CA 1
ATOM 3552 C C . ALA B 1 142 ? 33.473 -29.172 71.972 1.00 16.79 141 ALA B C 1
ATOM 3553 O O . ALA B 1 142 ? 33.517 -30.065 72.773 1.00 16.97 141 ALA B O 1
ATOM 3555 N N . LYS B 1 143 ? 34.197 -29.149 70.850 1.00 16.02 142 LYS B N 1
ATOM 3556 C CA . LYS B 1 143 ? 35.186 -30.187 70.544 1.00 17.27 142 LYS B CA 1
ATOM 3557 C C . LYS B 1 143 ? 36.334 -30.096 71.522 1.00 15.96 142 LYS B C 1
ATOM 3558 O O . LYS B 1 143 ? 36.889 -31.115 71.951 1.00 18.02 142 LYS B O 1
ATOM 3564 N N . GLN B 1 144 ? 36.747 -28.882 71.912 1.00 15.01 143 GLN B N 1
ATOM 3565 C CA . GLN B 1 144 ? 37.795 -28.715 72.938 1.00 16.28 143 GLN B CA 1
ATOM 3566 C C . GLN B 1 144 ? 37.368 -29.274 74.279 1.00 16.38 143 GLN B C 1
ATOM 3567 O O . GLN B 1 144 ? 38.187 -29.952 74.963 1.00 17.18 143 GLN B O 1
ATOM 3573 N N . PHE B 1 145 ? 36.146 -29.043 74.680 1.00 14.55 144 PHE B N 1
ATOM 3574 C CA . PHE B 1 145 ? 35.568 -29.638 75.884 1.00 15.15 144 PHE B CA 1
ATOM 3575 C C . PHE B 1 145 ? 35.599 -31.161 75.784 1.00 18.48 144 PHE B C 1
ATOM 3576 O O . PHE B 1 145 ? 36.025 -31.823 76.715 1.00 18.00 144 PHE B O 1
ATOM 3584 N N . GLU B 1 146 ? 35.107 -31.711 74.690 1.00 16.60 145 GLU B N 1
ATOM 3585 C CA . GLU B 1 146 ? 34.970 -33.179 74.565 1.00 19.40 145 GLU B CA 1
ATOM 3586 C C . GLU B 1 146 ? 36.324 -33.780 74.616 1.00 20.45 145 GLU B C 1
ATOM 3587 O O . GLU B 1 146 ? 36.455 -34.833 75.358 1.00 20.57 145 GLU B O 1
ATOM 3593 N N . GLU B 1 147 ? 37.304 -33.215 73.956 1.00 19.16 146 GLU B N 1
ATOM 3594 C CA . GLU B 1 147 ? 38.595 -33.836 73.970 1.00 20.87 146 GLU B CA 1
ATOM 3595 C C . GLU B 1 147 ? 39.180 -33.878 75.365 1.00 21.36 146 GLU B C 1
ATOM 3596 O O . GLU B 1 147 ? 39.712 -34.854 75.753 1.00 22.69 146 GLU B O 1
ATOM 3602 N N . TYR B 1 148 ? 39.054 -32.806 76.104 1.00 18.58 147 TYR B N 1
ATOM 3603 C CA . TYR B 1 148 ? 39.575 -32.764 77.449 1.00 20.00 147 TYR B CA 1
ATOM 3604 C C . TYR B 1 148 ? 38.825 -33.711 78.343 1.00 21.24 147 TYR B C 1
ATOM 3605 O O . TYR B 1 148 ? 39.389 -34.386 79.119 1.00 20.01 147 TYR B O 1
ATOM 3614 N N . ALA B 1 149 ? 37.522 -33.710 78.207 1.00 18.39 148 ALA B N 1
ATOM 3615 C CA . ALA B 1 149 ? 36.690 -34.505 79.116 1.00 17.59 148 ALA B CA 1
ATOM 3616 C C . ALA B 1 149 ? 36.909 -35.983 78.907 1.00 19.41 148 ALA B C 1
ATOM 3617 O O . ALA B 1 149 ? 36.910 -36.715 79.913 1.00 21.08 148 ALA B O 1
ATOM 3619 N N . ARG B 1 150 ? 37.102 -36.406 77.695 1.00 21.02 149 ARG B N 1
ATOM 3620 C CA . ARG B 1 150 ? 37.222 -37.825 77.463 1.00 23.55 149 ARG B CA 1
ATOM 3621 C C . ARG B 1 150 ? 38.608 -38.318 77.907 1.00 25.79 149 ARG B C 1
ATOM 3622 O O . ARG B 1 150 ? 38.799 -39.477 78.129 1.00 28.31 149 ARG B O 1
ATOM 3630 N N . LYS B 1 151 ? 39.549 -37.411 78.035 1.00 24.10 150 LYS B N 1
ATOM 3631 C CA . LYS B 1 151 ? 40.931 -37.752 78.519 1.00 27.26 150 LYS B CA 1
ATOM 3632 C C . LYS B 1 151 ? 41.046 -37.637 80.012 1.00 28.32 150 LYS B C 1
ATOM 3633 O O . LYS B 1 151 ? 41.780 -38.370 80.649 1.00 31.98 150 LYS B O 1
ATOM 3639 N N . HIS B 1 152 ? 40.393 -36.629 80.625 1.00 22.23 151 HIS B N 1
ATOM 3640 C CA . HIS B 1 152 ? 40.666 -36.268 82.030 1.00 23.87 151 HIS B CA 1
ATOM 3641 C C . HIS B 1 152 ? 39.508 -36.253 82.932 1.00 27.67 151 HIS B C 1
ATOM 3642 O O . HIS B 1 152 ? 39.713 -36.159 84.143 1.00 29.71 151 HIS B O 1
ATOM 3649 N N . LEU B 1 153 ? 38.241 -36.327 82.451 1.00 21.74 152 LEU B N 1
ATOM 3650 C CA . LEU B 1 153 ? 37.102 -36.151 83.289 1.00 21.84 152 LEU B CA 1
ATOM 3651 C C . LEU B 1 153 ? 36.073 -37.306 83.274 1.00 21.55 152 LEU B C 1
ATOM 3652 O O . LEU B 1 153 ? 34.960 -37.125 83.713 1.00 24.48 152 LEU B O 1
ATOM 3657 N N . THR B 1 154 ? 36.506 -38.490 82.866 1.00 25.19 153 THR B N 1
ATOM 3658 C CA . THR B 1 154 ? 35.570 -39.602 82.730 1.00 29.24 153 THR B CA 1
ATOM 3659 C C . THR B 1 154 ? 35.245 -40.176 84.095 1.00 30.74 153 THR B C 1
ATOM 3660 O O . THR B 1 154 ? 34.226 -40.808 84.225 1.00 33.71 153 THR B O 1
ATOM 3664 N N . HIS B 1 155 ? 35.988 -39.811 85.118 1.00 29.99 154 HIS B N 1
ATOM 3665 C CA . HIS B 1 155 ? 35.462 -40.191 86.428 1.00 34.59 154 HIS B CA 1
ATOM 3666 C C . HIS B 1 155 ? 34.370 -39.303 86.981 1.00 35.94 154 HIS B C 1
ATOM 3667 O O . HIS B 1 155 ? 33.678 -39.693 87.895 1.00 34.60 154 HIS B O 1
ATOM 3674 N N . LEU B 1 156 ? 34.163 -38.121 86.388 1.00 24.92 155 LEU B N 1
ATOM 3675 C CA . LEU B 1 156 ? 33.218 -37.180 86.831 1.00 26.26 155 LEU B CA 1
ATOM 3676 C C . LEU B 1 156 ? 31.991 -37.115 85.854 1.00 23.06 155 LEU B C 1
ATOM 3677 O O . LEU B 1 156 ? 30.837 -37.096 86.295 1.00 26.77 155 LEU B O 1
ATOM 3682 N N . PHE B 1 157 ? 32.282 -37.142 84.552 1.00 23.44 156 PHE B N 1
ATOM 3683 C CA . PHE B 1 157 ? 31.241 -37.030 83.511 1.00 22.80 156 PHE B CA 1
ATOM 3684 C C . PHE B 1 157 ? 31.007 -38.447 82.931 1.00 23.16 156 PHE B C 1
ATOM 3685 O O . PHE B 1 157 ? 31.945 -39.059 82.390 1.00 24.32 156 PHE B O 1
ATOM 3693 N N . SER B 1 158 ? 29.746 -38.851 82.885 1.00 22.12 157 SER B N 1
ATOM 3694 C CA . SER B 1 158 ? 29.326 -40.057 82.087 1.00 23.73 157 SER B CA 1
ATOM 3695 C C . SER B 1 158 ? 29.321 -39.731 80.594 1.00 23.13 157 SER B C 1
ATOM 3696 O O . SER B 1 158 ? 29.416 -38.555 80.199 1.00 21.16 157 SER B O 1
ATOM 3699 N N . GLU B 1 159 ? 29.191 -40.730 79.750 1.00 24.80 158 GLU B N 1
ATOM 3700 C CA . GLU B 1 159 ? 29.093 -40.495 78.318 1.00 21.28 158 GLU B CA 1
ATOM 3701 C C . GLU B 1 159 ? 27.913 -39.611 77.959 1.00 21.92 158 GLU B C 1
ATOM 3702 O O . GLU B 1 159 ? 28.045 -38.749 77.159 1.00 21.49 158 GLU B O 1
ATOM 3708 N N . GLU B 1 160 ? 26.772 -39.859 78.567 1.00 21.76 159 GLU B N 1
ATOM 3709 C CA . GLU B 1 160 ? 25.560 -39.033 78.286 1.00 20.98 159 GLU B CA 1
ATOM 3710 C C . GLU B 1 160 ? 25.860 -37.591 78.667 1.00 19.95 159 GLU B C 1
ATOM 3711 O O . GLU B 1 160 ? 25.453 -36.638 77.969 1.00 19.22 159 GLU B O 1
ATOM 3717 N N . GLU B 1 161 ? 26.486 -37.383 79.817 1.00 18.46 160 GLU B N 1
ATOM 3718 C CA . GLU B 1 161 ? 26.862 -36.031 80.266 1.00 18.47 160 GLU B CA 1
ATOM 3719 C C . GLU B 1 161 ? 27.843 -35.392 79.301 1.00 16.17 160 GLU B C 1
ATOM 3720 O O . GLU B 1 161 ? 27.673 -34.172 79.023 1.00 17.02 160 GLU B O 1
ATOM 3726 N N . ILE B 1 162 ? 28.818 -36.094 78.816 1.00 17.27 161 ILE B N 1
ATOM 3727 C CA . ILE B 1 162 ? 29.762 -35.443 77.876 1.00 17.52 161 ILE B CA 1
ATOM 3728 C C . ILE B 1 162 ? 28.934 -34.957 76.646 1.00 17.45 161 ILE B C 1
ATOM 3729 O O . ILE B 1 162 ? 29.124 -33.851 76.109 1.00 16.52 161 ILE B O 1
ATOM 3734 N N . ARG B 1 163 ? 27.995 -35.798 76.195 1.00 16.92 162 ARG B N 1
ATOM 3735 C CA . ARG B 1 163 ? 27.146 -35.417 75.022 1.00 17.45 162 ARG B CA 1
ATOM 3736 C C . ARG B 1 163 ? 26.295 -34.197 75.345 1.00 16.07 162 ARG B C 1
ATOM 3737 O O . ARG B 1 163 ? 26.186 -33.310 74.520 1.00 16.91 162 ARG B O 1
ATOM 3745 N N . LEU B 1 164 ? 25.664 -34.190 76.515 1.00 15.42 163 LEU B N 1
ATOM 3746 C CA . LEU B 1 164 ? 24.804 -33.048 76.921 1.00 15.11 163 LEU B CA 1
ATOM 3747 C C . LEU B 1 164 ? 25.610 -31.779 77.012 1.00 15.74 163 LEU B C 1
ATOM 3748 O O . LEU B 1 164 ? 25.233 -30.793 76.386 1.00 16.28 163 LEU B O 1
ATOM 3753 N N . TYR B 1 165 ? 26.750 -31.812 77.698 1.00 15.16 164 TYR B N 1
ATOM 3754 C CA . TYR B 1 165 ? 27.500 -30.557 77.866 1.00 15.65 164 TYR B CA 1
ATOM 3755 C C . TYR B 1 165 ? 28.184 -30.121 76.627 1.00 15.43 164 TYR B C 1
ATOM 3756 O O . TYR B 1 165 ? 28.247 -28.905 76.374 1.00 14.88 164 TYR B O 1
ATOM 3765 N N . SER B 1 166 ? 28.643 -31.021 75.806 1.00 15.22 165 SER B N 1
ATOM 3766 C CA . SER B 1 166 ? 29.151 -30.665 74.482 1.00 15.43 165 SER B CA 1
ATOM 3767 C C . SER B 1 166 ? 28.109 -29.961 73.705 1.00 16.13 165 SER B C 1
ATOM 3768 O O . SER B 1 166 ? 28.361 -28.931 73.080 1.00 16.90 165 SER B O 1
ATOM 3771 N N . ARG B 1 167 ? 26.895 -30.474 73.703 1.00 15.54 166 ARG B N 1
ATOM 3772 C CA . ARG B 1 167 ? 25.823 -29.847 72.954 1.00 15.74 166 ARG B CA 1
ATOM 3773 C C . ARG B 1 167 ? 25.431 -28.464 73.482 1.00 15.02 166 ARG B C 1
ATOM 3774 O O . ARG B 1 167 ? 25.078 -27.628 72.731 1.00 15.49 166 ARG B O 1
ATOM 3782 N N . CYS B 1 168 ? 25.461 -28.303 74.799 1.00 15.01 167 CYS B N 1
ATOM 3783 C CA . CYS B 1 168 ? 25.198 -26.996 75.460 1.00 14.48 167 CYS B CA 1
ATOM 3784 C C . CYS B 1 168 ? 26.229 -25.995 74.954 1.00 15.33 167 CYS B C 1
ATOM 3785 O O . CYS B 1 168 ? 25.823 -24.852 74.631 1.00 17.13 167 CYS B O 1
ATOM 3788 N N . ILE B 1 169 ? 27.505 -26.359 74.880 1.00 15.26 168 ILE B N 1
ATOM 3789 C CA . ILE B 1 169 ? 28.549 -25.461 74.377 1.00 14.71 168 ILE B CA 1
ATOM 3790 C C . ILE B 1 169 ? 28.320 -25.205 72.888 1.00 15.20 168 ILE B C 1
ATOM 3791 O O . ILE B 1 169 ? 28.472 -24.087 72.373 1.00 16.13 168 ILE B O 1
ATOM 3796 N N . GLU B 1 170 ? 28.013 -26.252 72.140 1.00 15.40 169 GLU B N 1
ATOM 3797 C CA . GLU B 1 170 ? 27.890 -26.137 70.691 1.00 15.36 169 GLU B CA 1
ATOM 3798 C C . GLU B 1 170 ? 26.833 -25.122 70.240 1.00 17.43 169 GLU B C 1
ATOM 3799 O O . GLU B 1 170 ? 27.023 -24.391 69.291 1.00 15.60 169 GLU B O 1
ATOM 3805 N N . ASP B 1 171 ? 25.707 -25.109 70.924 1.00 15.62 170 ASP B N 1
ATOM 3806 C CA . ASP B 1 171 ? 24.645 -24.170 70.556 1.00 18.01 170 ASP B CA 1
ATOM 3807 C C . ASP B 1 171 ? 24.324 -24.217 69.065 1.00 18.53 170 ASP B C 1
ATOM 3808 O O . ASP B 1 171 ? 24.455 -23.242 68.333 1.00 18.49 170 ASP B O 1
ATOM 3813 N N . ARG B 1 172 ? 23.924 -25.383 68.612 1.00 17.81 171 ARG B N 1
ATOM 3814 C CA . ARG B 1 172 ? 23.666 -25.592 67.178 1.00 16.06 171 ARG B CA 1
ATOM 3815 C C . ARG B 1 172 ? 22.521 -24.728 66.723 1.00 17.16 171 ARG B C 1
ATOM 3816 O O . ARG B 1 172 ? 21.600 -24.470 67.417 1.00 18.87 171 ARG B O 1
ATOM 3824 N N . VAL B 1 173 ? 22.580 -24.376 65.413 1.00 18.42 172 VAL B N 1
ATOM 3825 C CA . VAL B 1 173 ? 21.429 -23.794 64.730 1.00 18.69 172 VAL B CA 1
ATOM 3826 C C . VAL B 1 173 ? 20.183 -24.636 65.031 1.00 18.80 172 VAL B C 1
ATOM 3827 O O . VAL B 1 173 ? 20.197 -25.816 64.831 1.00 21.90 172 VAL B O 1
ATOM 3831 N N . GLY B 1 174 ? 19.192 -23.951 65.531 1.00 20.21 173 GLY B N 1
ATOM 3832 C CA . GLY B 1 174 ? 17.930 -24.622 65.853 1.00 21.81 173 GLY B CA 1
ATOM 3833 C C . GLY B 1 174 ? 17.783 -24.991 67.293 1.00 23.50 173 GLY B C 1
ATOM 3834 O O . GLY B 1 174 ? 16.633 -25.191 67.720 1.00 24.25 173 GLY B O 1
ATOM 3835 N N . ASP B 1 175 ? 18.842 -24.946 68.092 1.00 18.47 174 ASP B N 1
ATOM 3836 C CA . ASP B 1 175 ? 18.697 -25.356 69.468 1.00 19.82 174 ASP B CA 1
ATOM 3837 C C . ASP B 1 175 ? 17.935 -24.296 70.233 1.00 20.30 174 ASP B C 1
ATOM 3838 O O . ASP B 1 175 ? 17.941 -23.104 69.873 1.00 23.26 174 ASP B O 1
ATOM 3843 N N . SER B 1 176 ? 17.193 -24.734 71.256 1.00 20.16 175 SER B N 1
ATOM 3844 C CA . SER B 1 176 ? 16.472 -23.805 72.076 1.00 18.82 175 SER B CA 1
ATOM 3845 C C . SER B 1 176 ? 17.236 -23.264 73.255 1.00 20.05 175 SER B C 1
ATOM 3846 O O . SER B 1 176 ? 18.107 -23.944 73.804 1.00 21.84 175 SER B O 1
ATOM 3849 N N . PHE B 1 177 ? 17.041 -22.005 73.633 1.00 19.12 176 PHE B N 1
ATOM 3850 C CA . PHE B 1 177 ? 17.735 -21.395 74.682 1.00 21.00 176 PHE B CA 1
ATOM 3851 C C . PHE B 1 177 ? 17.549 -22.095 76.048 1.00 20.13 176 PHE B C 1
ATOM 3852 O O . PHE B 1 177 ? 18.452 -22.227 76.825 1.00 20.48 176 PHE B O 1
ATOM 3860 N N . ASP B 1 178 ? 16.328 -22.604 76.244 1.00 20.05 177 ASP B N 1
ATOM 3861 C CA . ASP B 1 178 ? 15.900 -23.350 77.472 1.00 17.91 177 ASP B CA 1
ATOM 3862 C C . ASP B 1 178 ? 15.736 -24.802 77.207 1.00 18.55 177 ASP B C 1
ATOM 3863 O O . ASP B 1 178 ? 14.846 -25.412 77.782 1.00 19.11 177 ASP B O 1
ATOM 3868 N N . GLY B 1 179 ? 16.595 -25.454 76.449 1.00 17.54 178 GLY B N 1
ATOM 3869 C CA . GLY B 1 179 ? 16.447 -26.894 76.136 1.00 17.23 178 GLY B CA 1
ATOM 3870 C C . GLY B 1 179 ? 16.465 -27.736 77.363 1.00 17.87 178 GLY B C 1
ATOM 3871 O O . GLY B 1 179 ? 15.779 -28.760 77.492 1.00 17.85 178 GLY B O 1
ATOM 3872 N N . THR B 1 180 ? 17.432 -27.471 78.235 1.00 16.37 179 THR B N 1
ATOM 3873 C CA . THR B 1 180 ? 17.682 -28.187 79.504 1.00 16.62 179 THR B CA 1
ATOM 3874 C C . THR B 1 180 ? 18.025 -27.124 80.493 1.00 16.69 179 THR B C 1
ATOM 3875 O O . THR B 1 180 ? 18.478 -26.040 80.125 1.00 16.98 179 THR B O 1
ATOM 3879 N N . PRO B 1 181 ? 17.895 -27.399 81.784 1.00 15.79 180 PRO B N 1
ATOM 3880 C CA . PRO B 1 181 ? 18.370 -26.430 82.749 1.00 16.72 180 PRO B CA 1
ATOM 3881 C C . PRO B 1 181 ? 19.859 -26.185 82.729 1.00 17.91 180 PRO B C 1
ATOM 3882 O O . PRO B 1 181 ? 20.325 -25.064 82.992 1.00 17.16 180 PRO B O 1
ATOM 3886 N N . GLU B 1 182 ? 20.612 -27.192 82.371 1.00 15.93 181 GLU B N 1
ATOM 3887 C CA . GLU B 1 182 ? 22.056 -27.031 82.243 1.00 16.51 181 GLU B CA 1
ATOM 3888 C C . GLU B 1 182 ? 22.375 -26.019 81.169 1.00 18.61 181 GLU B C 1
ATOM 3889 O O . GLU B 1 182 ? 23.103 -25.049 81.372 1.00 17.47 181 GLU B O 1
ATOM 3895 N N . GLY B 1 183 ? 21.801 -26.194 79.999 1.00 16.35 182 GLY B N 1
ATOM 3896 C CA . GLY B 1 183 ? 22.033 -25.250 78.923 1.00 14.74 182 GLY B CA 1
ATOM 3897 C C . GLY B 1 183 ? 21.459 -23.888 79.217 1.00 17.97 182 GLY B C 1
ATOM 3898 O O . GLY B 1 183 ? 22.083 -22.823 78.896 1.00 16.66 182 GLY B O 1
ATOM 3899 N N . TYR B 1 184 ? 20.300 -23.856 79.828 1.00 16.13 183 TYR B N 1
ATOM 3900 C CA . TYR B 1 184 ? 19.645 -22.603 80.145 1.00 15.45 183 TYR B CA 1
ATOM 3901 C C . TYR B 1 184 ? 20.513 -21.745 81.056 1.00 15.64 183 TYR B C 1
ATOM 3902 O O . TYR B 1 184 ? 20.673 -20.616 80.840 1.00 15.80 183 TYR B O 1
ATOM 3911 N N . ILE B 1 185 ? 21.024 -22.349 82.091 1.00 16.18 184 ILE B N 1
ATOM 3912 C CA . ILE B 1 185 ? 21.829 -21.575 83.059 1.00 16.47 184 ILE B CA 1
ATOM 3913 C C . ILE B 1 185 ? 23.132 -21.141 82.432 1.00 16.28 184 ILE B C 1
ATOM 3914 O O . ILE B 1 185 ? 23.602 -20.053 82.770 1.00 16.66 184 ILE B O 1
ATOM 3919 N N . ILE B 1 186 ? 23.700 -21.905 81.519 1.00 13.89 185 ILE B N 1
ATOM 3920 C CA . ILE B 1 186 ? 24.905 -21.528 80.771 1.00 14.54 185 ILE B CA 1
ATOM 3921 C C . ILE B 1 186 ? 24.572 -20.301 79.955 1.00 15.65 185 ILE B C 1
ATOM 3922 O O . ILE B 1 186 ? 25.362 -19.289 79.945 1.00 15.03 185 ILE B O 1
ATOM 3927 N N . HIS B 1 187 ? 23.453 -20.323 79.226 1.00 14.58 186 HIS B N 1
ATOM 3928 C CA . HIS B 1 187 ? 23.072 -19.165 78.436 1.00 14.81 186 HIS B CA 1
ATOM 3929 C C . HIS B 1 187 ? 22.758 -17.914 79.276 1.00 14.79 186 HIS B C 1
ATOM 3930 O O . HIS B 1 187 ? 23.190 -16.829 78.947 1.00 15.80 186 HIS B O 1
ATOM 3937 N N . LEU B 1 188 ? 21.990 -18.126 80.348 1.00 15.29 187 LEU B N 1
ATOM 3938 C CA . LEU B 1 188 ? 21.703 -16.974 81.205 1.00 15.12 187 LEU B CA 1
ATOM 3939 C C . LEU B 1 188 ? 22.916 -16.316 81.808 1.00 13.99 187 LEU B C 1
ATOM 3940 O O . LEU B 1 188 ? 23.034 -15.074 81.905 1.00 16.59 187 LEU B O 1
ATOM 3945 N N . SER B 1 189 ? 23.915 -17.134 82.199 1.00 14.64 188 SER B N 1
ATOM 3946 C CA . SER B 1 189 ? 25.136 -16.654 82.778 1.00 14.66 188 SER B CA 1
ATOM 3947 C C . SER B 1 189 ? 25.861 -15.788 81.750 1.00 15.05 188 SER B C 1
ATOM 3948 O O . SER B 1 189 ? 26.441 -14.764 82.051 1.00 16.54 188 SER B O 1
ATOM 3951 N N . HIS B 1 190 ? 25.963 -16.294 80.525 1.00 14.58 189 HIS B N 1
ATOM 3952 C CA . HIS B 1 190 ? 26.597 -15.511 79.430 1.00 16.36 189 HIS B CA 1
ATOM 3953 C C . HIS B 1 190 ? 25.859 -14.248 79.227 1.00 16.74 189 HIS B C 1
ATOM 3954 O O . HIS B 1 190 ? 26.528 -13.176 79.090 1.00 17.21 189 HIS B O 1
ATOM 3961 N N . MET B 1 191 ? 24.530 -14.261 79.208 1.00 16.08 190 MET B N 1
ATOM 3962 C CA . MET B 1 191 ? 23.698 -13.049 79.029 1.00 16.14 190 MET B CA 1
ATOM 3963 C C . MET B 1 191 ? 24.016 -12.025 80.091 1.00 15.67 190 MET B C 1
ATOM 3964 O O . MET B 1 191 ? 24.153 -10.812 79.771 1.00 16.76 190 MET B O 1
ATOM 3969 N N . ILE B 1 192 ? 24.152 -12.417 81.354 1.00 15.99 191 ILE B N 1
ATOM 3970 C CA . ILE B 1 192 ? 24.399 -11.449 82.426 1.00 16.26 191 ILE B CA 1
ATOM 3971 C C . ILE B 1 192 ? 25.678 -10.682 82.140 1.00 17.61 191 ILE B C 1
ATOM 3972 O O . ILE B 1 192 ? 25.717 -9.440 82.325 1.00 18.24 191 ILE B O 1
ATOM 3977 N N . ASP B 1 193 ? 26.716 -11.376 81.698 1.00 17.08 192 ASP B N 1
ATOM 3978 C CA . ASP B 1 193 ? 28.021 -10.798 81.493 1.00 17.72 192 ASP B CA 1
ATOM 3979 C C . ASP B 1 193 ? 27.956 -9.758 80.356 1.00 20.15 192 ASP B C 1
ATOM 3980 O O . ASP B 1 193 ? 28.830 -8.798 80.363 1.00 20.08 192 ASP B O 1
ATOM 3985 N N . LEU B 1 194 ? 27.005 -9.815 79.445 1.00 20.61 193 LEU B N 1
ATOM 3986 C CA . LEU B 1 194 ? 26.861 -8.870 78.297 1.00 23.11 193 LEU B CA 1
ATOM 3987 C C . LEU B 1 194 ? 26.543 -7.489 78.805 1.00 22.60 193 LEU B C 1
ATOM 3988 O O . LEU B 1 194 ? 26.667 -6.511 78.055 1.00 21.75 193 LEU B O 1
ATOM 3993 N N . MET B 1 195 ? 26.078 -7.317 80.005 1.00 21.01 194 MET B N 1
ATOM 3994 C CA . MET B 1 195 ? 25.768 -5.969 80.492 1.00 22.18 194 MET B CA 1
ATOM 3995 C C . MET B 1 195 ? 26.957 -5.096 80.420 1.00 27.23 194 MET B C 1
ATOM 3996 O O . MET B 1 195 ? 26.810 -3.859 80.385 1.00 29.32 194 MET B O 1
ATOM 4001 N N . ARG B 1 196 ? 28.120 -5.656 80.468 1.00 21.10 195 ARG B N 1
ATOM 4002 C CA . ARG B 1 196 ? 29.306 -4.787 80.538 1.00 25.15 195 ARG B CA 1
ATOM 4003 C C . ARG B 1 196 ? 29.498 -4.101 79.213 1.00 24.03 195 ARG B C 1
ATOM 4004 O O . ARG B 1 196 ? 30.303 -3.130 79.203 1.00 29.25 195 ARG B O 1
ATOM 4012 N N . CYS B 1 197 ? 28.939 -4.584 78.120 1.00 23.40 196 CYS B N 1
ATOM 4013 C CA . CYS B 1 197 ? 29.316 -4.035 76.777 1.00 25.09 196 CYS B CA 1
ATOM 4014 C C . CYS B 1 197 ? 28.113 -3.650 75.940 1.00 30.71 196 CYS B C 1
ATOM 4015 O O . CYS B 1 197 ? 28.249 -2.994 74.876 1.00 37.82 196 CYS B O 1
ATOM 4018 N N . LYS B 1 198 ? 26.924 -3.973 76.394 1.00 24.46 197 LYS B N 1
ATOM 4019 C CA . LYS B 1 198 ? 25.745 -3.737 75.597 1.00 22.86 197 LYS B CA 1
ATOM 4020 C C . LYS B 1 198 ? 25.023 -2.480 75.975 1.00 24.60 197 LYS B C 1
ATOM 4021 O O . LYS B 1 198 ? 25.227 -1.960 77.015 1.00 25.71 197 LYS B O 1
ATOM 4027 N N . SER B 1 199 ? 24.177 -1.970 75.083 1.00 30.00 198 SER B N 1
ATOM 4028 C CA . SER B 1 199 ? 23.522 -0.674 75.297 1.00 30.00 198 SER B CA 1
ATOM 4029 C C . SER B 1 199 ? 22.334 -0.732 76.260 1.00 30.00 198 SER B C 1
ATOM 4030 O O . SER B 1 199 ? 21.869 -1.815 76.615 1.00 30.00 198 SER B O 1
ATOM 4033 N N . PRO B 1 200 ? 21.842 0.435 76.680 1.00 23.65 199 PRO B N 1
ATOM 4034 C CA . PRO B 1 200 ? 20.683 0.484 77.579 1.00 22.78 199 PRO B CA 1
ATOM 4035 C C . PRO B 1 200 ? 19.463 -0.213 76.976 1.00 24.42 199 PRO B C 1
ATOM 4036 O O . PRO B 1 200 ? 18.630 -0.756 77.701 1.00 22.72 199 PRO B O 1
ATOM 4040 N N . VAL B 1 201 ? 19.375 -0.187 75.651 1.00 22.71 200 VAL B N 1
ATOM 4041 C CA . VAL B 1 201 ? 18.295 -0.789 74.919 1.00 23.79 200 VAL B CA 1
ATOM 4042 C C . VAL B 1 201 ? 18.335 -2.307 75.121 1.00 24.44 200 VAL B C 1
ATOM 4043 O O . VAL B 1 201 ? 17.381 -2.885 75.491 1.00 25.50 200 VAL B O 1
ATOM 4047 N N . GLU B 1 202 ? 19.487 -2.907 74.878 1.00 22.01 201 GLU B N 1
ATOM 4048 C CA . GLU B 1 202 ? 19.631 -4.330 75.037 1.00 23.76 201 GLU B CA 1
ATOM 4049 C C . GLU B 1 202 ? 19.508 -4.775 76.490 1.00 23.39 201 GLU B C 1
ATOM 4050 O O . GLU B 1 202 ? 18.936 -5.778 76.787 1.00 26.40 201 GLU B O 1
ATOM 4056 N N . VAL B 1 203 ? 20.033 -3.983 77.387 1.00 21.97 202 VAL B N 1
ATOM 4057 C CA . VAL B 1 203 ? 20.029 -4.381 78.833 1.00 22.23 202 VAL B CA 1
ATOM 4058 C C . VAL B 1 203 ? 18.616 -4.230 79.489 1.00 23.74 202 VAL B C 1
ATOM 4059 O O . VAL B 1 203 ? 18.251 -5.016 80.400 1.00 25.05 202 VAL B O 1
ATOM 4063 N N . PHE B 1 204 ? 17.911 -3.160 79.152 1.00 24.57 203 PHE B N 1
ATOM 4064 C CA . PHE B 1 204 ? 16.698 -2.836 79.892 1.00 23.41 203 PHE B CA 1
ATOM 4065 C C . PHE B 1 204 ? 15.439 -2.883 79.060 1.00 27.31 203 PHE B C 1
ATOM 4066 O O . PHE B 1 204 ? 14.376 -3.101 79.660 1.00 29.75 203 PHE B O 1
ATOM 4074 N N . LEU B 1 205 ? 15.520 -2.679 77.741 1.00 25.82 204 LEU B N 1
ATOM 4075 C CA . LEU B 1 205 ? 14.288 -2.430 76.999 1.00 28.15 204 LEU B CA 1
ATOM 4076 C C . LEU B 1 205 ? 13.861 -3.526 76.035 1.00 32.30 204 LEU B C 1
ATOM 4077 O O . LEU B 1 205 ? 12.642 -3.761 75.839 1.00 33.75 204 LEU B O 1
ATOM 4082 N N . GLY B 1 206 ? 14.840 -4.237 75.484 1.00 31.65 205 GLY B N 1
ATOM 4083 C CA . GLY B 1 206 ? 14.615 -5.143 74.400 1.00 35.93 205 GLY B CA 1
ATOM 4084 C C . GLY B 1 206 ? 14.434 -4.421 73.070 1.00 37.20 205 GLY B C 1
ATOM 4085 O O . GLY B 1 206 ? 14.126 -3.228 73.024 1.00 37.68 205 GLY B O 1
ATOM 4086 N N . HIS B 1 207 ? 14.628 -5.170 72.009 1.00 48.43 206 HIS B N 1
ATOM 4087 C CA . HIS B 1 207 ? 14.177 -4.788 70.664 1.00 55.62 206 HIS B CA 1
ATOM 4088 C C . HIS B 1 207 ? 12.828 -5.538 70.377 1.00 61.99 206 HIS B C 1
ATOM 4089 O O . HIS B 1 207 ? 12.301 -6.258 71.239 1.00 64.06 206 HIS B O 1
ATOM 4096 N N . SER B 1 208 ? 12.246 -5.333 69.194 1.00 72.58 207 SER B N 1
ATOM 4097 C CA . SER B 1 208 ? 10.979 -5.994 68.815 1.00 71.73 207 SER B CA 1
ATOM 4098 C C . SER B 1 208 ? 11.226 -7.451 68.474 1.00 75.64 207 SER B C 1
ATOM 4099 O O . SER B 1 208 ? 10.339 -8.282 68.652 1.00 80.86 207 SER B O 1
ATOM 4102 N N . GLY B 1 210 ? 8.586 -9.669 70.753 1.00 80.53 209 GLY B N 1
ATOM 4103 C CA . GLY B 1 210 ? 9.687 -10.612 70.647 1.00 82.67 209 GLY B CA 1
ATOM 4104 C C . GLY B 1 210 ? 10.531 -10.691 71.914 1.00 89.97 209 GLY B C 1
ATOM 4105 O O . GLY B 1 210 ? 10.192 -11.442 72.836 1.00 84.09 209 GLY B O 1
ATOM 4106 N N . VAL B 1 211 ? 11.610 -9.897 71.975 1.00 84.20 210 VAL B N 1
ATOM 4107 C CA . VAL B 1 211 ? 12.731 -10.164 72.914 1.00 84.44 210 VAL B CA 1
ATOM 4108 C C . VAL B 1 211 ? 12.769 -9.187 74.109 1.00 78.92 210 VAL B C 1
ATOM 4109 O O . VAL B 1 211 ? 12.575 -7.968 73.952 1.00 81.91 210 VAL B O 1
ATOM 4113 N N . SER B 1 212 ? 13.030 -9.713 75.302 1.00 62.50 211 SER B N 1
ATOM 4114 C CA . SER B 1 212 ? 13.003 -8.863 76.464 1.00 51.13 211 SER B CA 1
ATOM 4115 C C . SER B 1 212 ? 14.441 -8.436 76.861 1.00 38.40 211 SER B C 1
ATOM 4116 O O . SER B 1 212 ? 15.468 -9.062 76.516 1.00 41.86 211 SER B O 1
ATOM 4119 N N . GLY B 1 213 ? 14.520 -7.306 77.499 1.00 35.45 212 GLY B N 1
ATOM 4120 C CA . GLY B 1 213 ? 15.808 -6.871 77.986 1.00 30.82 212 GLY B CA 1
ATOM 4121 C C . GLY B 1 213 ? 16.440 -7.871 78.962 1.00 27.50 212 GLY B C 1
ATOM 4122 O O . GLY B 1 213 ? 15.813 -8.793 79.606 1.00 28.30 212 GLY B O 1
ATOM 4123 N N . ILE B 1 214 ? 17.752 -7.749 79.091 1.00 25.16 213 ILE B N 1
ATOM 4124 C CA . ILE B 1 214 ? 18.490 -8.640 79.995 1.00 21.92 213 ILE B CA 1
ATOM 4125 C C . ILE B 1 214 ? 17.968 -8.576 81.502 1.00 23.76 213 ILE B C 1
ATOM 4126 O O . ILE B 1 214 ? 17.746 -9.573 82.147 1.00 22.27 213 ILE B O 1
ATOM 4131 N N . VAL B 1 215 ? 17.872 -7.364 81.996 1.00 24.40 214 VAL B N 1
ATOM 4132 C CA . VAL B 1 215 ? 17.519 -7.193 83.391 1.00 21.71 214 VAL B CA 1
ATOM 4133 C C . VAL B 1 215 ? 16.029 -7.586 83.587 1.00 21.72 214 VAL B C 1
ATOM 4134 O O . VAL B 1 215 ? 15.760 -8.319 84.579 1.00 24.20 214 VAL B O 1
ATOM 4138 N N . PRO B 1 216 ? 15.149 -7.218 82.669 1.00 24.14 215 PRO B N 1
ATOM 4139 C CA . PRO B 1 216 ? 13.781 -7.710 82.805 1.00 24.19 215 PRO B CA 1
ATOM 4140 C C . PRO B 1 216 ? 13.662 -9.230 82.777 1.00 26.49 215 PRO B C 1
ATOM 4141 O O . PRO B 1 216 ? 12.870 -9.797 83.549 1.00 26.09 215 PRO B O 1
ATOM 4145 N N . THR B 1 217 ? 14.439 -9.889 81.925 1.00 24.61 216 THR B N 1
ATOM 4146 C CA . THR B 1 217 ? 14.543 -11.375 82.065 1.00 24.20 216 THR B CA 1
ATOM 4147 C C . THR B 1 217 ? 14.887 -11.894 83.429 1.00 25.48 216 THR B C 1
ATOM 4148 O O . THR B 1 217 ? 14.271 -12.790 83.989 1.00 25.84 216 THR B O 1
ATOM 4152 N N . LEU B 1 218 ? 15.914 -11.335 84.074 1.00 21.90 217 LEU B N 1
ATOM 4153 C CA . LEU B 1 218 ? 16.317 -11.728 85.411 1.00 22.86 217 LEU B CA 1
ATOM 4154 C C . LEU B 1 218 ? 15.141 -11.495 86.442 1.00 24.55 217 LEU B C 1
ATOM 4155 O O . LEU B 1 218 ? 14.976 -12.312 87.349 1.00 23.34 217 LEU B O 1
ATOM 4160 N N . ILE B 1 219 ? 14.451 -10.354 86.252 1.00 23.71 218 ILE B N 1
ATOM 4161 C CA . ILE B 1 219 ? 13.382 -10.036 87.203 1.00 25.16 218 ILE B CA 1
ATOM 4162 C C . ILE B 1 219 ? 12.190 -10.986 86.966 1.00 25.39 218 ILE B C 1
ATOM 4163 O O . ILE B 1 219 ? 11.614 -11.446 88.006 1.00 27.07 218 ILE B O 1
ATOM 4168 N N . HIS B 1 220 ? 11.878 -11.295 85.751 1.00 25.98 219 HIS B N 1
ATOM 4169 C CA . HIS B 1 220 ? 10.842 -12.317 85.398 1.00 27.23 219 HIS B CA 1
ATOM 4170 C C . HIS B 1 220 ? 11.206 -13.646 86.065 1.00 32.32 219 HIS B C 1
ATOM 4171 O O . HIS B 1 220 ? 10.369 -14.294 86.768 1.00 28.79 219 HIS B O 1
ATOM 4178 N N . LEU B 1 221 ? 12.440 -14.146 85.923 1.00 24.83 220 LEU B N 1
ATOM 4179 C CA . LEU B 1 221 ? 12.770 -15.418 86.546 1.00 25.61 220 LEU B CA 1
ATOM 4180 C C . LEU B 1 221 ? 12.912 -15.434 88.036 1.00 27.20 220 LEU B C 1
ATOM 4181 O O . LEU B 1 221 ? 12.546 -16.432 88.748 1.00 29.49 220 LEU B O 1
ATOM 4186 N N . PHE B 1 222 ? 13.495 -14.376 88.614 1.00 25.88 221 PHE B N 1
ATOM 4187 C CA . PHE B 1 222 ? 13.964 -14.458 89.951 1.00 25.35 221 PHE B CA 1
ATOM 4188 C C . PHE B 1 222 ? 13.290 -13.522 90.983 1.00 24.59 221 PHE B C 1
ATOM 4189 O O . PHE B 1 222 ? 13.666 -13.527 92.169 1.00 29.95 221 PHE B O 1
ATOM 4197 N N . GLY B 1 223 ? 12.372 -12.753 90.411 1.00 27.81 222 GLY B N 1
ATOM 4198 C CA . GLY B 1 223 ? 11.727 -11.665 91.133 1.00 29.06 222 GLY B CA 1
ATOM 4199 C C . GLY B 1 223 ? 12.565 -10.420 91.149 1.00 29.55 222 GLY B C 1
ATOM 4200 O O . GLY B 1 223 ? 13.809 -10.412 90.898 1.00 27.83 222 GLY B O 1
ATOM 4201 N N . LYS B 1 224 ? 11.906 -9.283 91.335 1.00 28.21 223 LYS B N 1
ATOM 4202 C CA . LYS B 1 224 ? 12.589 -7.998 91.341 1.00 26.92 223 LYS B CA 1
ATOM 4203 C C . LYS B 1 224 ? 13.765 -7.910 92.288 1.00 29.97 223 LYS B C 1
ATOM 4204 O O . LYS B 1 224 ? 14.872 -7.466 91.941 1.00 31.42 223 LYS B O 1
ATOM 4210 N N . GLN B 1 225 ? 13.623 -8.362 93.518 1.00 27.43 224 GLN B N 1
ATOM 4211 C CA . GLN B 1 225 ? 14.635 -8.241 94.458 1.00 27.24 224 GLN B CA 1
ATOM 4212 C C . GLN B 1 225 ? 15.923 -9.070 94.024 1.00 27.21 224 GLN B C 1
ATOM 4213 O O . GLN B 1 225 ? 17.053 -8.554 93.943 1.00 26.88 224 GLN B O 1
ATOM 4219 N N . ASP B 1 226 ? 15.753 -10.370 93.822 1.00 28.34 225 ASP B N 1
ATOM 4220 C CA . ASP B 1 226 ? 16.876 -11.185 93.494 1.00 26.16 225 ASP B CA 1
ATOM 4221 C C . ASP B 1 226 ? 17.423 -10.784 92.093 1.00 23.74 225 ASP B C 1
ATOM 4222 O O . ASP B 1 226 ? 18.639 -10.853 91.893 1.00 24.82 225 ASP B O 1
ATOM 4227 N N . GLY B 1 227 ? 16.515 -10.464 91.171 1.00 23.18 226 GLY B N 1
ATOM 4228 C CA . GLY B 1 227 ? 16.949 -10.075 89.797 1.00 22.89 226 GLY B CA 1
ATOM 4229 C C . GLY B 1 227 ? 17.879 -8.861 89.849 1.00 25.37 226 GLY B C 1
ATOM 4230 O O . GLY B 1 227 ? 18.996 -8.850 89.243 1.00 24.22 226 GLY B O 1
ATOM 4231 N N . LEU B 1 228 ? 17.460 -7.795 90.541 1.00 25.96 227 LEU B N 1
ATOM 4232 C CA . LEU B 1 228 ? 18.335 -6.610 90.660 1.00 23.66 227 LEU B CA 1
ATOM 4233 C C . LEU B 1 228 ? 19.559 -6.914 91.445 1.00 21.37 227 LEU B C 1
ATOM 4234 O O . LEU B 1 228 ? 20.688 -6.411 91.253 1.00 23.34 227 LEU B O 1
ATOM 4239 N N . ASP B 1 229 ? 19.441 -7.771 92.500 1.00 21.93 228 ASP B N 1
ATOM 4240 C CA . ASP B 1 229 ? 20.616 -8.154 93.203 1.00 20.95 228 ASP B CA 1
ATOM 4241 C C . ASP B 1 229 ? 21.709 -8.944 92.359 1.00 20.85 228 ASP B C 1
ATOM 4242 O O . ASP B 1 229 ? 22.865 -8.764 92.530 1.00 21.56 228 ASP B O 1
ATOM 4247 N N . ILE B 1 230 ? 21.216 -9.745 91.398 1.00 22.16 229 ILE B N 1
ATOM 4248 C CA . ILE B 1 230 ? 22.144 -10.484 90.508 1.00 20.13 229 ILE B CA 1
ATOM 4249 C C . ILE B 1 230 ? 22.784 -9.434 89.597 1.00 18.78 229 ILE B C 1
ATOM 4250 O O . ILE B 1 230 ? 24.003 -9.498 89.395 1.00 19.22 229 ILE B O 1
ATOM 4255 N N . MET B 1 231 ? 21.963 -8.513 89.084 1.00 19.10 230 MET B N 1
ATOM 4256 C CA . MET B 1 231 ? 22.529 -7.359 88.288 1.00 19.21 230 MET B CA 1
ATOM 4257 C C . MET B 1 231 ? 23.639 -6.652 89.053 1.00 20.10 230 MET B C 1
ATOM 4258 O O . MET B 1 231 ? 24.742 -6.356 88.564 1.00 19.33 230 MET B O 1
ATOM 4263 N N . HIS B 1 232 ? 23.314 -6.267 90.296 1.00 18.68 231 HIS B N 1
ATOM 4264 C CA . HIS B 1 232 ? 24.357 -5.563 91.069 1.00 21.96 231 HIS B CA 1
ATOM 4265 C C . HIS B 1 232 ? 25.625 -6.324 91.380 1.00 19.45 231 HIS B C 1
ATOM 4266 O O . HIS B 1 232 ? 26.742 -5.828 91.384 1.00 21.12 231 HIS B O 1
ATOM 4273 N N . TYR B 1 233 ? 25.424 -7.632 91.644 1.00 19.13 232 TYR B N 1
ATOM 4274 C CA . TYR B 1 233 ? 26.515 -8.522 91.842 1.00 20.27 232 TYR B CA 1
ATOM 4275 C C . TYR B 1 233 ? 27.487 -8.625 90.654 1.00 19.32 232 TYR B C 1
ATOM 4276 O O . TYR B 1 233 ? 28.660 -8.503 90.788 1.00 18.99 232 TYR B O 1
ATOM 4285 N N . ALA B 1 234 ? 26.864 -8.757 89.494 1.00 17.72 233 ALA B N 1
ATOM 4286 C CA . ALA B 1 234 ? 27.669 -8.782 88.266 1.00 18.61 233 ALA B CA 1
ATOM 4287 C C . ALA B 1 234 ? 28.438 -7.448 88.078 1.00 17.63 233 ALA B C 1
ATOM 4288 O O . ALA B 1 234 ? 29.533 -7.454 87.697 1.00 18.36 233 ALA B O 1
ATOM 4290 N N . ARG B 1 235 ? 27.814 -6.338 88.394 1.00 17.38 234 ARG B N 1
ATOM 4291 C CA . ARG B 1 235 ? 28.468 -5.068 88.249 1.00 16.02 234 ARG B CA 1
ATOM 4292 C C . ARG B 1 235 ? 29.629 -4.977 89.228 1.00 18.86 234 ARG B C 1
ATOM 4293 O O . ARG B 1 235 ? 30.638 -4.453 88.932 1.00 20.16 234 ARG B O 1
ATOM 4301 N N . GLY B 1 236 ? 29.451 -5.545 90.396 1.00 19.13 235 GLY B N 1
ATOM 4302 C CA . GLY B 1 236 ? 30.528 -5.679 91.288 1.00 20.56 235 GLY B CA 1
ATOM 4303 C C . GLY B 1 236 ? 31.726 -6.491 90.813 1.00 21.64 235 GLY B C 1
ATOM 4304 O O . GLY B 1 236 ? 32.885 -6.180 90.985 1.00 21.82 235 GLY B O 1
ATOM 4305 N N . LEU B 1 237 ? 31.419 -7.643 90.145 1.00 18.84 236 LEU B N 1
ATOM 4306 C CA . LEU B 1 237 ? 32.448 -8.417 89.568 1.00 18.62 236 LEU B CA 1
ATOM 4307 C C . LEU B 1 237 ? 33.084 -7.668 88.433 1.00 19.05 236 LEU B C 1
ATOM 4308 O O . LEU B 1 237 ? 34.284 -7.806 88.277 1.00 18.65 236 LEU B O 1
ATOM 4313 N N . PHE B 1 238 ? 32.352 -6.896 87.638 1.00 18.41 237 PHE B N 1
ATOM 4314 C CA . PHE B 1 238 ? 32.998 -6.073 86.614 1.00 18.84 237 PHE B CA 1
ATOM 4315 C C . PHE B 1 238 ? 34.075 -5.158 87.253 1.00 18.61 237 PHE B C 1
ATOM 4316 O O . PHE B 1 238 ? 35.181 -5.119 86.777 1.00 20.43 237 PHE B O 1
ATOM 4324 N N . ALA B 1 239 ? 33.625 -4.432 88.270 1.00 19.06 238 ALA B N 1
ATOM 4325 C CA . ALA B 1 239 ? 34.589 -3.529 88.897 1.00 21.22 238 ALA B CA 1
ATOM 4326 C C . ALA B 1 239 ? 35.775 -4.249 89.479 1.00 21.97 238 ALA B C 1
ATOM 4327 O O . ALA B 1 239 ? 36.930 -3.819 89.297 1.00 22.76 238 ALA B O 1
ATOM 4329 N N . ALA B 1 240 ? 35.569 -5.385 90.124 1.00 19.82 239 ALA B N 1
ATOM 4330 C CA . ALA B 1 240 ? 36.650 -6.147 90.745 1.00 21.04 239 ALA B CA 1
ATOM 4331 C C . ALA B 1 240 ? 37.700 -6.655 89.772 1.00 21.03 239 ALA B C 1
ATOM 4332 O O . ALA B 1 240 ? 38.899 -6.829 90.032 1.00 23.32 239 ALA B O 1
ATOM 4334 N N . THR B 1 241 ? 37.218 -6.896 88.533 1.00 21.10 240 THR B N 1
ATOM 4335 C CA . THR B 1 241 ? 38.052 -7.350 87.479 1.00 20.39 240 THR B CA 1
ATOM 4336 C C . THR B 1 241 ? 38.506 -6.264 86.472 1.00 21.14 240 THR B C 1
ATOM 4337 O O . THR B 1 241 ? 39.133 -6.507 85.453 1.00 22.32 240 THR B O 1
ATOM 4341 N N . GLY B 1 242 ? 38.276 -5.000 86.867 1.00 20.63 241 GLY B N 1
ATOM 4342 C CA . GLY B 1 242 ? 38.802 -3.884 86.127 1.00 20.96 241 GLY B CA 1
ATOM 4343 C C . GLY B 1 242 ? 37.996 -3.409 84.965 1.00 24.46 241 GLY B C 1
ATOM 4344 O O . GLY B 1 242 ? 38.403 -2.516 84.279 1.00 25.46 241 GLY B O 1
ATOM 4345 N N . GLU B 1 243 ? 36.810 -3.984 84.717 1.00 21.76 242 GLU B N 1
ATOM 4346 C CA . GLU B 1 243 ? 36.044 -3.572 83.590 1.00 22.82 242 GLU B CA 1
ATOM 4347 C C . GLU B 1 243 ? 35.281 -2.301 83.836 1.00 22.84 242 GLU B C 1
ATOM 4348 O O . GLU B 1 243 ? 34.859 -2.084 84.959 1.00 25.04 242 GLU B O 1
ATOM 4354 N N . ALA B 1 244 ? 35.168 -1.474 82.814 1.00 22.91 243 ALA B N 1
ATOM 4355 C CA . ALA B 1 244 ? 34.282 -0.326 82.954 1.00 23.37 243 ALA B CA 1
ATOM 4356 C C . ALA B 1 244 ? 32.870 -0.761 83.366 1.00 24.31 243 ALA B C 1
ATOM 4357 O O . ALA B 1 244 ? 32.428 -1.858 82.920 1.00 25.41 243 ALA B O 1
ATOM 4359 N N . VAL B 1 245 ? 32.233 -0.096 84.341 1.00 22.30 244 VAL B N 1
ATOM 4360 C CA . VAL B 1 245 ? 30.881 -0.396 84.785 1.00 22.83 244 VAL B CA 1
ATOM 4361 C C . VAL B 1 245 ? 29.981 0.664 84.163 1.00 26.23 244 VAL B C 1
ATOM 4362 O O . VAL B 1 245 ? 30.200 1.863 84.447 1.00 24.58 244 VAL B O 1
ATOM 4366 N N . PRO B 1 246 ? 29.080 0.310 83.232 1.00 23.37 245 PRO B N 1
ATOM 4367 C CA . PRO B 1 246 ? 28.258 1.339 82.656 1.00 23.23 245 PRO B CA 1
ATOM 4368 C C . PRO B 1 246 ? 27.397 2.024 83.658 1.00 25.09 245 PRO B C 1
ATOM 4369 O O . PRO B 1 246 ? 26.906 1.449 84.633 1.00 25.97 245 PRO B O 1
ATOM 4373 N N . TYR B 1 247 ? 27.087 3.317 83.455 1.00 22.36 246 TYR B N 1
ATOM 4374 C CA . TYR B 1 247 ? 26.086 3.948 84.256 1.00 23.37 246 TYR B CA 1
ATOM 4375 C C . TYR B 1 247 ? 24.698 3.416 83.871 1.00 25.19 246 TYR B C 1
ATOM 4376 O O . TYR B 1 247 ? 24.535 2.852 82.747 1.00 27.17 246 TYR B O 1
ATOM 4385 N N . ILE B 1 248 ? 23.754 3.530 84.813 1.00 23.27 247 ILE B N 1
ATOM 4386 C CA . ILE B 1 248 ? 22.402 3.208 84.563 1.00 24.34 247 ILE B CA 1
ATOM 4387 C C . ILE B 1 248 ? 21.568 4.457 84.891 1.00 24.68 247 ILE B C 1
ATOM 4388 O O . ILE B 1 248 ? 21.703 5.053 85.970 1.00 26.00 247 ILE B O 1
ATOM 4393 N N . ASP B 1 249 ? 20.752 4.836 83.932 1.00 24.50 248 ASP B N 1
ATOM 4394 C CA . ASP B 1 249 ? 19.894 6.016 84.145 1.00 28.56 248 ASP B CA 1
ATOM 4395 C C . ASP B 1 249 ? 18.593 5.901 83.423 1.00 27.25 248 ASP B C 1
ATOM 4396 O O . ASP B 1 249 ? 18.530 6.194 82.190 1.00 27.77 248 ASP B O 1
ATOM 4401 N N . SER B 1 250 ? 17.529 5.519 84.139 1.00 25.61 249 SER B N 1
ATOM 4402 C CA . SER B 1 250 ? 16.263 5.268 83.517 1.00 24.13 249 SER B CA 1
ATOM 4403 C C . SER B 1 250 ? 15.583 6.537 82.983 1.00 24.14 249 SER B C 1
ATOM 4404 O O . SER B 1 250 ? 14.729 6.450 82.102 1.00 29.94 249 SER B O 1
ATOM 4407 N N . SER B 1 251 ? 16.018 7.687 83.436 1.00 30.27 250 SER B N 1
ATOM 4408 C CA . SER B 1 251 ? 15.464 8.904 82.874 1.00 33.44 250 SER B CA 1
ATOM 4409 C C . SER B 1 251 ? 15.883 9.094 81.424 1.00 34.48 250 SER B C 1
ATOM 4410 O O . SER B 1 251 ? 15.285 9.843 80.712 1.00 37.97 250 SER B O 1
ATOM 4413 N N . GLU B 1 252 ? 16.880 8.362 80.986 1.00 32.76 251 GLU B N 1
ATOM 4414 C CA . GLU B 1 252 ? 17.287 8.404 79.596 1.00 31.76 251 GLU B CA 1
ATOM 4415 C C . GLU B 1 252 ? 16.474 7.482 78.659 1.00 33.79 251 GLU B C 1
ATOM 4416 O O . GLU B 1 252 ? 16.490 7.659 77.482 1.00 34.54 251 GLU B O 1
ATOM 4422 N N . TRP B 1 253 ? 15.762 6.529 79.217 1.00 30.98 252 TRP B N 1
ATOM 4423 C CA . TRP B 1 253 ? 15.153 5.465 78.440 1.00 31.64 252 TRP B CA 1
ATOM 4424 C C . TRP B 1 253 ? 14.073 5.911 77.477 1.00 39.54 252 TRP B C 1
ATOM 4425 O O . TRP B 1 253 ? 13.924 5.338 76.450 1.00 34.37 252 TRP B O 1
ATOM 4436 N N . PRO B 1 254 ? 13.325 6.941 77.798 1.00 39.97 253 PRO B N 1
ATOM 4437 C CA . PRO B 1 254 ? 12.241 7.311 76.905 1.00 39.27 253 PRO B CA 1
ATOM 4438 C C . PRO B 1 254 ? 12.781 7.961 75.683 1.00 38.63 253 PRO B C 1
ATOM 4439 O O . PRO B 1 254 ? 12.049 8.193 74.766 1.00 38.99 253 PRO B O 1
ATOM 4443 N N . HIS B 1 255 ? 14.074 8.224 75.682 1.00 39.13 254 HIS B N 1
ATOM 4444 C CA . HIS B 1 255 ? 14.706 9.048 74.663 1.00 34.50 254 HIS B CA 1
ATOM 4445 C C . HIS B 1 255 ? 15.748 8.262 73.879 1.00 36.67 254 HIS B C 1
ATOM 4446 O O . HIS B 1 255 ? 16.784 8.807 73.498 1.00 33.42 254 HIS B O 1
ATOM 4453 N N . LEU B 1 256 ? 15.478 6.982 73.636 1.00 33.40 255 LEU B N 1
ATOM 4454 C CA . LEU B 1 256 ? 16.416 6.174 72.888 1.00 31.22 255 LEU B CA 1
ATOM 4455 C C . LEU B 1 256 ? 15.866 5.634 71.570 1.00 36.19 255 LEU B C 1
ATOM 4456 O O . LEU B 1 256 ? 16.566 4.945 70.898 1.00 31.59 255 LEU B O 1
ATOM 4461 N N . GLY B 1 257 ? 14.635 5.998 71.241 1.00 38.03 256 GLY B N 1
ATOM 4462 C CA . GLY B 1 257 ? 14.018 5.630 70.001 1.00 38.99 256 GLY B CA 1
ATOM 4463 C C . GLY B 1 257 ? 13.111 4.425 70.100 1.00 41.70 256 GLY B C 1
ATOM 4464 O O . GLY B 1 257 ? 12.583 3.962 69.119 1.00 42.70 256 GLY B O 1
ATOM 4465 N N . VAL B 1 258 ? 12.950 3.909 71.292 1.00 30.68 257 VAL B N 1
ATOM 4466 C CA . VAL B 1 258 ? 12.155 2.712 71.515 1.00 41.52 257 VAL B CA 1
ATOM 4467 C C . VAL B 1 258 ? 10.645 3.022 71.693 1.00 44.49 257 VAL B C 1
ATOM 4468 O O . VAL B 1 258 ? 10.321 3.954 72.356 1.00 43.28 257 VAL B O 1
ATOM 4472 N N . ASP B 1 259 ? 9.754 2.208 71.106 1.00 51.43 258 ASP B N 1
ATOM 4473 C CA . ASP B 1 259 ? 8.301 2.266 71.337 1.00 58.23 258 ASP B CA 1
ATOM 4474 C C . ASP B 1 259 ? 8.055 2.567 72.824 1.00 57.98 258 ASP B C 1
ATOM 4475 O O . ASP B 1 259 ? 8.577 1.878 73.672 1.00 51.01 258 ASP B O 1
ATOM 4480 N N . LEU B 1 260 ? 7.269 3.586 73.142 1.00 58.87 259 LEU B N 1
ATOM 4481 C CA . LEU B 1 260 ? 7.062 3.958 74.516 1.00 60.98 259 LEU B CA 1
ATOM 4482 C C . LEU B 1 260 ? 6.309 2.890 75.261 1.00 59.72 259 LEU B C 1
ATOM 4483 O O . LEU B 1 260 ? 6.568 2.693 76.408 1.00 65.08 259 LEU B O 1
ATOM 4488 N N . SER B 1 261 ? 5.423 2.178 74.600 1.00 51.51 260 SER B N 1
ATOM 4489 C CA . SER B 1 261 ? 4.795 1.038 75.220 1.00 59.98 260 SER B CA 1
ATOM 4490 C C . SER B 1 261 ? 5.844 0.140 75.857 1.00 54.73 260 SER B C 1
ATOM 4491 O O . SER B 1 261 ? 5.679 -0.328 76.950 1.00 54.82 260 SER B O 1
ATOM 4494 N N . ARG B 1 262 ? 6.923 -0.094 75.122 1.00 56.39 261 ARG B N 1
ATOM 4495 C CA . ARG B 1 262 ? 8.048 -0.972 75.499 1.00 50.48 261 ARG B CA 1
ATOM 4496 C C . ARG B 1 262 ? 8.879 -0.445 76.689 1.00 48.07 261 ARG B C 1
ATOM 4497 O O . ARG B 1 262 ? 9.173 -1.162 77.603 1.00 44.44 261 ARG B O 1
ATOM 4505 N N . VAL B 1 263 ? 9.237 0.819 76.632 1.00 39.60 262 VAL B N 1
ATOM 4506 C CA . VAL B 1 263 ? 9.824 1.600 77.734 1.00 40.29 262 VAL B CA 1
ATOM 4507 C C . VAL B 1 263 ? 8.993 1.577 79.011 1.00 46.69 262 VAL B C 1
ATOM 4508 O O . VAL B 1 263 ? 9.523 1.373 80.087 1.00 40.17 262 VAL B O 1
ATOM 4512 N N . GLN B 1 264 ? 7.682 1.830 78.910 1.00 45.45 263 GLN B N 1
ATOM 4513 C CA . GLN B 1 264 ? 6.859 1.914 80.113 1.00 47.30 263 GLN B CA 1
ATOM 4514 C C . GLN B 1 264 ? 6.744 0.563 80.818 1.00 37.89 263 GLN B C 1
ATOM 4515 O O . GLN B 1 264 ? 6.756 0.469 82.062 1.00 40.10 263 GLN B O 1
ATOM 4521 N N . ARG B 1 265 ? 6.702 -0.494 80.001 1.00 40.86 264 ARG B N 1
ATOM 4522 C CA . ARG B 1 265 ? 6.754 -1.891 80.454 1.00 45.83 264 ARG B CA 1
ATOM 4523 C C . ARG B 1 265 ? 8.052 -2.127 81.227 1.00 35.62 264 ARG B C 1
ATOM 4524 O O . ARG B 1 265 ? 8.081 -2.698 82.318 1.00 38.87 264 ARG B O 1
ATOM 4532 N N . ALA B 1 266 ? 9.161 -1.656 80.652 1.00 41.97 265 ALA B N 1
ATOM 4533 C CA . ALA B 1 266 ? 10.462 -1.762 81.341 1.00 39.79 265 ALA B CA 1
ATOM 4534 C C . ALA B 1 266 ? 10.493 -1.014 82.628 1.00 32.34 265 ALA B C 1
ATOM 4535 O O . ALA B 1 266 ? 11.007 -1.501 83.654 1.00 31.72 265 ALA B O 1
ATOM 4537 N N . LEU B 1 267 ? 10.007 0.220 82.612 1.00 36.71 266 LEU B N 1
ATOM 4538 C CA . LEU B 1 267 ? 9.906 0.970 83.845 1.00 36.65 266 LEU B CA 1
ATOM 4539 C C . LEU B 1 267 ? 9.023 0.288 84.941 1.00 34.05 266 LEU B C 1
ATOM 4540 O O . LEU B 1 267 ? 9.378 0.323 86.104 1.00 37.09 266 LEU B O 1
ATOM 4545 N N . SER B 1 268 ? 7.920 -0.310 84.546 1.00 37.47 267 SER B N 1
ATOM 4546 C CA . SER B 1 268 ? 7.042 -0.979 85.501 1.00 45.36 267 SER B CA 1
ATOM 4547 C C . SER B 1 268 ? 7.640 -2.258 86.045 1.00 40.86 267 SER B C 1
ATOM 4548 O O . SER B 1 268 ? 7.336 -2.627 87.157 1.00 45.24 267 SER B O 1
ATOM 4551 N N . ILE B 1 269 ? 8.508 -2.925 85.264 1.00 38.89 268 ILE B N 1
ATOM 4552 C CA . ILE B 1 269 ? 9.184 -4.154 85.726 1.00 36.30 268 ILE B CA 1
ATOM 4553 C C . ILE B 1 269 ? 10.421 -3.860 86.608 1.00 35.32 268 ILE B C 1
ATOM 4554 O O . ILE B 1 269 ? 10.636 -4.445 87.665 1.00 35.81 268 ILE B O 1
ATOM 4559 N N . VAL B 1 270 ? 11.282 -2.964 86.119 1.00 34.14 269 VAL B N 1
ATOM 4560 C CA . VAL B 1 270 ? 12.535 -2.626 86.768 1.00 29.54 269 VAL B CA 1
ATOM 4561 C C . VAL B 1 270 ? 12.396 -1.567 87.830 1.00 31.74 269 VAL B C 1
ATOM 4562 O O . VAL B 1 270 ? 13.168 -1.592 88.778 1.00 33.43 269 VAL B O 1
ATOM 4566 N N . GLY B 1 271 ? 11.460 -0.616 87.621 1.00 35.35 270 GLY B N 1
ATOM 4567 C CA . GLY B 1 271 ? 11.363 0.571 88.467 1.00 35.12 270 GLY B CA 1
ATOM 4568 C C . GLY B 1 271 ? 12.282 1.676 87.973 1.00 37.16 270 GLY B C 1
ATOM 4569 O O . GLY B 1 271 ? 13.213 1.416 87.196 1.00 32.40 270 GLY B O 1
ATOM 4570 N N . ASP B 1 272 ? 12.066 2.936 88.387 1.00 36.08 271 ASP B N 1
ATOM 4571 C CA . ASP B 1 272 ? 13.123 3.942 88.214 1.00 36.14 271 ASP B CA 1
ATOM 4572 C C . ASP B 1 272 ? 14.440 3.494 88.795 1.00 34.94 271 ASP B C 1
ATOM 4573 O O . ASP B 1 272 ? 14.495 2.915 89.890 1.00 33.45 271 ASP B O 1
ATOM 4578 N N . ILE B 1 273 ? 15.544 3.752 88.083 1.00 29.79 272 ILE B N 1
ATOM 4579 C CA . ILE B 1 273 ? 16.839 3.289 88.497 1.00 28.64 272 ILE B CA 1
ATOM 4580 C C . ILE B 1 273 ? 17.936 4.203 88.042 1.00 30.35 272 ILE B C 1
ATOM 4581 O O . ILE B 1 273 ? 17.950 4.705 86.918 1.00 30.32 272 ILE B O 1
ATOM 4586 N N . ASN B 1 274 ? 18.821 4.488 88.950 1.00 29.25 273 ASN B N 1
ATOM 4587 C CA . ASN B 1 274 ? 19.914 5.336 88.659 1.00 33.05 273 ASN B CA 1
ATOM 4588 C C . ASN B 1 274 ? 21.115 4.853 89.422 1.00 32.39 273 ASN B C 1
ATOM 4589 O O . ASN B 1 274 ? 21.110 4.780 90.678 1.00 33.18 273 ASN B O 1
ATOM 4594 N N . VAL B 1 275 ? 22.144 4.426 88.687 1.00 27.86 274 VAL B N 1
ATOM 4595 C CA . VAL B 1 275 ? 23.325 3.861 89.291 1.00 29.02 274 VAL B CA 1
ATOM 4596 C C . VAL B 1 275 ? 24.538 4.438 88.578 1.00 29.91 274 VAL B C 1
ATOM 4597 O O . VAL B 1 275 ? 24.647 4.443 87.338 1.00 30.69 274 VAL B O 1
ATOM 4601 N N . PRO B 1 276 ? 25.522 4.952 89.329 1.00 31.65 275 PRO B N 1
ATOM 4602 C CA . PRO B 1 276 ? 26.686 5.542 88.720 1.00 30.16 275 PRO B CA 1
ATOM 4603 C C . PRO B 1 276 ? 27.618 4.476 87.950 1.00 30.79 275 PRO B C 1
ATOM 4604 O O . PRO B 1 276 ? 27.540 3.276 88.271 1.00 34.59 275 PRO B O 1
ATOM 4608 N N . GLY B 1 277 ? 28.336 4.957 86.936 1.00 32.79 276 GLY B N 1
ATOM 4609 C CA . GLY B 1 277 ? 29.313 4.171 86.181 1.00 34.55 276 GLY B CA 1
ATOM 4610 C C . GLY B 1 277 ? 30.628 4.240 86.891 1.00 33.76 276 GLY B C 1
ATOM 4611 O O . GLY B 1 277 ? 30.804 4.984 87.865 1.00 34.08 276 GLY B O 1
ATOM 4612 N N . GLN B 1 278 ? 31.559 3.444 86.432 1.00 26.38 277 GLN B N 1
ATOM 4613 C CA . GLN B 1 278 ? 32.891 3.490 86.893 1.00 27.67 277 GLN B CA 1
ATOM 4614 C C . GLN B 1 278 ? 33.813 3.274 85.685 1.00 24.96 277 GLN B C 1
ATOM 4615 O O . GLN B 1 278 ? 33.557 2.429 84.801 1.00 25.11 277 GLN B O 1
ATOM 4621 N N . GLU B 1 279 ? 34.951 3.969 85.616 1.00 22.95 278 GLU B N 1
ATOM 4622 C CA . GLU B 1 279 ? 35.961 3.790 84.651 1.00 22.15 278 GLU B CA 1
ATOM 4623 C C . GLU B 1 279 ? 36.678 2.432 84.830 1.00 23.53 278 GLU B C 1
ATOM 4624 O O . GLU B 1 279 ? 36.695 1.870 85.934 1.00 26.02 278 GLU B O 1
ATOM 4630 N N . ALA B 1 280 ? 37.164 1.956 83.713 1.00 25.46 279 ALA B N 1
ATOM 4631 C CA . ALA B 1 280 ? 38.045 0.753 83.686 1.00 26.70 279 ALA B CA 1
ATOM 4632 C C . ALA B 1 280 ? 39.286 0.973 84.538 1.00 28.17 279 ALA B C 1
ATOM 4633 O O . ALA B 1 280 ? 39.721 2.166 84.736 1.00 26.82 279 ALA B O 1
ATOM 4635 N N . ASP B 1 281 ? 39.873 -0.088 85.064 1.00 25.20 280 ASP B N 1
ATOM 4636 C CA . ASP B 1 281 ? 41.112 -0.045 85.799 1.00 27.17 280 ASP B CA 1
ATOM 4637 C C . ASP B 1 281 ? 42.048 -1.016 85.158 1.00 28.71 280 ASP B C 1
ATOM 4638 O O . ASP B 1 281 ? 41.833 -2.189 85.220 1.00 26.00 280 ASP B O 1
ATOM 4643 N N . SER B 1 282 ? 43.084 -0.511 84.534 1.00 26.96 281 SER B N 1
ATOM 4644 C CA . SER B 1 282 ? 44.030 -1.390 83.829 1.00 26.15 281 SER B CA 1
ATOM 4645 C C . SER B 1 282 ? 44.739 -2.383 84.721 1.00 26.19 281 SER B C 1
ATOM 4646 O O . SER B 1 282 ? 44.878 -3.575 84.357 1.00 24.96 281 SER B O 1
ATOM 4649 N N . LYS B 1 283 ? 45.189 -2.013 85.944 1.00 23.30 282 LYS B N 1
ATOM 4650 C CA . LYS B 1 283 ? 45.800 -2.992 86.792 1.00 28.33 282 LYS B CA 1
ATOM 4651 C C . LYS B 1 283 ? 44.955 -4.210 87.122 1.00 24.77 282 LYS B C 1
ATOM 4652 O O . LYS B 1 283 ? 45.480 -5.320 87.076 1.00 26.37 282 LYS B O 1
ATOM 4658 N N . LYS B 1 284 ? 43.728 -3.928 87.512 1.00 23.72 283 LYS B N 1
ATOM 4659 C CA . LYS B 1 284 ? 42.743 -4.923 87.908 1.00 21.82 283 LYS B CA 1
ATOM 4660 C C . LYS B 1 284 ? 42.416 -5.745 86.644 1.00 21.06 283 LYS B C 1
ATOM 4661 O O . LYS B 1 284 ? 42.262 -6.972 86.792 1.00 22.15 283 LYS B O 1
ATOM 4667 N N . THR B 1 285 ? 42.382 -5.099 85.479 1.00 20.74 284 THR B N 1
ATOM 4668 C CA . THR B 1 285 ? 42.072 -5.883 84.186 1.00 21.35 284 THR B CA 1
ATOM 4669 C C . THR B 1 285 ? 43.206 -6.871 83.977 1.00 21.61 284 THR B C 1
ATOM 4670 O O . THR B 1 285 ? 42.980 -8.106 83.630 1.00 21.09 284 THR B O 1
ATOM 4674 N N . ALA B 1 286 ? 44.483 -6.509 84.190 1.00 22.23 285 ALA B N 1
ATOM 4675 C CA . ALA B 1 286 ? 45.570 -7.441 83.994 1.00 24.03 285 ALA B CA 1
ATOM 4676 C C . ALA B 1 286 ? 45.598 -8.492 85.083 1.00 23.82 285 ALA B C 1
ATOM 4677 O O . ALA B 1 286 ? 45.836 -9.671 84.773 1.00 24.65 285 ALA B O 1
ATOM 4679 N N . GLN B 1 287 ? 45.314 -8.194 86.346 1.00 23.43 286 GLN B N 1
ATOM 4680 C CA . GLN B 1 287 ? 45.346 -9.150 87.389 1.00 23.35 286 GLN B CA 1
ATOM 4681 C C . GLN B 1 287 ? 44.340 -10.267 87.155 1.00 23.64 286 GLN B C 1
ATOM 4682 O O . GLN B 1 287 ? 44.606 -11.438 87.381 1.00 25.24 286 GLN B O 1
ATOM 4688 N N . ALA B 1 288 ? 43.188 -9.870 86.678 1.00 23.39 287 ALA B N 1
ATOM 4689 C CA . ALA B 1 288 ? 42.087 -10.831 86.455 1.00 22.82 287 ALA B CA 1
ATOM 4690 C C . ALA B 1 288 ? 42.320 -11.513 85.125 1.00 24.45 287 ALA B C 1
ATOM 4691 O O . ALA B 1 288 ? 41.683 -12.586 84.909 1.00 24.00 287 ALA B O 1
ATOM 4693 N N . GLY B 1 289 ? 43.063 -10.939 84.204 1.00 20.25 288 GLY B N 1
ATOM 4694 C CA . GLY B 1 289 ? 43.179 -11.576 82.859 1.00 19.90 288 GLY B CA 1
ATOM 4695 C C . GLY B 1 289 ? 44.257 -12.546 82.656 1.00 21.54 288 GLY B C 1
ATOM 4696 O O . GLY B 1 289 ? 44.303 -13.316 81.684 1.00 21.44 288 GLY B O 1
ATOM 4697 N N . PHE B 1 290 ? 45.316 -12.470 83.502 1.00 21.87 289 PHE B N 1
ATOM 4698 C CA . PHE B 1 290 ? 46.516 -13.162 83.276 1.00 20.90 289 PHE B CA 1
ATOM 4699 C C . PHE B 1 290 ? 46.786 -14.376 84.168 1.00 19.69 289 PHE B C 1
ATOM 4700 O O . PHE B 1 290 ? 47.792 -15.109 83.907 1.00 22.99 289 PHE B O 1
ATOM 4708 N N . SER B 1 291 ? 45.922 -14.630 85.123 1.00 21.97 290 SER B N 1
ATOM 4709 C CA . SER B 1 291 ? 46.014 -15.868 85.896 1.00 22.43 290 SER B CA 1
ATOM 4710 C C . SER B 1 291 ? 44.738 -16.255 86.540 1.00 19.74 290 SER B C 1
ATOM 4711 O O . SER B 1 291 ? 43.934 -15.395 86.960 1.00 21.00 290 SER B O 1
ATOM 4714 N N . VAL B 1 292 ? 44.537 -17.575 86.657 1.00 20.52 291 VAL B N 1
ATOM 4715 C CA . VAL B 1 292 ? 43.361 -18.110 87.341 1.00 20.66 291 VAL B CA 1
ATOM 4716 C C . VAL B 1 292 ? 43.298 -17.634 88.819 1.00 22.92 291 VAL B C 1
ATOM 4717 O O . VAL B 1 292 ? 42.284 -17.241 89.258 1.00 22.80 291 VAL B O 1
ATOM 4721 N N . ASP B 1 293 ? 44.433 -17.716 89.487 1.00 25.03 292 ASP B N 1
ATOM 4722 C CA . ASP B 1 293 ? 44.394 -17.363 90.890 1.00 26.13 292 ASP B CA 1
ATOM 4723 C C . ASP B 1 293 ? 44.108 -15.855 91.101 1.00 23.41 292 ASP B C 1
ATOM 4724 O O . ASP B 1 293 ? 43.349 -15.454 91.949 1.00 24.09 292 ASP B O 1
ATOM 4729 N N . GLY B 1 294 ? 44.709 -15.054 90.239 1.00 22.24 293 GLY B N 1
ATOM 4730 C CA . GLY B 1 294 ? 44.474 -13.642 90.272 1.00 25.17 293 GLY B CA 1
ATOM 4731 C C . GLY B 1 294 ? 43.014 -13.263 90.012 1.00 23.06 293 GLY B C 1
ATOM 4732 O O . GLY B 1 294 ? 42.342 -12.449 90.687 1.00 23.15 293 GLY B O 1
ATOM 4733 N N . CYS B 1 295 ? 42.451 -13.961 88.981 1.00 21.87 294 CYS B N 1
ATOM 4734 C CA . CYS B 1 295 ? 41.063 -13.706 88.705 1.00 22.46 294 CYS B CA 1
ATOM 4735 C C . CYS B 1 295 ? 40.156 -14.148 89.854 1.00 19.08 294 CYS B C 1
ATOM 4736 O O . CYS B 1 295 ? 39.221 -13.452 90.266 1.00 20.64 294 CYS B O 1
ATOM 4739 N N . TYR B 1 296 ? 40.361 -15.364 90.297 1.00 20.50 295 TYR B N 1
ATOM 4740 C CA . TYR B 1 296 ? 39.529 -15.908 91.338 1.00 20.11 295 TYR B CA 1
ATOM 4741 C C . TYR B 1 296 ? 39.620 -15.091 92.614 1.00 20.59 295 TYR B C 1
ATOM 4742 O O . TYR B 1 296 ? 38.663 -14.879 93.259 1.00 21.74 295 TYR B O 1
ATOM 4751 N N A SER B 1 297 ? 40.792 -14.608 92.972 0.50 23.47 296 SER B N 1
ATOM 4752 N N B SER B 1 297 ? 40.802 -14.604 92.966 0.50 23.71 296 SER B N 1
ATOM 4753 C CA A SER B 1 297 ? 40.894 -13.697 94.124 0.50 25.17 296 SER B CA 1
ATOM 4754 C CA B SER B 1 297 ? 40.916 -13.680 94.114 0.50 26.02 296 SER B CA 1
ATOM 4755 C C A SER B 1 297 ? 40.087 -12.454 93.953 0.50 23.52 296 SER B C 1
ATOM 4756 C C B SER B 1 297 ? 40.083 -12.461 93.950 0.50 23.90 296 SER B C 1
ATOM 4757 O O A SER B 1 297 ? 39.380 -12.071 94.869 0.50 24.25 296 SER B O 1
ATOM 4758 O O B SER B 1 297 ? 39.377 -12.088 94.873 0.50 24.48 296 SER B O 1
ATOM 4763 N N . ALA B 1 298 ? 40.107 -11.876 92.758 1.00 23.03 297 ALA B N 1
ATOM 4764 C CA . ALA B 1 298 ? 39.253 -10.729 92.476 1.00 20.95 297 ALA B CA 1
ATOM 4765 C C . ALA B 1 298 ? 37.768 -10.998 92.632 1.00 22.14 297 ALA B C 1
ATOM 4766 O O . ALA B 1 298 ? 37.015 -10.242 93.224 1.00 24.45 297 ALA B O 1
ATOM 4768 N N . LEU B 1 299 ? 37.317 -12.135 92.054 1.00 20.86 298 LEU B N 1
ATOM 4769 C CA . LEU B 1 299 ? 35.965 -12.490 92.184 1.00 22.80 298 LEU B CA 1
ATOM 4770 C C . LEU B 1 299 ? 35.475 -12.725 93.641 1.00 19.71 298 LEU B C 1
ATOM 4771 O O . LEU B 1 299 ? 34.431 -12.318 93.995 1.00 23.39 298 LEU B O 1
ATOM 4776 N N . THR B 1 300 ? 36.370 -13.366 94.395 1.00 23.22 299 THR B N 1
ATOM 4777 C CA . THR B 1 300 ? 36.054 -13.730 95.759 1.00 24.57 299 THR B CA 1
ATOM 4778 C C . THR B 1 300 ? 35.974 -12.477 96.686 1.00 25.12 299 THR B C 1
ATOM 4779 O O . THR B 1 300 ? 35.161 -12.485 97.633 1.00 27.18 299 THR B O 1
ATOM 4783 N N . SER B 1 301 ? 36.535 -11.402 96.161 1.00 22.36 300 SER B N 1
ATOM 4784 C CA . SER B 1 301 ? 36.538 -10.108 96.971 1.00 25.59 300 SER B CA 1
ATOM 4785 C C . SER B 1 301 ? 35.159 -9.481 96.997 1.00 28.69 300 SER B C 1
ATOM 4786 O O . SER B 1 301 ? 34.827 -8.601 97.831 1.00 30.24 300 SER B O 1
ATOM 4789 N N . VAL B 1 302 ? 34.263 -9.831 96.076 1.00 25.30 301 VAL B N 1
ATOM 4790 C CA . VAL B 1 302 ? 32.992 -9.214 95.993 1.00 24.25 301 VAL B CA 1
ATOM 4791 C C . VAL B 1 302 ? 31.948 -9.918 96.822 1.00 25.91 301 VAL B C 1
ATOM 4792 O O . VAL B 1 302 ? 31.628 -11.084 96.651 1.00 24.18 301 VAL B O 1
ATOM 4796 N N . PRO B 1 303 ? 31.274 -9.213 97.754 1.00 25.75 302 PRO B N 1
ATOM 4797 C CA . PRO B 1 303 ? 30.243 -9.865 98.508 1.00 26.88 302 PRO B CA 1
ATOM 4798 C C . PRO B 1 303 ? 29.089 -10.397 97.683 1.00 25.85 302 PRO B C 1
ATOM 4799 O O . PRO B 1 303 ? 28.570 -9.712 96.819 1.00 24.44 302 PRO B O 1
ATOM 4803 N N . THR B 1 304 ? 28.589 -11.569 98.065 1.00 25.23 303 THR B N 1
ATOM 4804 C CA . THR B 1 304 ? 27.395 -12.104 97.507 1.00 25.13 303 THR B CA 1
ATOM 4805 C C . THR B 1 304 ? 26.152 -11.501 98.045 1.00 27.06 303 THR B C 1
ATOM 4806 O O . THR B 1 304 ? 26.243 -10.879 99.166 1.00 28.14 303 THR B O 1
ATOM 4810 N N . PRO B 1 305 ? 25.002 -11.615 97.373 1.00 26.52 304 PRO B N 1
ATOM 4811 C CA . PRO B 1 305 ? 23.735 -11.144 97.892 1.00 28.37 304 PRO B CA 1
ATOM 4812 C C . PRO B 1 305 ? 23.480 -11.791 99.292 1.00 31.34 304 PRO B C 1
ATOM 4813 O O . PRO B 1 305 ? 23.951 -12.922 99.564 1.00 30.11 304 PRO B O 1
ATOM 4817 N N . SER B 1 306 ? 22.815 -11.031 100.151 1.00 33.13 305 SER B N 1
ATOM 4818 C CA . SER B 1 306 ? 22.521 -11.516 101.525 1.00 33.82 305 SER B CA 1
ATOM 4819 C C . SER B 1 306 ? 21.774 -12.834 101.557 1.00 34.81 305 SER B C 1
ATOM 4820 O O . SER B 1 306 ? 21.980 -13.623 102.494 1.00 39.28 305 SER B O 1
ATOM 4823 N N . TRP B 1 307 ? 20.952 -13.066 100.549 1.00 30.39 306 TRP B N 1
ATOM 4824 C CA . TRP B 1 307 ? 20.181 -14.256 100.429 1.00 29.22 306 TRP B CA 1
ATOM 4825 C C . TRP B 1 307 ? 20.943 -15.468 99.906 1.00 30.79 306 TRP B C 1
ATOM 4826 O O . TRP B 1 307 ? 20.403 -16.530 99.901 1.00 31.02 306 TRP B O 1
ATOM 4837 N N . TYR B 1 308 ? 22.178 -15.314 99.468 1.00 26.46 307 TYR B N 1
ATOM 4838 C CA . TYR B 1 308 ? 22.882 -16.445 98.904 1.00 29.13 307 TYR B CA 1
ATOM 4839 C C . TYR B 1 308 ? 23.293 -17.470 99.954 1.00 32.22 307 TYR B C 1
ATOM 4840 O O . TYR B 1 308 ? 23.906 -17.135 100.906 1.00 30.51 307 TYR B O 1
ATOM 4849 N N . GLU B 1 309 ? 22.972 -18.734 99.706 1.00 30.00 308 GLU B N 1
ATOM 4850 C CA . GLU B 1 309 ? 23.416 -19.799 100.585 1.00 30.00 308 GLU B CA 1
ATOM 4851 C C . GLU B 1 309 ? 23.716 -21.132 99.889 1.00 30.00 308 GLU B C 1
ATOM 4852 O O . GLU B 1 309 ? 23.182 -21.387 98.848 1.00 30.00 308 GLU B O 1
#

B-factor: mean 25.5, std 11.21, range [12.16, 92.96]

=== Feature glossary ===
The record interleaves many kinds of information about one protein. Here is each kind framed as the question it answers.

Q: What does the local fold look like, residue by residue?
A: The Foldseek 3Di string encodes local tertiary geometry as a 20-letter alphabet — one character per residue — derived from the relative positions of nearby Cα atoms. Unlike the amino-acid sequence, 3Di is a direct function of the 3D structure, so two proteins with the same fold have similar 3Di strings even at low sequence identity.

Q: Which residues are in helices, strands, or loops?
A: The SS8 string is DSSP's per-residue secondary-structure call. α-helix (H) means an i→i+4 H-bond ladder; β-strand (E) means the residue participates in a β-sheet; 3₁₀ (G) and π (I) are tighter and wider helices; T/S are turns/bends; '-' is loop.

Q: How big and how compact is the whole molecule?
A: Radius of gyration (Rg) is the root-mean-square distance of Cα atoms from their centroid — a single number for overall size and compactness. A globular domain of N residues has Rg ≈ 2.2·N^0.38 Å; an extended or disordered chain has a much larger Rg. The Cα contact count is the number of residue pairs whose Cα atoms are within 8 Å and are more than four positions apart in sequence — a standard proxy for tertiary packing density. The bounding box is the smallest axis-aligned box enclosing all Cα atoms.

Q: Where is each backbone atom in 3D?
A: Structure coordinates are given as an mmCIF _atom_site loop: one row per atom with element, residue name, chain id, sequence number, and x/y/z position in Å. Only the four main-chain atoms per residue are included here; side chains are omitted to keep the record compact.

Q: What is the amino-acid chain?
A: Primary structure: the covalent order of the twenty standard amino acids along the backbone. Two proteins with the same sequence will (almost always) fold to the same structure; two with 30% identity often share a fold but not the details.

Q: What if only a Cα trace is available?
A: Three-state secondary structure (P-SEA) collapses the eight DSSP classes into helix (a), strand (b), and coil (c). P-SEA assigns these from Cα geometry alone — distances and angles — without requiring backbone oxygens, so it works on any Cα trace.

Q: What family and function is it annotated with?
A: Database cross-references. InterPro integrates a dozen domain/family signature databases into unified entries with residue-range hits. GO terms attach function/process/location labels with evidence codes. CATH codes position the fold in a four-level structural taxonomy. Organism is the NCBI-taxonomy species name.

Q: How confident is the AlphaFold model at each residue?
A: pLDDT is the predicted lDDT-Cα score: AlphaFold's confidence that the local environment of each residue (all inter-atomic distances within 15 Å) is correctly placed. It is a per-residue number between 0 and 100, with higher meaning more reliable.

Q: How mobile is each atom in the crystal?
A: B-factor (Debye–Waller factor) reflects atomic displacement in the crystal lattice. It is an experimental observable (units Å²), not a prediction; low values mean the atom is pinned down, high values mean it moves or is heterogeneous across the crystal.

Q: Which residues are buried vs exposed?
A: SASA measures how much of the protein is reachable by solvent. It is computed by rolling a water-sized probe over the atomic surface and summing the exposed area (Å²). Per-residue SASA distinguishes core (buried, low SASA) from surface (exposed, high SASA) residues; total SASA is a whole-molecule size measure.

Q: What do the diagnostic plots show?
A: Plot images: a contact map (which residues are close in 3D, as an N×N binary image), a Ramachandran scatter (backbone torsion angles, revealing secondary-structure composition at a glance), and — for AlphaFold structures — a PAE heatmap (pairwise prediction confidence).

Q: What known structures does this most resemble?
A: The Foldseek neighbor list gives the closest experimentally determined structures in the PDB, ranked by structural alignment. TM-score near 1 means near-identical fold; near 0.3 means only rough topology match. This is how one finds what a novel AlphaFold prediction most resembles in the solved-structure universe.

Q: Are the domains correctly placed relative to each other?
A: Predicted aligned error is AlphaFold's pairwise confidence. Unlike pLDDT (per-residue), PAE is per-residue-pair and captures whether two parts of the structure are correctly placed relative to each other. Units are ångströms of expected positional error.

Q: What do the rendered images show?
A: Structure images are PyMOL renders from six orthogonal camera directions. Cartoon representation draws helices as coils and strands as arrows; sticks shows the backbone as bonds; surface shows the solvent-excluded envelope. Rainbow coloring maps sequence position to hue (blue→red, N→C); chain coloring assigns a distinct color per polypeptide.

Q: What are the backbone torsion angles?
A: φ (phi) and ψ (psi) are the two rotatable backbone dihedrals per residue: φ is the C(i-1)–N–Cα–C torsion, ψ is the N–Cα–C–N(i+1) torsion, both in degrees on (−180°, 180°]. α-helical residues cluster near (−60°, −45°); β-strand residues near (−120°, +130°). A Ramachandran plot is simply a scatter of (φ, ψ) for every residue.